Protein AF-0000000067868126 (afdb_homodimer)

Structure (mmCIF, N/CA/C/O backbone):
data_AF-0000000067868126-model_v1
#
loop_
_entity.id
_entity.type
_entity.pdbx_description
1 polymer 'Manganese transport system membrane protein MntB'
#
loop_
_atom_site.group_PDB
_atom_site.id
_atom_site.type_symbol
_atom_site.label_atom_id
_atom_site.label_alt_id
_atom_site.label_comp_id
_atom_site.label_asym_id
_atom_site.label_entity_id
_atom_site.label_seq_id
_atom_site.pdbx_PDB_ins_code
_atom_site.Cartn_x
_atom_site.Cartn_y
_atom_site.Cartn_z
_atom_site.occupancy
_atom_site.B_iso_or_equiv
_atom_site.auth_seq_id
_atom_site.auth_comp_id
_atom_site.auth_asym_id
_atom_site.auth_atom_id
_atom_site.pdbx_PDB_model_num
ATOM 1 N N . MET A 1 1 ? 39.524 -8.372 -1.867 1 51.34 1 MET A N 1
ATOM 2 C CA . MET A 1 1 ? 39.395 -7.519 -3.045 1 51.34 1 MET A CA 1
ATOM 3 C C . MET A 1 1 ? 38.932 -8.325 -4.254 1 51.34 1 MET A C 1
ATOM 5 O O . MET A 1 1 ? 38.077 -7.872 -5.017 1 51.34 1 MET A O 1
ATOM 9 N N . GLU A 1 2 ? 39.474 -9.491 -4.363 1 60.44 2 GLU A N 1
ATOM 10 C CA . GLU A 1 2 ? 39.175 -10.357 -5.499 1 60.44 2 GLU A CA 1
ATOM 11 C C . GLU A 1 2 ? 37.726 -10.836 -5.461 1 60.44 2 GLU A C 1
ATOM 13 O O . GLU A 1 2 ? 37.062 -10.903 -6.498 1 60.44 2 GLU A O 1
ATOM 18 N N . VAL A 1 3 ? 37.366 -11.117 -4.263 1 62.2 3 VAL A N 1
ATOM 19 C CA . VAL A 1 3 ? 36.01 -11.625 -4.081 1 62.2 3 VAL A CA 1
ATOM 20 C C . VAL A 1 3 ? 34.999 -10.541 -4.448 1 62.2 3 VAL A C 1
ATOM 22 O O . VAL A 1 3 ? 33.96 -10.829 -5.047 1 62.2 3 VAL A O 1
ATOM 25 N N . LEU A 1 4 ? 35.357 -9.313 -4.226 1 65.97 4 LEU A N 1
ATOM 26 C CA . LEU A 1 4 ? 34.465 -8.198 -4.524 1 65.97 4 LEU A CA 1
ATOM 27 C C . LEU A 1 4 ? 34.435 -7.911 -6.021 1 65.97 4 LEU A C 1
ATOM 29 O O . LEU A 1 4 ? 33.43 -7.425 -6.545 1 65.97 4 LEU A O 1
ATOM 33 N N . LEU A 1 5 ? 35.529 -8.223 -6.692 1 70.74 5 LEU A N 1
ATOM 34 C CA . LEU A 1 5 ? 35.609 -7.892 -8.11 1 70.74 5 LEU A CA 1
ATOM 35 C C . LEU A 1 5 ? 35.147 -9.063 -8.969 1 70.74 5 LEU A C 1
ATOM 37 O O . LEU A 1 5 ? 34.878 -8.897 -10.161 1 70.74 5 LEU A O 1
ATOM 41 N N . GLU A 1 6 ? 35.062 -10.17 -8.412 1 71.68 6 GLU A N 1
ATOM 42 C CA . GLU A 1 6 ? 34.712 -11.386 -9.139 1 71.68 6 GLU A CA 1
ATOM 43 C C . GLU A 1 6 ? 33.367 -11.239 -9.845 1 71.68 6 GLU A C 1
ATOM 45 O O . GLU A 1 6 ? 33.24 -11.571 -11.025 1 71.68 6 GLU A O 1
ATOM 50 N N . PRO A 1 7 ? 32.434 -10.741 -9.131 1 71.48 7 PRO A N 1
ATOM 51 C CA . PRO A 1 7 ? 31.146 -10.649 -9.82 1 71.48 7 PRO A CA 1
ATOM 52 C C . PRO A 1 7 ? 31.176 -9.68 -11.001 1 71.48 7 PRO A C 1
ATOM 54 O O . PRO A 1 7 ? 30.404 -9.835 -11.951 1 71.48 7 PRO A O 1
ATOM 57 N N . LEU A 1 8 ? 32.079 -8.791 -10.968 1 75.9 8 LEU A N 1
ATOM 58 C CA . LEU A 1 8 ? 32.156 -7.791 -12.027 1 75.9 8 LEU A CA 1
ATOM 59 C C . LEU A 1 8 ? 32.72 -8.397 -13.307 1 75.9 8 LEU A C 1
ATOM 61 O O . LEU A 1 8 ? 32.709 -7.756 -14.36 1 75.9 8 LEU A O 1
ATOM 65 N N . GLN A 1 9 ? 33.122 -9.574 -13.236 1 74.12 9 GLN A N 1
ATOM 66 C CA . GLN A 1 9 ? 33.662 -10.25 -14.411 1 74.12 9 GLN A CA 1
ATOM 67 C C . GLN A 1 9 ? 32.543 -10.806 -15.288 1 74.12 9 GLN A C 1
ATOM 69 O O . GLN A 1 9 ? 32.748 -11.063 -16.476 1 74.12 9 GLN A O 1
ATOM 74 N N . TYR A 1 10 ? 31.43 -10.855 -14.729 1 79.02 10 TYR A N 1
ATOM 75 C CA . TYR A 1 10 ? 30.296 -11.385 -15.478 1 79.02 10 TYR A CA 1
ATOM 76 C C . TYR A 1 10 ? 29.46 -10.257 -16.071 1 79.02 10 TYR A C 1
ATOM 78 O O . TYR A 1 10 ? 29.135 -9.287 -15.381 1 79.02 10 TYR A O 1
ATOM 86 N N . ALA A 1 11 ? 29.18 -10.374 -17.371 1 80.49 11 ALA A N 1
ATOM 87 C CA . ALA A 1 11 ? 28.42 -9.357 -18.093 1 80.49 11 ALA A CA 1
ATOM 88 C C . ALA A 1 11 ? 27.035 -9.168 -17.479 1 80.49 11 ALA A C 1
ATOM 90 O O . ALA A 1 11 ? 26.536 -8.044 -17.394 1 80.49 11 ALA A O 1
ATOM 91 N N . PHE A 1 12 ? 26.489 -10.242 -17.098 1 81.14 12 PHE A N 1
ATOM 92 C CA . PHE A 1 12 ? 25.149 -10.144 -16.533 1 81.14 12 PHE A CA 1
ATOM 93 C C . PHE A 1 12 ? 25.167 -9.355 -15.229 1 81.14 12 PHE A C 1
ATOM 95 O O . PHE A 1 12 ? 24.243 -8.589 -14.947 1 81.14 12 PHE A O 1
ATOM 102 N N . MET A 1 13 ? 26.214 -9.517 -14.451 1 84.21 13 MET A N 1
ATOM 103 C CA . MET A 1 13 ? 26.327 -8.808 -13.18 1 84.21 13 MET A CA 1
ATOM 104 C C . MET A 1 13 ? 26.54 -7.315 -13.407 1 84.21 13 MET A C 1
ATOM 106 O O . MET A 1 13 ? 26.004 -6.488 -12.667 1 84.21 13 MET A O 1
ATOM 110 N N . GLN A 1 14 ? 27.26 -6.991 -14.379 1 87.75 14 GLN A N 1
ATOM 111 C CA . GLN A 1 14 ? 27.482 -5.59 -14.719 1 87.75 14 GLN A CA 1
ATOM 112 C C . GLN A 1 14 ? 26.177 -4.908 -15.12 1 87.75 14 GLN A C 1
ATOM 114 O O . GLN A 1 14 ? 25.905 -3.781 -14.7 1 87.75 14 GLN A O 1
ATOM 119 N N . ARG A 1 15 ? 25.443 -5.568 -15.839 1 87.58 15 ARG A N 1
ATOM 120 C CA . ARG A 1 15 ? 24.165 -5.012 -16.27 1 87.58 15 ARG A CA 1
ATOM 121 C C . ARG A 1 15 ? 23.215 -4.844 -15.089 1 87.58 15 ARG A C 1
ATOM 123 O O . ARG A 1 15 ? 22.544 -3.817 -14.966 1 87.58 15 ARG A O 1
ATOM 130 N N . SER A 1 16 ? 23.217 -5.857 -14.294 1 87.11 16 SER A N 1
ATOM 131 C CA . SER A 1 16 ? 22.352 -5.815 -13.119 1 87.11 16 SER A CA 1
ATOM 132 C C . SER A 1 16 ? 22.74 -4.672 -12.187 1 87.11 16 SER A C 1
ATOM 134 O O . SER A 1 16 ? 21.872 -3.993 -11.635 1 87.11 16 SER A O 1
ATOM 136 N N . LEU A 1 17 ? 24.02 -4.486 -12.085 1 89.55 17 LEU A N 1
ATOM 137 C CA . LEU A 1 17 ? 24.511 -3.417 -11.223 1 89.55 17 LEU A CA 1
ATOM 138 C C . LEU A 1 17 ? 24.157 -2.049 -11.798 1 89.55 17 LEU A C 1
ATOM 140 O O . LEU A 1 17 ? 23.773 -1.141 -11.057 1 89.55 17 LEU A O 1
ATOM 144 N N . ALA A 1 18 ? 24.257 -1.936 -13.013 1 90.47 18 ALA A N 1
ATOM 145 C CA . ALA A 1 18 ? 23.936 -0.673 -13.673 1 90.47 18 ALA A CA 1
ATOM 146 C C . ALA A 1 18 ? 22.458 -0.33 -13.509 1 90.47 18 ALA A C 1
ATOM 148 O O . ALA A 1 18 ? 22.111 0.808 -13.182 1 90.47 18 ALA A O 1
ATOM 149 N N . VAL A 1 19 ? 21.642 -1.282 -13.669 1 89.6 19 VAL A N 1
ATOM 150 C CA . VAL A 1 19 ? 20.202 -1.074 -13.562 1 89.6 19 VAL A CA 1
ATOM 151 C C . VAL A 1 19 ? 19.833 -0.746 -12.117 1 89.6 19 VAL A C 1
ATOM 153 O O . VAL A 1 19 ? 19.051 0.173 -11.863 1 89.6 19 VAL A O 1
ATOM 156 N N . ALA A 1 20 ? 20.425 -1.483 -11.243 1 89.69 20 ALA A N 1
ATOM 157 C CA . ALA A 1 20 ? 20.145 -1.251 -9.829 1 89.69 20 ALA A CA 1
ATOM 158 C C . ALA A 1 20 ? 20.572 0.152 -9.408 1 89.69 20 ALA A C 1
ATOM 160 O O . ALA A 1 20 ? 19.866 0.822 -8.65 1 89.69 20 ALA A O 1
ATOM 161 N N . LEU A 1 21 ? 21.684 0.558 -9.894 1 91.9 21 LEU A N 1
ATOM 162 C CA . LEU A 1 21 ? 22.187 1.889 -9.568 1 91.9 21 LEU A CA 1
ATOM 163 C C . LEU A 1 21 ? 21.288 2.969 -10.159 1 91.9 21 LEU A C 1
ATOM 165 O O . LEU A 1 21 ? 20.994 3.968 -9.497 1 91.9 21 LEU A O 1
ATOM 169 N N . LEU A 1 22 ? 20.902 2.748 -11.344 1 91.58 22 LEU A N 1
ATOM 170 C CA . LEU A 1 22 ? 20.026 3.711 -12.004 1 91.58 22 LEU A CA 1
ATOM 171 C C . LEU A 1 22 ? 18.702 3.841 -11.259 1 91.58 22 LEU A C 1
ATOM 173 O O . LEU A 1 22 ? 18.215 4.953 -11.039 1 91.58 22 LEU A O 1
ATOM 177 N N . ILE A 1 23 ? 18.186 2.766 -10.864 1 88.45 23 ILE A N 1
ATOM 178 C CA . ILE A 1 23 ? 16.911 2.763 -10.156 1 88.45 23 ILE A CA 1
ATOM 179 C C . ILE A 1 23 ? 17.089 3.379 -8.77 1 88.45 23 ILE A C 1
ATOM 181 O O . ILE A 1 23 ? 16.213 4.099 -8.286 1 88.45 23 ILE A O 1
ATOM 185 N N . GLY A 1 24 ? 18.203 3.024 -8.162 1 90.67 24 GLY A N 1
ATOM 186 C CA . GLY A 1 24 ? 18.5 3.633 -6.875 1 90.67 24 GLY A CA 1
ATOM 187 C C . GLY A 1 24 ? 18.59 5.146 -6.936 1 90.67 24 GLY A C 1
ATOM 188 O O . GLY A 1 24 ? 18.064 5.84 -6.064 1 90.67 24 GLY A O 1
ATOM 189 N N . ILE A 1 25 ? 19.159 5.614 -7.956 1 92.26 25 ILE A N 1
ATOM 190 C CA . ILE A 1 25 ? 19.325 7.05 -8.15 1 92.26 25 ILE A CA 1
ATOM 191 C C . ILE A 1 25 ? 17.974 7.688 -8.466 1 92.26 25 ILE A C 1
ATOM 193 O O . ILE A 1 25 ? 17.571 8.656 -7.818 1 92.26 25 ILE A O 1
ATOM 197 N N . LEU A 1 26 ? 17.319 7.096 -9.36 1 90.43 26 LEU A N 1
ATOM 198 C CA . LEU A 1 26 ? 16.04 7.637 -9.805 1 90.43 26 LEU A CA 1
ATOM 199 C C . LEU A 1 26 ? 15.006 7.578 -8.686 1 90.43 26 LEU A C 1
ATOM 201 O O . LEU A 1 26 ? 14.246 8.529 -8.486 1 90.43 26 LEU A O 1
ATOM 205 N N . GLY A 1 27 ? 14.98 6.493 -8.04 1 91.32 27 GLY A N 1
ATOM 206 C CA . GLY A 1 27 ? 14.064 6.339 -6.922 1 91.32 27 GLY A CA 1
ATOM 207 C C . GLY A 1 27 ? 14.3 7.347 -5.813 1 91.32 27 GLY A C 1
ATOM 208 O O . GLY A 1 27 ? 13.35 7.922 -5.277 1 91.32 27 GLY A O 1
ATOM 209 N N . ALA A 1 28 ? 15.534 7.543 -5.561 1 92.99 28 ALA A N 1
ATOM 210 C CA . ALA A 1 28 ? 15.886 8.492 -4.508 1 92.99 28 ALA A CA 1
ATOM 211 C C . ALA A 1 28 ? 15.543 9.92 -4.919 1 92.99 28 ALA A C 1
ATOM 213 O O . ALA A 1 28 ? 15.08 10.716 -4.097 1 92.99 28 ALA A O 1
ATOM 214 N N . MET A 1 29 ? 15.736 10.234 -6.126 1 92.02 29 MET A N 1
ATOM 215 C CA . MET A 1 29 ? 15.445 11.576 -6.622 1 92.02 29 MET A CA 1
ATOM 216 C C . MET A 1 29 ? 13.945 11.851 -6.601 1 92.02 29 MET A C 1
ATOM 218 O O . MET A 1 29 ? 13.498 12.838 -6.015 1 92.02 29 MET A O 1
ATOM 222 N N . ALA A 1 30 ? 13.235 10.968 -7.21 1 90.64 30 ALA A N 1
ATOM 223 C CA . ALA A 1 30 ? 11.784 11.121 -7.266 1 90.64 30 ALA A CA 1
ATOM 224 C C . ALA A 1 30 ? 11.166 11.002 -5.875 1 90.64 30 ALA A C 1
ATOM 226 O O . ALA A 1 30 ? 10.219 11.721 -5.547 1 90.64 30 ALA A O 1
ATOM 227 N N . GLY A 1 31 ? 11.735 10.116 -5.105 1 92.44 31 GLY A N 1
ATOM 228 C CA . GLY A 1 31 ? 11.236 9.888 -3.758 1 92.44 31 GLY A CA 1
ATOM 229 C C . GLY A 1 31 ? 11.415 11.086 -2.845 1 92.44 31 GLY A C 1
ATOM 230 O O . GLY A 1 31 ? 10.621 11.296 -1.925 1 92.44 31 GLY A O 1
ATOM 231 N N . SER A 1 32 ? 12.401 11.884 -3.008 1 92.6 32 SER A N 1
ATOM 232 C CA . SER A 1 32 ? 12.633 13.072 -2.192 1 92.6 32 SER A CA 1
ATOM 233 C C . SER A 1 32 ? 11.5 14.08 -2.348 1 92.6 32 SER A C 1
ATOM 235 O O . SER A 1 32 ? 11.097 14.724 -1.377 1 92.6 32 SER A O 1
ATOM 237 N N . TYR A 1 33 ? 10.979 14.2 -3.518 1 90.29 33 TYR A N 1
ATOM 238 C CA . TYR A 1 33 ? 9.851 15.095 -3.748 1 90.29 33 TYR A CA 1
ATOM 239 C C . TYR A 1 33 ? 8.585 14.557 -3.092 1 90.29 33 TYR A C 1
ATOM 241 O O . TYR A 1 33 ? 7.795 15.321 -2.533 1 90.29 33 TYR A O 1
ATOM 249 N N . LEU A 1 34 ? 8.452 13.261 -3.134 1 88.7 34 LEU A N 1
ATOM 250 C CA . LEU A 1 34 ? 7.293 12.635 -2.507 1 88.7 34 LEU A CA 1
ATOM 251 C C . LEU A 1 34 ? 7.336 12.807 -0.992 1 88.7 34 LEU A C 1
ATOM 253 O O . LEU A 1 34 ? 6.3 13.02 -0.358 1 88.7 34 LEU A O 1
ATOM 257 N N . MET A 1 35 ? 8.492 12.691 -0.56 1 88.51 35 MET A N 1
ATOM 258 C CA . MET A 1 35 ? 8.679 12.804 0.884 1 88.51 35 MET A CA 1
ATOM 259 C C . MET A 1 35 ? 8.263 14.185 1.38 1 88.51 35 MET A C 1
ATOM 261 O O . MET A 1 35 ? 7.575 14.303 2.395 1 88.51 35 MET A O 1
ATOM 265 N N . VAL A 1 36 ? 8.594 15.215 0.669 1 85.17 36 VAL A N 1
ATOM 266 C CA . VAL A 1 36 ? 8.325 16.585 1.093 1 85.17 36 VAL A CA 1
ATOM 267 C C . VAL A 1 36 ? 6.839 16.895 0.926 1 85.17 36 VAL A C 1
ATOM 269 O O . VAL A 1 36 ? 6.272 17.674 1.696 1 85.17 36 VAL A O 1
ATOM 272 N N . GLN A 1 37 ? 6.225 16.206 0.031 1 86.15 37 GLN A N 1
ATOM 273 C CA . GLN A 1 37 ? 4.806 16.442 -0.213 1 86.15 37 GLN A CA 1
ATOM 274 C C . GLN A 1 37 ? 3.94 15.568 0.69 1 86.15 37 GLN A C 1
ATOM 276 O O . GLN A 1 37 ? 2.71 15.647 0.644 1 86.15 37 GLN A O 1
ATOM 281 N N . ARG A 1 38 ? 4.499 14.714 1.428 1 86.22 38 ARG A N 1
ATOM 282 C CA . ARG A 1 38 ? 3.784 13.804 2.316 1 86.22 38 ARG A CA 1
ATOM 283 C C . ARG A 1 38 ? 2.904 12.843 1.523 1 86.22 38 ARG A C 1
ATOM 285 O O . ARG A 1 38 ? 1.735 12.642 1.86 1 86.22 38 ARG A O 1
ATOM 292 N N . LEU A 1 39 ? 3.445 12.366 0.459 1 89.01 39 LEU A N 1
ATOM 293 C CA . LEU A 1 39 ? 2.797 11.402 -0.423 1 89.01 39 LEU A CA 1
ATOM 294 C C . LEU A 1 39 ? 3.677 10.172 -0.624 1 89.01 39 LEU A C 1
ATOM 296 O O . LEU A 1 39 ? 3.822 9.684 -1.747 1 89.01 39 LEU A O 1
ATOM 300 N N . ALA A 1 40 ? 4.262 9.768 0.423 1 88.96 40 ALA A N 1
ATOM 301 C CA . ALA A 1 40 ? 5.255 8.7 0.349 1 88.96 40 ALA A CA 1
ATOM 302 C C . ALA A 1 40 ? 4.64 7.416 -0.2 1 88.96 40 ALA A C 1
ATOM 304 O O . ALA A 1 40 ? 5.316 6.635 -0.874 1 88.96 40 ALA A O 1
ATOM 305 N N . LEU A 1 41 ? 3.321 7.245 0.014 1 91.21 41 LEU A N 1
ATOM 306 C CA . LEU A 1 41 ? 2.697 5.98 -0.357 1 91.21 41 LEU A CA 1
ATOM 307 C C . LEU A 1 41 ? 2.04 6.08 -1.73 1 91.21 41 LEU A C 1
ATOM 309 O O . LEU A 1 41 ? 1.415 5.124 -2.195 1 91.21 41 LEU A O 1
ATOM 313 N N . LEU A 1 42 ? 2.254 7.192 -2.359 1 89.77 42 LEU A N 1
ATOM 314 C CA . LEU A 1 42 ? 1.719 7.376 -3.703 1 89.77 42 LEU A CA 1
ATOM 315 C C . LEU A 1 42 ? 2.312 6.356 -4.669 1 89.77 42 LEU A C 1
ATOM 317 O O . LEU A 1 42 ? 1.604 5.817 -5.522 1 89.77 42 LEU A O 1
ATOM 321 N N . GLY A 1 43 ? 3.608 6.111 -4.559 1 88.39 43 GLY A N 1
ATOM 322 C CA . GLY A 1 43 ? 4.25 5.108 -5.394 1 88.39 43 GLY A CA 1
ATOM 323 C C . GLY A 1 43 ? 3.624 3.733 -5.261 1 88.39 43 GLY A C 1
ATOM 324 O O . GLY A 1 43 ? 3.483 3.011 -6.251 1 88.39 43 GLY A O 1
ATOM 325 N N . ASP A 1 44 ? 3.303 3.393 -4.087 1 89.48 44 ASP A N 1
ATOM 326 C CA . ASP A 1 44 ? 2.642 2.117 -3.831 1 89.48 44 ASP A CA 1
ATOM 327 C C . ASP A 1 44 ? 1.285 2.052 -4.528 1 89.48 44 ASP A C 1
ATOM 329 O O . ASP A 1 44 ? 0.94 1.034 -5.132 1 89.48 44 ASP A O 1
ATOM 333 N N . ALA A 1 45 ? 0.516 3.102 -4.414 1 91.02 45 ALA A N 1
ATOM 334 C CA . ALA A 1 45 ? -0.801 3.168 -5.042 1 91.02 45 ALA A CA 1
ATOM 335 C C . ALA A 1 45 ? -0.694 3.024 -6.557 1 91.02 45 ALA A C 1
ATOM 337 O O . ALA A 1 45 ? -1.449 2.265 -7.169 1 91.02 45 ALA A O 1
ATOM 338 N N . ILE A 1 46 ? 0.251 3.627 -7.094 1 88.77 46 ILE A N 1
ATOM 339 C CA . ILE A 1 46 ? 0.425 3.618 -8.543 1 88.77 46 ILE A CA 1
ATOM 340 C C . ILE A 1 46 ? 0.89 2.237 -8.998 1 88.77 46 ILE A C 1
ATOM 342 O O . ILE A 1 46 ? 0.384 1.7 -9.986 1 88.77 46 ILE A O 1
ATOM 346 N N . SER A 1 47 ? 1.819 1.639 -8.321 1 87.21 47 SER A N 1
ATOM 347 C CA . SER A 1 47 ? 2.374 0.343 -8.698 1 87.21 47 SER A CA 1
ATOM 348 C C . SER A 1 47 ? 1.289 -0.728 -8.752 1 87.21 47 SER A C 1
ATOM 350 O O . SER A 1 47 ? 1.324 -1.612 -9.611 1 87.21 47 SER A O 1
ATOM 352 N N . HIS A 1 48 ? 0.361 -0.68 -7.916 1 86.86 48 HIS A N 1
ATOM 353 C CA . HIS A 1 48 ? -0.724 -1.655 -7.909 1 86.86 48 HIS A CA 1
ATOM 354 C C . HIS A 1 48 ? -1.74 -1.357 -9.006 1 86.86 48 HIS A C 1
ATOM 356 O O . HIS A 1 48 ? -2.402 -2.268 -9.509 1 86.86 48 HIS A O 1
ATOM 362 N N . SER A 1 49 ? -1.856 -0.126 -9.305 1 89.5 49 SER A N 1
ATOM 363 C CA . SER A 1 49 ? -2.77 0.262 -10.374 1 89.5 49 SER A CA 1
ATOM 364 C C . SER A 1 49 ? -2.248 -0.183 -11.736 1 89.5 49 SER A C 1
ATOM 366 O O . SER A 1 49 ? -3.023 -0.35 -12.68 1 89.5 49 SER A O 1
ATOM 368 N N . VAL A 1 50 ? -1.005 -0.375 -11.819 1 86.64 50 VAL A N 1
ATOM 369 C CA . VAL A 1 50 ? -0.362 -0.744 -13.076 1 86.64 50 VAL A CA 1
ATOM 370 C C . VAL A 1 50 ? -0.843 -2.125 -13.517 1 86.64 50 VAL A C 1
ATOM 372 O O . VAL A 1 50 ? -0.932 -2.404 -14.715 1 86.64 50 VAL A O 1
ATOM 375 N N . LEU A 1 51 ? -1.213 -2.993 -12.6 1 84.95 51 LEU A N 1
ATOM 376 C CA . LEU A 1 51 ? -1.701 -4.328 -12.93 1 84.95 51 LEU A CA 1
ATOM 377 C C . LEU A 1 51 ? -2.934 -4.25 -13.824 1 84.95 51 LEU A C 1
ATOM 379 O O . LEU A 1 51 ? -3.075 -5.037 -14.762 1 84.95 51 LEU A O 1
ATOM 383 N N . ALA A 1 52 ? -3.794 -3.368 -13.474 1 91.45 52 ALA A N 1
ATOM 384 C CA . ALA A 1 52 ? -4.99 -3.185 -14.292 1 91.45 52 ALA A CA 1
ATOM 385 C C . ALA A 1 52 ? -4.624 -2.752 -15.709 1 91.45 52 ALA A C 1
ATOM 387 O O . ALA A 1 52 ? -5.248 -3.189 -16.679 1 91.45 52 ALA A O 1
ATOM 388 N N . GLY A 1 53 ? -3.665 -1.907 -15.807 1 91.61 53 GLY A N 1
ATOM 389 C CA . GLY A 1 53 ? -3.199 -1.459 -17.11 1 91.61 53 GLY A CA 1
ATOM 390 C C . GLY A 1 53 ? -2.546 -2.561 -17.922 1 91.61 53 GLY A C 1
ATOM 391 O O . GLY A 1 53 ? -2.764 -2.661 -19.131 1 91.61 53 GLY A O 1
ATOM 392 N N . LEU A 1 54 ? -1.771 -3.367 -17.246 1 87.61 54 LEU A N 1
ATOM 393 C CA . LEU A 1 54 ? -1.122 -4.493 -17.909 1 87.61 54 LEU A CA 1
ATOM 394 C C . LEU A 1 54 ? -2.156 -5.469 -18.461 1 87.61 54 LEU A C 1
ATOM 396 O O . LEU A 1 54 ? -2.044 -5.917 -19.605 1 87.61 54 LEU A O 1
ATOM 400 N N . ALA A 1 55 ? -3.132 -5.755 -17.65 1 89.26 55 ALA A N 1
ATOM 401 C CA . ALA A 1 55 ? -4.184 -6.679 -18.063 1 89.26 55 ALA A CA 1
ATOM 402 C C . ALA A 1 55 ? -4.98 -6.115 -19.237 1 89.26 55 ALA A C 1
ATOM 404 O O . ALA A 1 55 ? -5.279 -6.832 -20.194 1 89.26 55 ALA A O 1
ATOM 405 N N . ALA A 1 56 ? -5.289 -4.906 -19.157 1 92.55 56 ALA A N 1
ATOM 406 C CA . ALA A 1 56 ? -6.05 -4.264 -20.226 1 92.55 56 ALA A CA 1
ATOM 407 C C . ALA A 1 56 ? -5.243 -4.214 -21.52 1 92.55 56 ALA A C 1
ATOM 409 O O . ALA A 1 56 ? -5.779 -4.462 -22.603 1 92.55 56 ALA A O 1
ATOM 410 N N . ALA A 1 57 ? -4.028 -3.825 -21.445 1 91.43 57 ALA A N 1
ATOM 411 C CA . ALA A 1 57 ? -3.161 -3.77 -22.619 1 91.43 57 ALA A CA 1
ATOM 412 C C . ALA A 1 57 ? -3.019 -5.146 -23.262 1 91.43 57 ALA A C 1
ATOM 414 O O . ALA A 1 57 ? -3.049 -5.271 -24.489 1 91.43 57 ALA A O 1
ATOM 415 N N . PHE A 1 58 ? -2.876 -6.088 -22.422 1 87.29 58 PHE A N 1
ATOM 416 C CA . PHE A 1 58 ? -2.775 -7.453 -22.925 1 87.29 58 PHE A CA 1
ATOM 417 C C . PHE A 1 58 ? -4.042 -7.849 -23.674 1 87.29 58 PHE A C 1
ATOM 419 O O . PHE A 1 58 ? -3.972 -8.431 -24.759 1 87.29 58 PHE A O 1
ATOM 426 N N . ALA A 1 59 ? -5.145 -7.582 -23.148 1 87.89 59 ALA A N 1
ATOM 427 C CA . ALA A 1 59 ? -6.429 -7.932 -23.748 1 87.89 59 ALA A CA 1
ATOM 428 C C . ALA A 1 59 ? -6.627 -7.212 -25.079 1 87.89 59 ALA A C 1
ATOM 430 O O . ALA A 1 59 ? -7.26 -7.746 -25.993 1 87.89 59 ALA A O 1
ATOM 431 N N . MET A 1 60 ? -6.083 -6.06 -25.196 1 92.39 60 MET A N 1
ATOM 432 C CA . MET A 1 60 ? -6.284 -5.253 -26.396 1 92.39 60 MET A CA 1
ATOM 433 C C . MET A 1 60 ? -5.14 -5.452 -27.384 1 92.39 60 MET A C 1
ATOM 435 O O . MET A 1 60 ? -5.121 -4.837 -28.451 1 92.39 60 MET A O 1
ATOM 439 N N . GLY A 1 61 ? -4.162 -6.161 -27.025 1 88.66 61 GLY A N 1
ATOM 440 C CA . GLY A 1 61 ? -3.025 -6.407 -27.897 1 88.66 61 GLY A CA 1
ATOM 441 C C . GLY A 1 61 ? -2.061 -5.238 -27.964 1 88.66 61 GLY A C 1
ATOM 442 O O . GLY A 1 61 ? -1.393 -5.034 -28.98 1 88.66 61 GLY A O 1
ATOM 443 N N . LEU A 1 62 ? -2.012 -4.463 -26.974 1 90.82 62 LEU A N 1
ATOM 444 C CA . LEU A 1 62 ? -1.115 -3.315 -26.894 1 90.82 62 LEU A CA 1
ATOM 445 C C . LEU A 1 62 ? 0.136 -3.657 -26.092 1 90.82 62 LEU A C 1
ATOM 447 O O . LEU A 1 62 ? 0.156 -4.648 -25.358 1 90.82 62 LEU A O 1
ATOM 451 N N . PRO A 1 63 ? 1.187 -2.828 -26.381 1 87.42 63 PRO A N 1
ATOM 452 C CA . PRO A 1 63 ? 2.37 -3.05 -25.546 1 87.42 63 PRO A CA 1
ATOM 453 C C . PRO A 1 63 ? 2.078 -2.892 -24.056 1 87.42 63 PRO A C 1
ATOM 455 O O . PRO A 1 63 ? 1.383 -1.955 -23.655 1 87.42 63 PRO A O 1
ATOM 458 N N . LEU A 1 64 ? 2.583 -3.811 -23.273 1 84.65 64 LEU A N 1
ATOM 459 C CA . LEU A 1 64 ? 2.319 -3.87 -21.84 1 84.65 64 LEU A CA 1
ATOM 460 C C . LEU A 1 64 ? 2.79 -2.595 -21.148 1 84.65 64 LEU A C 1
ATOM 462 O O . LEU A 1 64 ? 2.118 -2.089 -20.247 1 84.65 64 LEU A O 1
ATOM 466 N N . ALA A 1 65 ? 3.917 -2.12 -21.585 1 84.03 65 ALA A N 1
ATOM 467 C CA . ALA A 1 65 ? 4.476 -0.914 -20.98 1 84.03 65 ALA A CA 1
ATOM 468 C C . ALA A 1 65 ? 3.532 0.273 -21.148 1 84.03 65 ALA A C 1
ATOM 470 O O . ALA A 1 65 ? 3.434 1.126 -20.263 1 84.03 65 ALA A O 1
ATOM 471 N N . PHE A 1 66 ? 2.898 0.296 -22.229 1 88.74 66 PHE A N 1
ATOM 472 C CA . PHE A 1 66 ? 1.947 1.368 -22.503 1 88.74 66 PHE A CA 1
ATOM 473 C C . PHE A 1 66 ? 0.751 1.284 -21.562 1 88.74 66 PHE A C 1
ATOM 475 O O . PHE A 1 66 ? 0.309 2.298 -21.019 1 88.74 66 PHE A O 1
ATOM 482 N N . GLY A 1 67 ? 0.239 0.163 -21.445 1 90.77 67 GLY A N 1
ATOM 483 C CA . GLY A 1 67 ? -0.873 -0.03 -20.528 1 90.77 67 GLY A CA 1
ATOM 484 C C . GLY A 1 67 ? -0.529 0.319 -19.092 1 90.77 67 GLY A C 1
ATOM 485 O O . GLY A 1 67 ? -1.322 0.956 -18.395 1 90.77 67 GLY A O 1
ATOM 486 N N . ALA A 1 68 ? 0.632 -0.087 -18.694 1 88.9 68 ALA A N 1
ATOM 487 C CA . ALA A 1 68 ? 1.106 0.21 -17.344 1 88.9 68 ALA A CA 1
ATOM 488 C C . ALA A 1 68 ? 1.224 1.716 -17.124 1 88.9 68 ALA A C 1
ATOM 490 O O . ALA A 1 68 ? 0.801 2.233 -16.087 1 88.9 68 ALA A O 1
ATOM 491 N N . PHE A 1 69 ? 1.736 2.375 -18.077 1 90.07 69 PHE A N 1
ATOM 492 C CA . PHE A 1 69 ? 1.948 3.815 -17.989 1 90.07 69 PHE A CA 1
ATOM 493 C C . PHE A 1 69 ? 0.617 4.555 -17.922 1 90.07 69 PHE A C 1
ATOM 495 O O . PHE A 1 69 ? 0.434 5.439 -17.082 1 90.07 69 PHE A O 1
ATOM 502 N N . VAL A 1 70 ? -0.281 4.197 -18.728 1 94.14 70 VAL A N 1
ATOM 503 C CA . VAL A 1 70 ? -1.588 4.844 -18.774 1 94.14 70 VAL A CA 1
ATOM 504 C C . VAL A 1 70 ? -2.332 4.601 -17.463 1 94.14 70 VAL A C 1
ATOM 506 O O . VAL A 1 70 ? -2.933 5.522 -16.904 1 94.14 70 VAL A O 1
ATOM 509 N N . ALA A 1 71 ? -2.275 3.434 -17.026 1 94.27 71 ALA A N 1
ATOM 510 C CA . ALA A 1 71 ? -2.933 3.113 -15.762 1 94.27 71 ALA A CA 1
ATOM 511 C C . ALA A 1 71 ? -2.325 3.907 -14.61 1 94.27 71 ALA A C 1
ATOM 513 O O . ALA A 1 71 ? -3.041 4.36 -13.714 1 94.27 71 ALA A O 1
ATOM 514 N N . GLY A 1 72 ? -0.988 4.016 -14.643 1 91.82 72 GLY A N 1
ATOM 515 C CA . GLY A 1 72 ? -0.326 4.828 -13.636 1 91.82 72 GLY A CA 1
ATOM 516 C C . GLY A 1 72 ? -0.78 6.276 -13.643 1 91.82 72 GLY A C 1
ATOM 517 O O . GLY A 1 72 ? -1.067 6.847 -12.59 1 91.82 72 GLY A O 1
ATOM 518 N N . LEU A 1 73 ? -0.927 6.824 -14.774 1 93.23 73 LEU A N 1
ATOM 519 C CA . LEU A 1 73 ? -1.363 8.209 -14.912 1 93.23 73 LEU A CA 1
ATOM 520 C C . LEU A 1 73 ? -2.82 8.365 -14.491 1 93.23 73 LEU A C 1
ATOM 522 O O . LEU A 1 73 ? -3.173 9.328 -13.808 1 93.23 73 LEU A O 1
ATOM 526 N N . LEU A 1 74 ? -3.615 7.445 -14.888 1 94.99 74 LEU A N 1
ATOM 527 C CA . LEU A 1 74 ? -5.031 7.5 -14.543 1 94.99 74 LEU A CA 1
ATOM 528 C C . LEU A 1 74 ? -5.229 7.364 -13.037 1 94.99 74 LEU A C 1
ATOM 530 O O . LEU A 1 74 ? -6.104 8.014 -12.46 1 94.99 74 LEU A O 1
ATOM 534 N N . SER A 1 75 ? -4.468 6.487 -12.457 1 94.62 75 SER A N 1
ATOM 535 C CA . SER A 1 75 ? -4.575 6.316 -11.012 1 94.62 75 SER A CA 1
ATOM 536 C C . SER A 1 75 ? -4.167 7.586 -10.273 1 94.62 75 SER A C 1
ATOM 538 O O . SER A 1 75 ? -4.842 8.006 -9.331 1 94.62 75 SER A O 1
ATOM 540 N N . ALA A 1 76 ? -3.105 8.181 -10.696 1 91.35 76 ALA A N 1
ATOM 541 C CA . ALA A 1 76 ? -2.661 9.434 -10.088 1 91.35 76 ALA A CA 1
ATOM 542 C C . ALA A 1 76 ? -3.707 10.53 -10.267 1 91.35 76 ALA A C 1
ATOM 544 O O . ALA A 1 76 ? -3.976 11.297 -9.339 1 91.35 76 ALA A O 1
ATOM 545 N N . ALA A 1 77 ? -4.251 10.575 -11.44 1 91.35 77 ALA A N 1
ATOM 546 C CA . ALA A 1 77 ? -5.29 11.563 -11.721 1 91.35 77 ALA A CA 1
ATOM 547 C C . ALA A 1 77 ? -6.527 11.318 -10.861 1 91.35 77 ALA A C 1
ATOM 549 O O . ALA A 1 77 ? -7.155 12.265 -10.382 1 91.35 77 ALA A O 1
ATOM 550 N N . SER A 1 78 ? -6.877 10.111 -10.719 1 94.54 78 SER A N 1
ATOM 551 C CA . SER A 1 78 ? -8.031 9.759 -9.898 1 94.54 78 SER A CA 1
ATOM 552 C C . SER A 1 78 ? -7.815 10.158 -8.442 1 94.54 78 SER A C 1
ATOM 554 O O . SER A 1 78 ? -8.729 10.665 -7.789 1 94.54 78 SER A O 1
ATOM 556 N N . ILE A 1 79 ? -6.656 9.902 -7.954 1 92.72 79 ILE A N 1
ATOM 557 C CA . ILE A 1 79 ? -6.32 10.274 -6.584 1 92.72 79 ILE A CA 1
ATOM 558 C C . ILE A 1 79 ? -6.453 11.785 -6.411 1 92.72 79 ILE A C 1
ATOM 560 O O . ILE A 1 79 ? -7.057 12.255 -5.444 1 92.72 79 ILE A O 1
ATOM 564 N N . ASP A 1 80 ? -5.922 12.453 -7.395 1 87.1 80 ASP A N 1
ATOM 565 C CA . ASP A 1 80 ? -5.989 13.91 -7.356 1 87.1 80 ASP A CA 1
ATOM 566 C C . ASP A 1 80 ? -7.435 14.396 -7.415 1 87.1 80 ASP A C 1
ATOM 568 O O . ASP A 1 80 ? -7.807 15.342 -6.718 1 87.1 80 ASP A O 1
ATOM 572 N N . LEU A 1 81 ? -8.192 13.832 -8.265 1 88.47 81 LEU A N 1
ATOM 573 C CA . LEU A 1 81 ? -9.595 14.205 -8.407 1 88.47 81 LEU A CA 1
ATOM 574 C C . LEU A 1 81 ? -10.355 13.966 -7.106 1 88.47 81 LEU A C 1
ATOM 576 O O . LEU A 1 81 ? -11.157 14.804 -6.688 1 88.47 81 LEU A O 1
ATOM 580 N N . ILE A 1 82 ? -10.118 12.908 -6.442 1 91.82 82 ILE A N 1
ATOM 581 C CA . ILE A 1 82 ? -10.791 12.571 -5.193 1 91.82 82 ILE A CA 1
ATOM 582 C C . ILE A 1 82 ? -10.388 13.565 -4.106 1 91.82 82 ILE A C 1
ATOM 584 O O . ILE A 1 82 ? -11.236 14.045 -3.349 1 91.82 82 ILE A O 1
ATOM 588 N N . ARG A 1 83 ? -9.15 13.862 -4.107 1 86.51 83 ARG A N 1
ATOM 589 C CA . ARG A 1 83 ? -8.62 14.765 -3.091 1 86.51 83 ARG A CA 1
ATOM 590 C C . ARG A 1 83 ? -9.183 16.171 -3.26 1 86.51 83 ARG A C 1
ATOM 592 O O . ARG A 1 83 ? -9.407 16.879 -2.276 1 86.51 83 ARG A O 1
ATOM 599 N N . THR A 1 84 ? -9.388 16.582 -4.533 1 83.81 84 THR A N 1
ATOM 600 C CA . THR A 1 84 ? -9.83 17.947 -4.8 1 83.81 84 THR A CA 1
ATOM 601 C C . THR A 1 84 ? -11.351 18.047 -4.728 1 83.81 84 THR A C 1
ATOM 603 O O . THR A 1 84 ? -11.893 19.1 -4.386 1 83.81 84 THR A O 1
ATOM 606 N N . ARG A 1 85 ? -12.02 17.004 -4.964 1 86.62 85 ARG A N 1
ATOM 607 C CA . ARG A 1 85 ? -13.475 17.065 -5.043 1 86.62 85 ARG A CA 1
ATOM 608 C C . ARG A 1 85 ? -14.115 16.571 -3.749 1 86.62 85 ARG A C 1
ATOM 610 O O . ARG A 1 85 ? -15.339 16.597 -3.606 1 86.62 85 ARG A O 1
ATOM 617 N N . SER A 1 86 ? -13.365 16.097 -2.885 1 87.88 86 SER A N 1
ATOM 618 C CA . SER A 1 86 ? -13.913 15.561 -1.644 1 87.88 86 SER A CA 1
ATOM 619 C C . SER A 1 86 ? -13.065 15.968 -0.443 1 87.88 86 SER A C 1
ATOM 621 O O . SER A 1 86 ? -11.935 16.434 -0.604 1 87.88 86 SER A O 1
ATOM 623 N N . PRO A 1 87 ? -13.624 15.894 0.711 1 88.89 87 P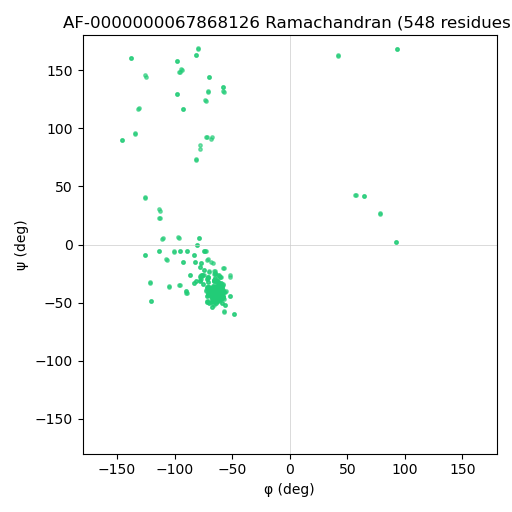RO A N 1
ATOM 624 C CA . PRO A 1 87 ? -12.876 16.25 1.919 1 88.89 87 PRO A CA 1
ATOM 625 C C . PRO A 1 87 ? -11.934 15.139 2.379 1 88.89 87 PRO A C 1
ATOM 627 O O . PRO A 1 87 ? -11.289 15.265 3.422 1 88.89 87 PRO A O 1
ATOM 630 N N . LEU A 1 88 ? -11.847 14.128 1.594 1 90.07 88 LEU A N 1
ATOM 631 C CA . LEU A 1 88 ? -10.996 13.002 1.964 1 90.07 88 LEU A CA 1
ATOM 632 C C . LEU A 1 88 ? -9.522 13.385 1.884 1 90.07 88 LEU A C 1
ATOM 634 O O . LEU A 1 88 ? -9.12 14.137 0.993 1 90.07 88 LEU A O 1
ATOM 638 N N . LYS A 1 89 ? -8.784 12.842 2.783 1 90.04 89 LYS A N 1
ATOM 639 C CA . LYS A 1 89 ? -7.345 13.089 2.798 1 90.04 89 LYS A CA 1
ATOM 640 C C . LYS A 1 89 ? -6.627 12.218 1.772 1 90.04 89 LYS A C 1
ATOM 642 O O . LYS A 1 89 ? -7.224 11.303 1.2 1 90.04 89 LYS A O 1
ATOM 647 N N . ALA A 1 90 ? -5.38 12.507 1.528 1 88.93 90 ALA A N 1
ATOM 648 C CA . ALA A 1 90 ? -4.576 11.858 0.496 1 88.93 90 ALA A CA 1
ATOM 649 C C . ALA A 1 90 ? -4.471 10.356 0.746 1 88.93 90 ALA A C 1
ATOM 651 O O . ALA A 1 90 ? -4.542 9.558 -0.192 1 88.93 90 ALA A O 1
ATOM 652 N N . ASP A 1 91 ? -4.394 9.986 1.927 1 91 91 ASP A N 1
ATOM 653 C CA . ASP A 1 91 ? -4.216 8.577 2.264 1 91 91 ASP A CA 1
ATOM 654 C C . ASP A 1 91 ? -5.458 7.766 1.905 1 91 91 ASP A C 1
ATOM 656 O O . ASP A 1 91 ? -5.352 6.681 1.328 1 91 91 ASP A O 1
ATOM 660 N N . ALA A 1 92 ? -6.618 8.305 2.235 1 93.13 92 ALA A N 1
ATOM 661 C CA . ALA A 1 92 ? -7.87 7.635 1.895 1 93.13 92 ALA A CA 1
ATOM 662 C C . ALA A 1 92 ? -8.05 7.541 0.382 1 93.13 92 ALA A C 1
ATOM 664 O O . ALA A 1 92 ? -8.437 6.494 -0.14 1 93.13 92 ALA A O 1
ATOM 665 N N . ALA A 1 93 ? -7.755 8.626 -0.261 1 94.11 93 ALA A N 1
ATOM 666 C CA . ALA A 1 93 ? -7.869 8.648 -1.717 1 94.11 93 ALA A CA 1
ATOM 667 C C . ALA A 1 93 ? -6.959 7.603 -2.355 1 94.11 93 ALA A C 1
ATOM 669 O O . ALA A 1 93 ? -7.381 6.866 -3.249 1 94.11 93 ALA A O 1
ATOM 670 N N . MET A 1 94 ? -5.764 7.537 -1.893 1 94.1 94 MET A N 1
ATOM 671 C CA . MET A 1 94 ? -4.81 6.567 -2.424 1 94.1 94 MET A CA 1
ATOM 672 C C . MET A 1 94 ? -5.284 5.141 -2.167 1 94.1 94 MET A C 1
ATOM 674 O O . MET A 1 94 ? -5.178 4.28 -3.042 1 94.1 94 MET A O 1
ATOM 678 N N . GLY A 1 95 ? -5.822 4.92 -1.014 1 93.53 95 GLY A N 1
ATOM 679 C CA . GLY A 1 95 ? -6.312 3.592 -0.679 1 93.53 95 GLY A CA 1
ATOM 680 C C . GLY A 1 95 ? -7.465 3.143 -1.556 1 93.53 95 GLY A C 1
ATOM 681 O O . GLY A 1 95 ? -7.513 1.988 -1.986 1 93.53 95 GLY A O 1
ATOM 682 N N . ILE A 1 96 ? -8.366 4.002 -1.836 1 95.39 96 ILE A N 1
ATOM 683 C CA . ILE A 1 96 ? -9.532 3.7 -2.659 1 95.39 96 ILE A CA 1
ATOM 684 C C . ILE A 1 96 ? -9.087 3.367 -4.082 1 95.39 96 ILE A C 1
ATOM 686 O O . ILE A 1 96 ? -9.515 2.361 -4.653 1 95.39 96 ILE A O 1
ATOM 690 N N . VAL A 1 97 ? -8.248 4.177 -4.6 1 94.85 97 VAL A N 1
ATOM 691 C CA . VAL A 1 97 ? -7.798 4.01 -5.977 1 94.85 97 VAL A CA 1
ATOM 692 C C . VAL A 1 97 ? -6.962 2.737 -6.097 1 94.85 97 VAL A C 1
ATOM 694 O O . VAL A 1 97 ? -7.143 1.954 -7.033 1 94.85 97 VAL A O 1
ATOM 697 N N . LEU A 1 98 ? -6.128 2.556 -5.163 1 94.21 98 LEU A N 1
ATOM 698 C CA . LEU A 1 98 ? -5.298 1.357 -5.128 1 94.21 98 LEU A CA 1
ATOM 699 C C . LEU A 1 98 ? -6.159 0.099 -5.148 1 94.21 98 LEU A C 1
ATOM 701 O O . LEU A 1 98 ? -5.937 -0.798 -5.963 1 94.21 98 LEU A O 1
ATOM 705 N N . SER A 1 99 ? -7.102 0.006 -4.293 1 93.87 99 SER A N 1
ATOM 706 C CA . SER A 1 99 ? -7.936 -1.187 -4.187 1 93.87 99 SER A CA 1
ATOM 707 C C . SER A 1 99 ? -8.808 -1.363 -5.425 1 93.87 99 SER A C 1
ATOM 709 O O . SER A 1 99 ? -8.999 -2.484 -5.902 1 93.87 99 SER A O 1
ATOM 711 N N . ALA A 1 100 ? -9.306 -0.304 -5.953 1 95.65 100 ALA A N 1
ATOM 712 C CA . ALA A 1 100 ? -10.177 -0.364 -7.123 1 95.65 100 ALA A CA 1
ATOM 713 C C . ALA A 1 100 ? -9.414 -0.853 -8.351 1 95.65 100 ALA A C 1
ATOM 715 O O . ALA A 1 100 ? -9.87 -1.759 -9.053 1 95.65 100 ALA A O 1
ATOM 716 N N . PHE A 1 101 ? -8.302 -0.306 -8.604 1 94.93 101 PHE A N 1
ATOM 717 C CA . PHE A 1 101 ? -7.514 -0.683 -9.772 1 94.93 101 PHE A CA 1
ATOM 718 C C . PHE A 1 101 ? -6.973 -2.1 -9.625 1 94.93 101 PHE A C 1
ATOM 720 O O . PHE A 1 101 ? -6.926 -2.856 -10.598 1 94.93 101 PHE A O 1
ATOM 727 N N . PHE A 1 102 ? -6.546 -2.377 -8.468 1 91.35 102 PHE A N 1
ATOM 728 C CA . PHE A 1 102 ? -6.047 -3.726 -8.229 1 91.35 102 PHE A CA 1
ATOM 729 C C . PHE A 1 102 ? -7.148 -4.757 -8.447 1 91.35 102 PHE A C 1
ATOM 731 O O . PHE A 1 102 ? -6.916 -5.802 -9.058 1 91.35 102 PHE A O 1
ATOM 738 N N . ALA A 1 103 ? -8.319 -4.47 -7.902 1 93.25 103 ALA A N 1
ATOM 739 C CA . ALA A 1 103 ? -9.459 -5.363 -8.093 1 93.25 103 ALA A CA 1
ATOM 740 C C . ALA A 1 103 ? -9.798 -5.512 -9.574 1 93.25 103 ALA A C 1
ATOM 742 O O . ALA A 1 103 ? -10.084 -6.616 -10.043 1 93.25 103 ALA A O 1
ATOM 743 N N . LEU A 1 104 ? -9.766 -4.442 -10.278 1 93.92 104 LEU A N 1
ATOM 744 C CA . LEU A 1 104 ? -10.021 -4.473 -11.714 1 93.92 104 LEU A CA 1
ATOM 745 C C . LEU A 1 104 ? -8.967 -5.307 -12.435 1 93.92 104 LEU A C 1
ATOM 747 O O . LEU A 1 104 ? -9.295 -6.103 -13.318 1 93.92 104 LEU A O 1
ATOM 751 N N . GLY A 1 105 ? -7.764 -5.107 -12.102 1 90.78 105 GLY A N 1
ATOM 752 C CA . GLY A 1 105 ? -6.683 -5.883 -12.688 1 90.78 105 GLY A CA 1
ATOM 753 C C . GLY A 1 105 ? -6.82 -7.375 -12.449 1 90.78 105 GLY A C 1
ATOM 754 O O . GLY A 1 105 ? -6.721 -8.17 -13.386 1 90.78 105 GLY A O 1
ATOM 755 N N . VAL A 1 106 ? -7.042 -7.759 -11.226 1 87.14 106 VAL A N 1
ATOM 756 C CA . VAL A 1 106 ? -7.181 -9.167 -10.869 1 87.14 106 VAL A CA 1
ATOM 757 C C . VAL A 1 106 ? -8.381 -9.769 -11.597 1 87.14 106 VAL A C 1
ATOM 759 O O . VAL A 1 106 ? -8.316 -10.899 -12.086 1 87.14 106 VAL A O 1
ATOM 762 N N . THR A 1 107 ? -9.487 -9.051 -11.639 1 89.82 107 THR A N 1
ATOM 763 C CA . THR A 1 107 ? -10.67 -9.527 -12.347 1 89.82 107 THR A CA 1
ATOM 764 C C . THR A 1 107 ? -10.362 -9.751 -13.824 1 89.82 107 THR A C 1
ATOM 766 O O . THR A 1 107 ? -10.705 -10.794 -14.384 1 89.82 107 THR A O 1
ATOM 769 N N . LEU A 1 108 ? -9.693 -8.795 -14.449 1 90 108 LEU A N 1
ATOM 770 C CA . LEU A 1 108 ? -9.361 -8.9 -15.866 1 90 108 LEU A CA 1
ATOM 771 C C . LEU A 1 108 ? -8.401 -10.058 -16.115 1 90 108 LEU A C 1
ATOM 773 O O . LEU A 1 108 ? -8.57 -10.814 -17.074 1 90 108 LEU A O 1
ATOM 777 N N . ILE A 1 109 ? -7.487 -10.202 -15.27 1 86.07 109 ILE A N 1
ATOM 778 C CA . ILE A 1 109 ? -6.501 -11.268 -15.409 1 86.07 109 ILE A CA 1
ATOM 779 C C . ILE A 1 109 ? -7.187 -12.626 -15.278 1 86.07 109 ILE A C 1
ATOM 781 O O . ILE A 1 109 ? -6.888 -13.555 -16.032 1 86.07 109 ILE A O 1
ATOM 785 N N . THR A 1 110 ? -8.04 -12.713 -14.3 1 83.83 110 THR A N 1
ATOM 786 C CA . THR A 1 110 ? -8.752 -13.97 -14.096 1 83.83 110 THR A CA 1
ATOM 787 C C . THR A 1 110 ? -9.593 -14.319 -15.32 1 83.83 110 THR A C 1
ATOM 789 O O . THR A 1 110 ? -9.664 -15.483 -15.72 1 83.83 110 THR A O 1
ATOM 792 N N . LEU A 1 111 ? -10.131 -13.343 -15.934 1 86 111 LEU A N 1
ATOM 793 C CA . LEU A 1 111 ? -10.948 -13.567 -17.122 1 86 111 LEU A CA 1
ATOM 794 C C . LEU A 1 111 ? -10.079 -13.952 -18.315 1 86 111 LEU A C 1
ATOM 796 O O . LEU A 1 111 ? -10.459 -14.812 -19.113 1 86 111 LEU A O 1
ATOM 800 N N . ILE A 1 112 ? -8.972 -13.311 -18.392 1 85.57 112 ILE A N 1
ATOM 801 C CA . ILE A 1 112 ? -8.057 -13.557 -19.502 1 85.57 112 ILE A CA 1
ATOM 802 C C . ILE A 1 112 ? -7.424 -14.938 -19.353 1 85.57 112 ILE A C 1
ATOM 804 O O . ILE A 1 112 ? -7.205 -15.638 -20.345 1 85.57 112 ILE A O 1
ATOM 808 N N . GLN A 1 113 ? -7.1 -15.291 -18.125 1 82.26 113 GLN A N 1
ATOM 809 C CA . GLN A 1 113 ? -6.433 -16.559 -17.846 1 82.26 113 GLN A CA 1
ATOM 810 C C . GLN A 1 113 ? -7.333 -17.741 -18.194 1 82.26 113 GLN A C 1
ATOM 812 O O . GLN A 1 113 ? -6.853 -18.862 -18.372 1 82.26 113 GLN A O 1
ATOM 817 N N . LYS A 1 114 ? -8.574 -17.508 -18.192 1 79.6 114 LYS A N 1
ATOM 818 C CA . LYS A 1 114 ? -9.482 -18.569 -18.62 1 79.6 114 LYS A CA 1
ATOM 819 C C . LYS A 1 114 ? -9.162 -19.027 -20.04 1 79.6 114 LYS A C 1
ATOM 821 O O . LYS A 1 114 ? -9.32 -20.204 -20.369 1 79.6 114 LYS A O 1
ATOM 826 N N . GLN A 1 115 ? -8.495 -18.207 -20.752 1 78.37 115 GLN A N 1
ATOM 827 C CA . GLN A 1 115 ? -8.204 -18.516 -22.148 1 78.37 115 GLN A CA 1
ATOM 828 C C . GLN A 1 115 ? -6.7 -18.533 -22.405 1 78.37 115 GLN A C 1
ATOM 830 O O . GLN A 1 115 ? -6.226 -19.234 -23.301 1 78.37 115 GLN A O 1
ATOM 835 N N . ASN A 1 116 ? -5.947 -17.696 -21.712 1 74.95 116 ASN A N 1
ATOM 836 C CA . ASN A 1 116 ? -4.511 -17.537 -21.918 1 74.95 116 ASN A CA 1
ATOM 837 C C . ASN A 1 116 ? -3.747 -17.576 -20.597 1 74.95 116 ASN A C 1
ATOM 839 O O . ASN A 1 116 ? -4.096 -16.866 -19.652 1 74.95 116 ASN A O 1
ATOM 843 N N . LYS A 1 117 ? -2.937 -18.529 -20.457 1 68.84 117 LYS A N 1
ATOM 844 C CA . LYS A 1 117 ? -2.131 -18.567 -19.24 1 68.84 117 LYS A CA 1
ATOM 845 C C . LYS A 1 117 ? -1.134 -17.412 -19.205 1 68.84 117 LYS A C 1
ATOM 847 O O . LYS A 1 117 ? -0.322 -17.258 -20.119 1 68.84 117 LYS A O 1
ATOM 852 N N . ILE A 1 118 ? -1.428 -16.345 -18.648 1 61.58 118 ILE A N 1
ATOM 853 C CA . ILE A 1 118 ? -0.483 -15.24 -18.529 1 61.58 118 ILE A CA 1
ATOM 854 C C . ILE A 1 118 ? 0.267 -15.345 -17.203 1 61.58 118 ILE A C 1
ATOM 856 O O . ILE A 1 118 ? -0.339 -15.584 -16.156 1 61.58 118 ILE A O 1
ATOM 860 N N . ASP A 1 119 ? 1.633 -15.54 -17.261 1 59.79 119 ASP A N 1
ATOM 861 C CA . ASP A 1 119 ? 2.44 -15.518 -16.045 1 59.79 119 ASP A CA 1
ATOM 862 C C . ASP A 1 119 ? 2.696 -14.085 -15.582 1 59.79 119 ASP A C 1
ATOM 864 O O . ASP A 1 119 ? 3.582 -13.407 -16.107 1 59.79 119 ASP A O 1
ATOM 868 N N . LEU A 1 120 ? 1.822 -13.552 -14.867 1 56.06 120 LEU A N 1
ATOM 869 C CA . LEU A 1 120 ? 1.952 -12.197 -14.341 1 56.06 120 LEU A CA 1
ATOM 870 C C . LEU A 1 120 ? 3.006 -12.141 -13.24 1 56.06 120 LEU A C 1
ATOM 872 O O . LEU A 1 120 ? 3.432 -11.055 -12.839 1 56.06 120 LEU A O 1
ATOM 876 N N . ASN A 1 121 ? 3.421 -13.27 -12.754 1 55.89 121 ASN A N 1
ATOM 877 C CA . ASN A 1 121 ? 4.397 -13.341 -11.672 1 55.89 121 ASN A CA 1
ATOM 878 C C . ASN A 1 121 ? 5.702 -12.644 -12.048 1 55.89 121 ASN A C 1
ATOM 880 O O . ASN A 1 121 ? 6.338 -12.011 -11.203 1 55.89 121 ASN A O 1
ATOM 884 N N . HIS A 1 122 ? 6.041 -12.74 -13.254 1 55.98 122 HIS A N 1
ATOM 885 C CA . HIS A 1 122 ? 7.286 -12.116 -13.689 1 55.98 122 HIS A CA 1
ATOM 886 C C . HIS A 1 122 ? 7.231 -10.602 -13.52 1 55.98 122 HIS A C 1
ATOM 888 O O . HIS A 1 122 ? 8.249 -9.968 -13.232 1 55.98 122 HIS A O 1
ATOM 894 N N . PHE A 1 123 ? 6.086 -10.082 -13.654 1 56.69 123 PHE A N 1
ATOM 895 C CA . PHE A 1 123 ? 5.962 -8.633 -13.551 1 56.69 123 PHE A CA 1
ATOM 896 C C . PHE A 1 123 ? 6.001 -8.188 -12.094 1 56.69 123 PHE A C 1
ATOM 898 O O . PHE A 1 123 ? 6.479 -7.093 -11.786 1 56.69 123 PHE A O 1
ATOM 905 N N . LEU A 1 124 ? 5.576 -9.091 -11.197 1 55.81 124 LEU A N 1
ATOM 906 C CA . LEU A 1 124 ? 5.474 -8.71 -9.792 1 55.81 124 LEU A CA 1
ATOM 907 C C . LEU A 1 124 ? 6.826 -8.827 -9.097 1 55.81 124 LEU A C 1
ATOM 909 O O . LEU A 1 124 ? 7.171 -7.993 -8.256 1 55.81 124 LEU A O 1
ATOM 913 N N . PHE A 1 125 ? 7.567 -9.728 -9.492 1 57.3 125 PHE A N 1
ATOM 914 C CA . PHE A 1 125 ? 8.765 -9.98 -8.701 1 57.3 125 PHE A CA 1
ATOM 915 C C . PHE A 1 125 ? 10.021 -9.633 -9.492 1 57.3 125 PHE A C 1
ATOM 917 O O . PHE A 1 125 ? 11.082 -9.397 -8.911 1 57.3 125 PHE A O 1
ATOM 924 N N . GLY A 1 126 ? 9.936 -9.288 -10.706 1 60.26 126 GLY A N 1
ATOM 925 C CA . GLY A 1 126 ? 11.079 -8.941 -11.534 1 60.26 126 GLY A CA 1
ATOM 926 C C . GLY A 1 126 ? 12.264 -9.867 -11.334 1 60.26 126 GLY A C 1
ATOM 927 O O . GLY A 1 126 ? 12.254 -10.712 -10.437 1 60.26 126 GLY A O 1
ATOM 928 N N . ASN A 1 127 ? 13.254 -9.929 -12.215 1 69.22 127 ASN A N 1
ATOM 929 C CA . ASN A 1 127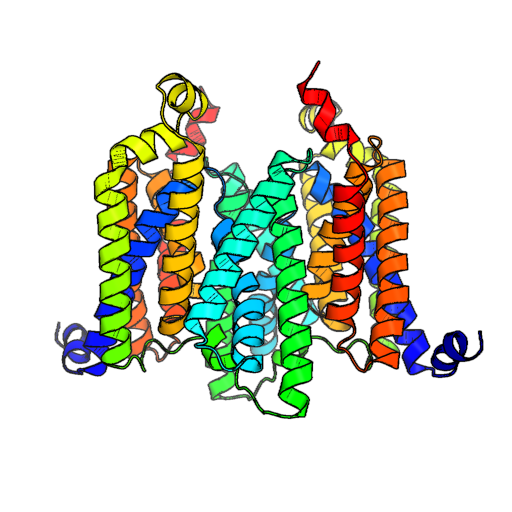 ? 14.512 -10.661 -12.105 1 69.22 127 ASN A CA 1
ATOM 930 C C . ASN A 1 127 ? 15.699 -9.801 -12.529 1 69.22 127 ASN A C 1
ATOM 932 O O . ASN A 1 127 ? 16.032 -9.735 -13.714 1 69.22 127 ASN A O 1
ATOM 936 N N . LEU A 1 128 ? 16.298 -9.199 -11.47 1 73.83 128 LEU A N 1
ATOM 937 C CA . LEU A 1 128 ? 17.396 -8.273 -11.728 1 73.83 128 LEU A CA 1
ATOM 938 C C . LEU A 1 128 ? 18.587 -9.001 -12.342 1 73.83 128 LEU A C 1
ATOM 940 O O . LEU A 1 128 ? 19.363 -8.406 -13.094 1 73.83 128 LEU A O 1
ATOM 944 N N . LEU A 1 129 ? 18.706 -10.276 -12.088 1 70.37 129 LEU A N 1
ATOM 945 C CA . LEU A 1 129 ? 19.86 -11.018 -12.586 1 70.37 129 LEU A CA 1
ATOM 946 C C . LEU A 1 129 ? 19.645 -11.451 -14.032 1 70.37 129 LEU A C 1
ATOM 948 O O . LEU A 1 129 ? 20.595 -11.84 -14.716 1 70.37 129 LEU A O 1
ATOM 952 N N . ALA A 1 130 ? 18.436 -11.253 -14.49 1 72.39 130 ALA A N 1
ATOM 953 C CA . ALA A 1 130 ? 18.134 -11.668 -15.857 1 72.39 130 ALA A CA 1
ATOM 954 C C . ALA A 1 130 ? 17.852 -10.461 -16.747 1 72.39 130 ALA A C 1
ATOM 956 O O . ALA A 1 130 ? 17.097 -10.56 -17.717 1 72.39 130 ALA A O 1
ATOM 957 N N . VAL A 1 131 ? 18.491 -9.406 -16.382 1 79.63 131 VAL A N 1
ATOM 958 C CA . VAL A 1 131 ? 18.259 -8.187 -17.15 1 79.63 131 VAL A CA 1
ATOM 959 C C . VAL A 1 131 ? 18.948 -8.294 -18.508 1 79.63 131 VAL A C 1
ATOM 961 O O . VAL A 1 131 ? 20.134 -8.623 -18.586 1 79.63 131 VAL A O 1
ATOM 964 N N . SER A 1 132 ? 18.255 -8.14 -19.612 1 82.71 132 SER A N 1
ATOM 965 C CA . SER A 1 132 ? 18.785 -8.17 -20.971 1 82.71 132 SER A CA 1
ATOM 966 C C . SER A 1 132 ? 19.406 -6.83 -21.352 1 82.71 132 SER A C 1
ATOM 968 O O . SER A 1 132 ? 19.181 -5.822 -20.68 1 82.71 132 SER A O 1
ATOM 970 N N . PRO A 1 133 ? 20.198 -6.807 -22.371 1 87.2 133 PRO A N 1
ATOM 971 C CA . PRO A 1 133 ? 20.753 -5.539 -22.851 1 87.2 133 PRO A CA 1
ATOM 972 C C . PRO A 1 133 ? 19.673 -4.545 -23.274 1 87.2 133 PRO A C 1
ATOM 974 O O . PRO A 1 133 ? 19.839 -3.335 -23.098 1 87.2 133 PRO A O 1
ATOM 977 N N . ALA A 1 134 ? 18.654 -5.059 -23.771 1 83.31 134 ALA A N 1
ATOM 978 C CA . ALA A 1 134 ? 17.546 -4.193 -24.162 1 83.31 134 ALA A CA 1
ATOM 979 C C . ALA A 1 134 ? 16.883 -3.563 -22.94 1 83.31 134 ALA A C 1
ATOM 981 O O . ALA A 1 134 ? 16.502 -2.391 -22.968 1 83.31 134 ALA A O 1
ATOM 982 N N . ASP A 1 135 ? 16.788 -4.306 -21.901 1 82.23 135 ASP A N 1
ATOM 983 C CA . ASP A 1 135 ? 16.22 -3.791 -20.66 1 82.23 135 ASP A CA 1
ATOM 984 C C . ASP A 1 135 ? 17.079 -2.665 -20.088 1 82.23 135 ASP A C 1
ATOM 986 O O . ASP A 1 135 ? 16.554 -1.656 -19.613 1 82.23 135 ASP A O 1
ATOM 990 N N . LEU A 1 136 ? 18.368 -2.889 -20.112 1 87.32 136 LEU A N 1
ATOM 991 C CA . LEU A 1 136 ? 19.294 -1.882 -19.606 1 87.32 136 LEU A CA 1
ATOM 992 C C . LEU A 1 136 ? 19.183 -0.59 -20.408 1 87.32 136 LEU A C 1
ATOM 994 O O . LEU A 1 136 ? 19.154 0.502 -19.835 1 87.32 136 LEU A O 1
ATOM 998 N N . ARG A 1 137 ? 19.12 -0.788 -21.669 1 87.56 137 ARG A N 1
ATOM 999 C CA . ARG A 1 137 ? 19.022 0.378 -22.541 1 87.56 137 ARG A CA 1
ATOM 1000 C C . ARG A 1 137 ? 17.734 1.151 -22.279 1 87.56 137 ARG A C 1
ATOM 1002 O O . ARG A 1 137 ? 17.759 2.372 -22.114 1 87.56 137 ARG A O 1
ATOM 1009 N N . ASP A 1 138 ? 16.635 0.494 -22.221 1 83.62 138 ASP A N 1
ATOM 1010 C CA . ASP A 1 138 ? 15.348 1.139 -21.985 1 83.62 138 ASP A CA 1
ATOM 1011 C C . ASP A 1 138 ? 15.324 1.841 -20.629 1 83.62 138 ASP A C 1
ATOM 1013 O O . ASP A 1 138 ? 14.845 2.971 -20.517 1 83.62 138 ASP A O 1
ATOM 1017 N N . THR A 1 139 ? 15.84 1.151 -19.641 1 86.53 139 THR A N 1
ATOM 1018 C CA . THR A 1 139 ? 15.882 1.73 -18.303 1 86.53 139 THR A CA 1
ATOM 1019 C C . THR A 1 139 ? 16.781 2.964 -18.275 1 86.53 139 THR A C 1
ATOM 1021 O O . THR A 1 139 ? 16.434 3.977 -17.664 1 86.53 139 THR A O 1
ATOM 1024 N N . ALA A 1 140 ? 17.891 2.868 -18.947 1 90.86 140 ALA A N 1
ATOM 1025 C CA . ALA A 1 140 ? 18.839 3.979 -18.98 1 90.86 140 ALA A CA 1
ATOM 1026 C C . ALA A 1 140 ? 18.23 5.199 -19.664 1 90.86 140 ALA A C 1
ATOM 1028 O O . ALA A 1 140 ? 18.435 6.333 -19.223 1 90.86 140 ALA A O 1
ATOM 1029 N N . ILE A 1 141 ? 17.514 4.963 -20.667 1 89.88 141 ILE A N 1
ATOM 1030 C CA . ILE A 1 141 ? 16.909 6.055 -21.421 1 89.88 141 ILE A CA 1
ATOM 1031 C C . ILE A 1 141 ? 15.85 6.748 -20.567 1 89.88 141 ILE A C 1
ATOM 1033 O O . ILE A 1 141 ? 15.863 7.972 -20.422 1 89.88 141 ILE A O 1
ATOM 1037 N N . VAL A 1 142 ? 15.026 5.978 -20.01 1 85.24 142 VAL A N 1
ATOM 1038 C CA . VAL A 1 142 ? 13.949 6.547 -19.206 1 85.24 142 VAL A CA 1
ATOM 1039 C C . VAL A 1 142 ? 14.531 7.216 -17.963 1 85.24 142 VAL A C 1
ATOM 1041 O O . VAL A 1 142 ? 14.119 8.319 -17.594 1 85.24 142 VAL A O 1
ATOM 1044 N N . ALA A 1 143 ? 15.432 6.531 -17.344 1 87.63 143 ALA A N 1
ATOM 1045 C CA . ALA A 1 143 ? 16.082 7.105 -16.169 1 87.63 143 ALA A CA 1
ATOM 1046 C C . ALA A 1 143 ? 16.779 8.418 -16.514 1 87.63 143 ALA A C 1
ATOM 1048 O O . ALA A 1 143 ? 16.73 9.376 -15.739 1 87.63 143 ALA A O 1
ATOM 1049 N N . GLY A 1 144 ? 17.459 8.357 -17.638 1 89.97 144 GLY A N 1
ATOM 1050 C CA . GLY A 1 144 ? 18.119 9.572 -18.088 1 89.97 144 GLY A CA 1
ATOM 1051 C C . GLY A 1 144 ? 17.156 10.717 -18.337 1 89.97 144 GLY A C 1
ATOM 1052 O O . GLY A 1 144 ? 17.406 11.849 -17.917 1 89.97 144 GLY A O 1
ATOM 1053 N N . LEU A 1 145 ? 16.089 10.443 -18.946 1 90.33 145 LEU A N 1
ATOM 1054 C CA . LEU A 1 145 ? 15.092 11.459 -19.264 1 90.33 145 LEU A CA 1
ATOM 1055 C C . LEU A 1 145 ? 14.471 12.029 -17.993 1 90.33 145 LEU A C 1
ATOM 1057 O O . LEU A 1 145 ? 14.312 13.245 -17.866 1 90.33 145 LEU A O 1
ATOM 1061 N N . VAL A 1 146 ? 14.173 11.193 -17.093 1 89.03 146 VAL A N 1
ATOM 1062 C CA . VAL A 1 146 ? 13.545 11.61 -15.844 1 89.03 146 VAL A CA 1
ATOM 1063 C C . VAL A 1 146 ? 14.537 12.422 -15.013 1 89.03 146 VAL A C 1
ATOM 1065 O O . VAL A 1 146 ? 14.18 13.458 -14.447 1 89.03 146 VAL A O 1
ATOM 1068 N N . ALA A 1 147 ? 15.751 11.946 -14.973 1 89.64 147 ALA A N 1
ATOM 1069 C CA . ALA A 1 147 ? 16.781 12.665 -14.229 1 89.64 147 ALA A CA 1
ATOM 1070 C C . ALA A 1 147 ? 16.998 14.062 -14.803 1 89.64 147 ALA A C 1
ATOM 1072 O O . ALA A 1 147 ? 17.109 15.037 -14.055 1 89.64 147 ALA A O 1
ATOM 1073 N N . ILE A 1 148 ? 17.015 14.125 -16.055 1 90.89 148 ILE A N 1
ATOM 1074 C CA . ILE A 1 148 ? 17.215 15.404 -16.727 1 90.89 148 ILE A CA 1
ATOM 1075 C C . ILE A 1 148 ? 16.035 16.329 -16.439 1 90.89 148 ILE A C 1
ATOM 1077 O O . ILE A 1 148 ? 16.221 17.517 -16.166 1 90.89 148 ILE A O 1
ATOM 1081 N N . ALA A 1 149 ? 14.881 15.797 -16.486 1 88.85 149 ALA A N 1
ATOM 1082 C CA . ALA A 1 149 ? 13.683 16.585 -16.211 1 88.85 149 ALA A CA 1
ATOM 1083 C C . ALA A 1 149 ? 13.698 17.126 -14.784 1 88.85 149 ALA A C 1
ATOM 1085 O O . ALA A 1 149 ? 13.351 18.286 -14.55 1 88.85 149 ALA A O 1
ATOM 1086 N N . ILE A 1 150 ? 14.123 16.34 -13.847 1 87.16 150 ILE A N 1
ATOM 1087 C CA . ILE A 1 150 ? 14.159 16.734 -12.442 1 87.16 150 ILE A CA 1
ATOM 1088 C C . ILE A 1 150 ? 15.206 17.826 -12.239 1 87.16 150 ILE A C 1
ATOM 1090 O O . ILE A 1 150 ? 14.956 18.813 -11.542 1 87.16 150 ILE A O 1
ATOM 1094 N N . VAL A 1 151 ? 16.317 17.64 -12.912 1 86.58 151 VAL A N 1
ATOM 1095 C CA . VAL A 1 151 ? 17.407 18.596 -12.751 1 86.58 151 VAL A CA 1
ATOM 1096 C C . VAL A 1 151 ? 17.04 19.917 -13.423 1 86.58 151 VAL A C 1
ATOM 1098 O O . VAL A 1 151 ? 17.312 20.992 -12.883 1 86.58 151 VAL A O 1
ATOM 1101 N N . LEU A 1 152 ? 16.379 19.854 -14.551 1 86.9 152 LEU A N 1
ATOM 1102 C CA . LEU A 1 152 ? 16.027 21.053 -15.304 1 86.9 152 LEU A CA 1
ATOM 1103 C C . LEU A 1 152 ? 14.945 21.849 -14.582 1 86.9 152 LEU A C 1
ATOM 1105 O O . LEU A 1 152 ? 14.953 23.082 -14.61 1 86.9 152 LEU A O 1
ATOM 1109 N N . PHE A 1 153 ? 14.114 21.181 -13.906 1 86.71 153 PHE A N 1
ATOM 1110 C CA . PHE A 1 153 ? 12.999 21.867 -13.265 1 86.71 153 PHE A CA 1
ATOM 1111 C C . PHE A 1 153 ? 13.132 21.816 -11.747 1 86.71 153 PHE A C 1
ATOM 1113 O O . PHE A 1 153 ? 12.133 21.879 -11.028 1 86.71 153 PHE A O 1
ATOM 1120 N N . HIS A 1 154 ? 14.282 21.64 -11.277 1 84.91 154 HIS A N 1
ATOM 1121 C CA . HIS A 1 154 ? 14.514 21.46 -9.849 1 84.91 154 HIS A CA 1
ATOM 1122 C C . HIS A 1 154 ? 14.066 22.685 -9.059 1 84.91 154 HIS A C 1
ATOM 1124 O O . HIS A 1 154 ? 13.436 22.554 -8.006 1 84.91 154 HIS A O 1
ATOM 1130 N N . LYS A 1 155 ? 14.264 23.921 -9.527 1 83.78 155 LYS A N 1
ATOM 1131 C CA . LYS A 1 155 ? 13.916 25.15 -8.819 1 83.78 155 LYS A CA 1
ATOM 1132 C C . LYS A 1 155 ? 12.403 25.343 -8.765 1 83.78 155 LYS A C 1
ATOM 1134 O O . LYS A 1 155 ? 11.853 25.687 -7.717 1 83.78 155 LYS A O 1
ATOM 1139 N N . GLU A 1 156 ? 11.864 25.064 -9.846 1 83.47 156 GLU A N 1
ATOM 1140 C CA . GLU A 1 156 ? 10.414 25.218 -9.927 1 83.47 156 GLU A CA 1
ATOM 1141 C C . GLU A 1 156 ? 9.698 24.149 -9.107 1 83.47 156 GLU A C 1
ATOM 1143 O O . GLU A 1 156 ? 8.711 24.437 -8.428 1 83.47 156 GLU A O 1
ATOM 1148 N N . LEU A 1 157 ? 10.319 23.002 -9.167 1 83.75 157 LEU A N 1
ATOM 1149 C CA . LEU A 1 157 ? 9.717 21.899 -8.426 1 83.75 157 LEU A CA 1
ATOM 1150 C C . LEU A 1 157 ? 9.865 22.109 -6.923 1 83.75 157 LEU A C 1
ATOM 1152 O O . LEU A 1 157 ? 8.933 21.842 -6.16 1 83.75 157 LEU A O 1
ATOM 1156 N N . GLN A 1 158 ? 10.999 22.542 -6.643 1 82 158 GLN A N 1
ATOM 1157 C CA . GLN A 1 158 ? 11.236 22.818 -5.23 1 82 158 GLN A CA 1
ATOM 1158 C C . GLN A 1 158 ? 10.291 23.901 -4.716 1 82 158 GLN A C 1
ATOM 1160 O O . GLN A 1 158 ? 9.728 23.774 -3.626 1 82 158 GLN A O 1
ATOM 1165 N N . PHE A 1 159 ? 10.155 24.916 -5.486 1 80.26 159 PHE A N 1
ATOM 1166 C CA . PHE A 1 159 ? 9.277 26.022 -5.122 1 80.26 159 PHE A CA 1
ATOM 1167 C C . PHE A 1 159 ? 7.831 25.553 -5.014 1 80.26 159 PHE A C 1
ATOM 1169 O O . PHE A 1 159 ? 7.126 25.911 -4.068 1 80.26 159 PHE A O 1
ATOM 1176 N N . TYR A 1 160 ? 7.473 24.709 -5.875 1 78.36 160 TYR A N 1
ATOM 1177 C CA . TYR A 1 160 ? 6.128 24.145 -5.913 1 78.36 160 TYR A CA 1
ATOM 1178 C C . TYR A 1 160 ? 5.878 23.249 -4.706 1 78.36 160 TYR A C 1
ATOM 1180 O O . TYR A 1 160 ? 4.826 23.333 -4.07 1 78.36 160 TYR A O 1
ATOM 1188 N N . CYS A 1 161 ? 6.802 22.477 -4.331 1 78.06 161 CYS A N 1
ATOM 1189 C CA . CYS A 1 161 ? 6.625 21.478 -3.283 1 78.06 161 CYS A CA 1
ATOM 1190 C C . CYS A 1 161 ? 6.628 22.127 -1.904 1 78.06 161 CYS A C 1
ATOM 1192 O O . CYS A 1 161 ? 5.933 21.668 -0.996 1 78.06 161 CYS A O 1
ATOM 1194 N N . PHE A 1 162 ? 7.251 23.237 -1.727 1 79.01 162 PHE A N 1
ATOM 1195 C CA . PHE A 1 162 ? 7.383 23.842 -0.406 1 79.01 162 PHE A CA 1
ATOM 1196 C C . PHE A 1 162 ? 6.297 24.887 -0.179 1 79.01 162 PHE A C 1
ATOM 1198 O O . PHE A 1 162 ? 5.858 25.098 0.954 1 79.01 162 PHE A O 1
ATOM 1205 N N . ASP A 1 163 ? 5.935 25.581 -1.272 1 79.31 163 ASP A N 1
ATOM 1206 C CA . ASP A 1 163 ? 4.914 26.613 -1.117 1 79.31 163 ASP A CA 1
ATOM 1207 C C . ASP A 1 163 ? 4.035 26.707 -2.361 1 79.31 163 ASP A C 1
ATOM 1209 O O . ASP A 1 163 ? 4.271 27.546 -3.233 1 79.31 163 ASP A O 1
ATOM 1213 N N . ARG A 1 164 ? 3.052 25.957 -2.294 1 77.34 164 ARG A N 1
ATOM 1214 C CA . ARG A 1 164 ? 2.154 25.898 -3.443 1 77.34 164 ARG A CA 1
ATOM 1215 C C . ARG A 1 164 ? 1.476 27.244 -3.678 1 77.34 164 ARG A C 1
ATOM 1217 O O . ARG A 1 164 ? 1.311 27.671 -4.823 1 77.34 164 ARG A O 1
ATOM 1224 N N . LEU A 1 165 ? 1.086 27.843 -2.596 1 79.55 165 LEU A N 1
ATOM 1225 C CA . LEU A 1 165 ? 0.397 29.125 -2.696 1 79.55 165 LEU A CA 1
ATOM 1226 C C . LEU A 1 165 ? 1.32 30.195 -3.271 1 79.55 165 LEU A C 1
ATOM 1228 O O . LEU A 1 165 ? 0.917 30.961 -4.149 1 79.55 165 LEU A O 1
ATOM 1232 N N . ALA A 1 166 ? 2.473 30.19 -2.697 1 80.94 166 ALA A N 1
ATOM 1233 C CA . ALA A 1 166 ? 3.438 31.166 -3.195 1 80.94 166 ALA A CA 1
ATOM 1234 C C . ALA A 1 166 ? 3.788 30.896 -4.655 1 80.94 166 ALA A C 1
ATOM 1236 O O . ALA A 1 166 ? 3.987 31.83 -5.436 1 80.94 166 ALA A O 1
ATOM 1237 N N . ALA A 1 167 ? 3.793 29.69 -4.999 1 81.68 167 ALA A N 1
ATOM 1238 C CA . ALA A 1 167 ? 4.093 29.321 -6.38 1 81.68 167 ALA A CA 1
ATOM 1239 C C . ALA A 1 167 ? 2.979 29.771 -7.322 1 81.68 167 ALA A C 1
ATOM 1241 O O . ALA A 1 167 ? 3.248 30.277 -8.414 1 81.68 167 ALA A O 1
ATOM 1242 N N . GLN A 1 168 ? 1.778 29.545 -6.862 1 81.14 168 GLN A N 1
ATOM 1243 C CA . GLN A 1 168 ? 0.635 29.996 -7.65 1 81.14 168 GLN A CA 1
ATOM 1244 C C . GLN A 1 168 ? 0.635 31.515 -7.8 1 81.14 168 GLN A C 1
ATOM 1246 O O . GLN A 1 168 ? 0.336 32.037 -8.875 1 81.14 168 GLN A O 1
ATOM 1251 N N . ALA A 1 169 ? 0.945 32.201 -6.736 1 84.87 169 ALA A N 1
ATOM 1252 C CA . ALA A 1 169 ? 0.983 33.661 -6.733 1 84.87 169 ALA A CA 1
ATOM 1253 C C . ALA A 1 169 ? 2.094 34.183 -7.639 1 84.87 169 ALA A C 1
ATOM 1255 O O . ALA A 1 169 ? 1.969 35.26 -8.227 1 84.87 169 ALA A O 1
ATOM 1256 N N . ALA A 1 170 ? 3.121 33.421 -7.746 1 86.95 170 ALA A N 1
ATOM 1257 C CA . ALA A 1 170 ? 4.252 33.812 -8.583 1 86.95 170 ALA A CA 1
ATOM 1258 C C . ALA A 1 170 ? 3.975 33.513 -10.054 1 86.95 170 ALA A C 1
ATOM 1260 O O . ALA A 1 170 ? 4.801 33.809 -10.92 1 86.95 170 ALA A O 1
ATOM 1261 N N . GLY A 1 171 ? 2.774 32.954 -10.339 1 80.82 171 GLY A N 1
ATOM 1262 C CA . GLY A 1 171 ? 2.358 32.733 -11.714 1 80.82 171 GLY A CA 1
ATOM 1263 C C . GLY A 1 171 ? 2.724 31.355 -12.233 1 80.82 171 GLY A C 1
ATOM 1264 O O . GLY A 1 171 ? 2.59 31.08 -13.428 1 80.82 171 GLY A O 1
ATOM 1265 N N . LEU A 1 172 ? 3.279 30.619 -11.378 1 81.8 172 LEU A N 1
ATOM 1266 C CA . LEU A 1 172 ? 3.636 29.278 -11.826 1 81.8 172 LEU A CA 1
ATOM 1267 C C . LEU A 1 172 ? 2.391 28.417 -12.011 1 81.8 172 LEU A C 1
ATOM 1269 O O . LEU A 1 172 ? 1.464 28.476 -11.2 1 81.8 172 LEU A O 1
ATOM 1273 N N . PRO A 1 173 ? 2.379 27.782 -13.174 1 84.88 173 PRO A N 1
ATOM 1274 C CA . PRO A 1 173 ? 1.241 26.879 -13.364 1 84.88 173 PRO A CA 1
ATOM 1275 C C . PRO A 1 173 ? 1.333 25.624 -12.499 1 84.88 173 PRO A C 1
ATOM 1277 O O . PRO A 1 173 ? 1.867 24.604 -12.941 1 84.88 173 PRO A O 1
ATOM 1280 N N . VAL A 1 174 ? 0.811 25.62 -11.414 1 82.74 174 VAL A N 1
ATOM 1281 C CA . VAL A 1 174 ? 0.91 24.588 -10.387 1 82.74 174 VAL A CA 1
ATOM 1282 C C . VAL A 1 174 ? 0.35 23.272 -10.921 1 82.74 174 VAL A C 1
ATOM 1284 O O . VAL A 1 174 ? 0.894 22.2 -10.644 1 82.74 174 VAL A O 1
ATOM 1287 N N . ARG A 1 175 ? -0.599 23.357 -11.731 1 81.38 175 ARG A N 1
ATOM 1288 C CA . ARG A 1 175 ? -1.225 22.156 -12.276 1 81.38 175 ARG A CA 1
ATOM 1289 C C . ARG A 1 175 ? -0.252 21.388 -13.164 1 81.38 175 ARG A C 1
ATOM 1291 O O . ARG A 1 175 ? -0.232 20.155 -13.151 1 81.38 175 ARG A O 1
ATOM 1298 N N . TRP A 1 176 ? 0.509 22.093 -13.836 1 83.63 176 TRP A N 1
ATOM 1299 C CA . TRP A 1 176 ? 1.476 21.467 -14.731 1 83.63 176 TRP A CA 1
ATOM 1300 C C . TRP A 1 176 ? 2.597 20.8 -13.941 1 83.63 176 TRP A C 1
ATOM 1302 O O . TRP A 1 176 ? 3.132 19.77 -14.358 1 83.63 176 TRP A O 1
ATOM 1312 N N . PHE A 1 177 ? 2.875 21.322 -12.824 1 83.66 177 PHE A N 1
ATOM 1313 C CA . PHE A 1 177 ? 3.913 20.722 -11.994 1 83.66 177 PHE A CA 1
ATOM 1314 C C . PHE A 1 177 ? 3.386 19.484 -11.278 1 83.66 177 PHE A C 1
ATOM 1316 O O . PHE A 1 177 ? 4.119 18.51 -11.09 1 83.66 177 PHE A O 1
ATOM 1323 N N . ASP A 1 178 ? 2.154 19.55 -11.012 1 82.2 178 ASP A N 1
ATOM 1324 C CA . ASP A 1 178 ? 1.516 18.357 -10.465 1 82.2 178 ASP A CA 1
ATOM 1325 C C . ASP A 1 178 ? 1.534 17.212 -11.475 1 82.2 178 ASP A C 1
ATOM 1327 O O . ASP A 1 178 ? 1.898 16.084 -11.137 1 82.2 178 ASP A O 1
ATOM 1331 N N . LEU A 1 179 ? 1.171 17.604 -12.597 1 81.42 179 LEU A N 1
ATOM 1332 C CA . LEU A 1 179 ? 1.143 16.614 -13.668 1 81.42 179 LEU A CA 1
ATOM 1333 C C . LEU A 1 179 ? 2.55 16.124 -13.992 1 81.42 179 LEU A C 1
ATOM 1335 O O . LEU A 1 179 ? 2.757 14.932 -14.233 1 81.42 179 LEU A O 1
ATOM 1339 N N . GLY A 1 180 ? 3.431 17.097 -14.041 1 84.47 180 GLY A N 1
ATOM 1340 C CA . GLY A 1 180 ? 4.813 16.731 -14.309 1 84.47 180 GLY A CA 1
ATOM 1341 C C . GLY A 1 180 ? 5.377 15.749 -13.299 1 84.47 180 GLY A C 1
ATOM 1342 O O . GLY A 1 180 ? 6.01 14.76 -13.674 1 84.47 180 GLY A O 1
ATOM 1343 N N . LEU A 1 181 ? 5.112 16.019 -12.082 1 84.08 181 LEU A N 1
ATOM 1344 C CA . LEU A 1 181 ? 5.595 15.135 -11.027 1 84.08 181 LEU A CA 1
ATOM 1345 C C . LEU A 1 181 ? 4.953 13.756 -11.136 1 84.08 181 LEU A C 1
ATOM 1347 O O . LEU A 1 181 ? 5.629 12.738 -10.978 1 84.08 181 LEU A O 1
ATOM 1351 N N . THR A 1 182 ? 3.717 13.787 -11.451 1 84.39 182 THR A N 1
ATOM 1352 C CA . THR A 1 182 ? 2.989 12.532 -11.603 1 84.39 182 THR A CA 1
ATOM 1353 C C . THR A 1 182 ? 3.552 11.717 -12.764 1 84.39 182 THR A C 1
ATOM 1355 O O . THR A 1 182 ? 3.714 10.5 -12.654 1 84.39 182 THR A O 1
ATOM 1358 N N . VAL A 1 183 ? 3.837 12.332 -13.792 1 87.76 183 VAL A N 1
ATOM 1359 C CA . VAL A 1 183 ? 4.39 11.676 -14.972 1 87.76 183 VAL A CA 1
ATOM 1360 C C . VAL A 1 183 ? 5.768 11.103 -14.646 1 87.76 183 VAL A C 1
ATOM 1362 O O . VAL A 1 183 ? 6.078 9.968 -15.017 1 87.76 183 VAL A O 1
ATOM 1365 N N . ILE A 1 184 ? 6.546 11.868 -14.002 1 88.16 184 ILE A N 1
ATOM 1366 C CA . ILE A 1 184 ? 7.878 11.439 -13.59 1 88.16 184 ILE A CA 1
ATOM 1367 C C . ILE A 1 184 ? 7.772 10.195 -12.712 1 88.16 184 ILE A C 1
ATOM 1369 O O . ILE A 1 184 ? 8.488 9.214 -12.925 1 88.16 184 ILE A O 1
ATOM 1373 N N . LEU A 1 185 ? 6.878 10.184 -1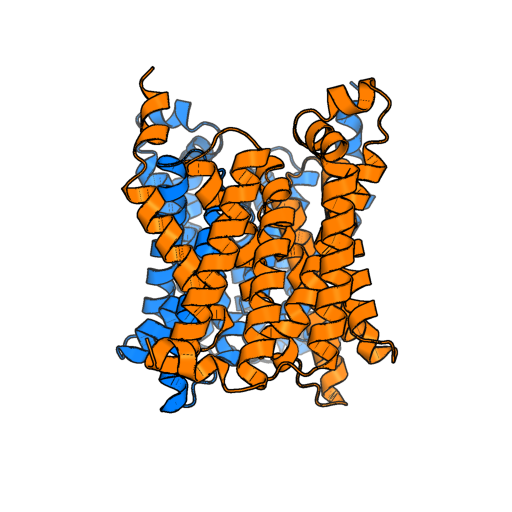1.817 1 87.98 185 LEU A N 1
ATOM 1374 C CA . LEU A 1 185 ? 6.695 9.062 -10.902 1 87.98 185 LEU A CA 1
ATOM 1375 C C . LEU A 1 185 ? 6.202 7.827 -11.648 1 87.98 185 LEU A C 1
ATOM 1377 O O . LEU A 1 185 ? 6.712 6.724 -11.436 1 87.98 185 LEU A O 1
ATOM 1381 N N . ALA A 1 186 ? 5.227 8.073 -12.453 1 87.75 186 ALA A N 1
ATOM 1382 C CA . ALA A 1 186 ? 4.668 6.968 -13.227 1 87.75 186 ALA A CA 1
ATOM 1383 C C . ALA A 1 186 ? 5.733 6.319 -14.105 1 87.75 186 ALA A C 1
ATOM 1385 O O . ALA A 1 186 ? 5.839 5.091 -14.16 1 87.75 186 ALA A O 1
ATOM 1386 N N . MET A 1 187 ? 6.533 7.131 -14.753 1 88.05 187 MET A N 1
ATOM 1387 C CA . MET A 1 187 ? 7.601 6.635 -15.617 1 88.05 187 MET A CA 1
ATOM 1388 C C . MET A 1 187 ? 8.642 5.867 -14.809 1 88.05 187 MET A C 1
ATOM 1390 O O . MET A 1 187 ? 9.107 4.808 -15.235 1 88.05 187 MET A O 1
ATOM 1394 N N . THR A 1 188 ? 8.978 6.433 -13.728 1 87.24 188 THR A N 1
ATOM 1395 C CA . THR A 1 188 ? 9.955 5.796 -12.852 1 87.24 188 THR A CA 1
ATOM 1396 C C . THR A 1 188 ? 9.456 4.431 -12.388 1 87.24 188 THR A C 1
ATOM 1398 O O . THR A 1 188 ? 10.192 3.443 -12.442 1 87.24 188 THR A O 1
ATOM 1401 N N . ILE A 1 189 ? 8.239 4.318 -11.993 1 87.36 189 ILE A N 1
ATOM 1402 C CA . ILE A 1 189 ? 7.66 3.093 -11.453 1 87.36 189 ILE A CA 1
ATOM 1403 C C . ILE A 1 189 ? 7.559 2.041 -12.555 1 87.36 189 ILE A C 1
ATOM 1405 O O . ILE A 1 189 ? 7.945 0.887 -12.358 1 87.36 189 ILE A O 1
ATOM 1409 N N . VAL A 1 190 ? 7.093 2.419 -13.699 1 84.38 190 VAL A N 1
ATOM 1410 C CA . VAL A 1 190 ? 6.869 1.489 -14.8 1 84.38 190 VAL A CA 1
ATOM 1411 C C . VAL A 1 190 ? 8.199 0.888 -15.249 1 84.38 190 VAL A C 1
ATOM 1413 O O . VAL A 1 190 ? 8.31 -0.328 -15.424 1 84.38 190 VAL A O 1
ATOM 1416 N N . VAL A 1 191 ? 9.189 1.704 -15.431 1 81.16 191 VAL A N 1
ATOM 1417 C CA . VAL A 1 191 ? 10.478 1.226 -15.92 1 81.16 191 VAL A CA 1
ATOM 1418 C C . VAL A 1 191 ? 11.154 0.373 -14.849 1 81.16 191 VAL A C 1
ATOM 1420 O O . VAL A 1 191 ? 11.775 -0.646 -15.159 1 81.16 191 VAL A O 1
ATOM 1423 N N . ALA A 1 192 ? 11.04 0.8 -13.666 1 82.17 192 ALA A N 1
ATOM 1424 C CA . ALA A 1 192 ? 11.673 0.086 -12.561 1 82.17 192 ALA A CA 1
ATOM 1425 C C . ALA A 1 192 ? 10.988 -1.255 -12.311 1 82.17 192 ALA A C 1
ATOM 1427 O O . ALA A 1 192 ? 11.653 -2.26 -12.049 1 82.17 192 ALA A O 1
ATOM 1428 N N . MET A 1 193 ? 9.74 -1.274 -12.395 1 80.48 193 MET A N 1
ATOM 1429 C CA . MET A 1 193 ? 8.984 -2.486 -12.092 1 80.48 193 MET A CA 1
ATOM 1430 C C . MET A 1 193 ? 9.338 -3.605 -13.066 1 80.48 193 MET A C 1
ATOM 1432 O O . MET A 1 193 ? 9.392 -4.774 -12.682 1 80.48 193 MET A O 1
ATOM 1436 N N . LYS A 1 194 ? 9.518 -3.253 -14.299 1 73.66 194 LYS A N 1
ATOM 1437 C CA . LYS A 1 194 ? 9.878 -4.249 -15.303 1 73.66 194 LYS A CA 1
ATOM 1438 C C . LYS A 1 194 ? 11.225 -4.89 -14.984 1 73.66 194 LYS A C 1
ATOM 1440 O O . LYS A 1 194 ? 11.402 -6.098 -15.16 1 73.66 194 LYS A O 1
ATOM 1445 N N . ALA A 1 195 ? 12.089 -4.055 -14.465 1 71.4 195 ALA A N 1
ATOM 1446 C CA . ALA A 1 195 ? 13.463 -4.517 -14.281 1 71.4 195 ALA A CA 1
ATOM 1447 C C . ALA A 1 195 ? 13.644 -5.164 -12.911 1 71.4 195 ALA A C 1
ATOM 1449 O O . ALA A 1 195 ? 14.304 -6.199 -12.789 1 71.4 195 ALA A O 1
ATOM 1450 N N . VAL A 1 196 ? 13.05 -4.534 -11.915 1 74.98 196 VAL A N 1
ATOM 1451 C CA . VAL A 1 196 ? 13.48 -4.918 -10.575 1 74.98 196 VAL A CA 1
ATOM 1452 C C . VAL A 1 196 ? 12.269 -5.332 -9.742 1 74.98 196 VAL A C 1
ATOM 1454 O O . VAL A 1 196 ? 12.418 -5.905 -8.66 1 74.98 196 VAL A O 1
ATOM 1457 N N . GLY A 1 197 ? 11.111 -5.112 -10.243 1 76.6 197 GLY A N 1
ATOM 1458 C CA . GLY A 1 197 ? 9.909 -5.492 -9.519 1 76.6 197 GLY A CA 1
ATOM 1459 C C . GLY A 1 197 ? 9.341 -4.367 -8.674 1 76.6 197 GLY A C 1
ATOM 1460 O O . GLY A 1 197 ? 10.035 -3.39 -8.385 1 76.6 197 GLY A O 1
ATOM 1461 N N . VAL A 1 198 ? 8.178 -4.5 -8.173 1 77.95 198 VAL A N 1
ATOM 1462 C CA . VAL A 1 198 ? 7.385 -3.477 -7.5 1 77.95 198 VAL A CA 1
ATOM 1463 C C . VAL A 1 198 ? 7.989 -3.17 -6.132 1 77.95 198 VAL A C 1
ATOM 1465 O O . VAL A 1 198 ? 8.038 -2.011 -5.713 1 77.95 198 VAL A O 1
ATOM 1468 N N . LEU A 1 199 ? 8.489 -4.115 -5.483 1 80.47 199 LEU A N 1
ATOM 1469 C CA . LEU A 1 199 ? 8.99 -3.979 -4.119 1 80.47 199 LEU A CA 1
ATOM 1470 C C . LEU A 1 199 ? 10.178 -3.023 -4.07 1 80.47 199 LEU A C 1
ATOM 1472 O O . LEU A 1 199 ? 10.232 -2.137 -3.213 1 80.47 199 LEU A O 1
ATOM 1476 N N . LEU A 1 200 ? 11.093 -3.272 -4.922 1 82.04 200 LEU A N 1
ATOM 1477 C CA . LEU A 1 200 ? 12.302 -2.456 -4.924 1 82.04 200 LEU A CA 1
ATOM 1478 C C . LEU A 1 200 ? 11.976 -1.001 -5.244 1 82.04 200 LEU A C 1
ATOM 1480 O O . LEU A 1 200 ? 12.54 -0.087 -4.64 1 82.04 200 LEU A O 1
ATOM 1484 N N . VAL A 1 201 ? 11.105 -0.825 -6.102 1 86.09 201 VAL A N 1
ATOM 1485 C CA . VAL A 1 201 ? 10.757 0.529 -6.521 1 86.09 201 VAL A CA 1
ATOM 1486 C C . VAL A 1 201 ? 10.184 1.305 -5.338 1 86.09 201 VAL A C 1
ATOM 1488 O O . VAL A 1 201 ? 10.618 2.424 -5.052 1 86.09 201 VAL A O 1
ATOM 1491 N N . ILE A 1 202 ? 9.289 0.739 -4.62 1 87.96 202 ILE A N 1
ATOM 1492 C CA . ILE A 1 202 ? 8.641 1.399 -3.492 1 87.96 202 ILE A CA 1
ATOM 1493 C C . ILE A 1 202 ? 9.675 1.705 -2.41 1 87.96 202 ILE A C 1
ATOM 1495 O O . ILE A 1 202 ? 9.692 2.805 -1.853 1 87.96 202 ILE A O 1
ATOM 1499 N N . ALA A 1 203 ? 10.528 0.783 -2.187 1 93.56 203 ALA A N 1
ATOM 1500 C CA . ALA A 1 203 ? 11.533 0.939 -1.138 1 93.56 203 ALA A CA 1
ATOM 1501 C C . ALA A 1 203 ? 12.495 2.077 -1.466 1 93.56 203 ALA A C 1
ATOM 1503 O O . ALA A 1 203 ? 12.851 2.869 -0.59 1 93.56 203 ALA A O 1
ATOM 1504 N N . MET A 1 204 ? 12.869 2.138 -2.73 1 93.47 204 MET A N 1
ATOM 1505 C CA . MET A 1 204 ? 13.853 3.143 -3.121 1 93.47 204 MET A CA 1
ATOM 1506 C C . MET A 1 204 ? 13.224 4.532 -3.164 1 93.47 204 MET A C 1
ATOM 1508 O O . MET A 1 204 ? 13.923 5.538 -3.035 1 93.47 204 MET A O 1
ATOM 1512 N N . LEU A 1 205 ? 11.937 4.577 -3.307 1 93.84 205 LEU A N 1
ATOM 1513 C CA . LEU A 1 205 ? 11.216 5.845 -3.335 1 93.84 205 LEU A CA 1
ATOM 1514 C C . LEU A 1 205 ? 11.049 6.406 -1.926 1 93.84 205 LEU A C 1
ATOM 1516 O O . LEU A 1 205 ? 10.865 7.613 -1.752 1 93.84 205 LEU A O 1
ATOM 1520 N N . ILE A 1 206 ? 11.185 5.545 -0.933 1 95.62 206 ILE A N 1
ATOM 1521 C CA . ILE A 1 206 ? 10.77 5.996 0.391 1 95.62 206 ILE A CA 1
ATOM 1522 C C . ILE A 1 206 ? 11.953 5.925 1.355 1 95.62 206 ILE A C 1
ATOM 1524 O O . ILE A 1 206 ? 12.318 6.927 1.974 1 95.62 206 ILE A O 1
ATOM 1528 N N . THR A 1 207 ? 12.648 4.859 1.411 1 96.49 207 THR A N 1
ATOM 1529 C CA . THR A 1 207 ? 13.577 4.566 2.497 1 96.49 207 THR A CA 1
ATOM 1530 C C . THR A 1 207 ? 14.817 5.45 2.401 1 96.49 207 THR A C 1
ATOM 1532 O O . THR A 1 207 ? 15.215 6.079 3.384 1 96.49 207 THR A O 1
ATOM 1535 N N . PRO A 1 208 ? 15.431 5.53 1.24 1 96.82 208 PRO A N 1
ATOM 1536 C CA . PRO A 1 208 ? 16.624 6.378 1.185 1 96.82 208 PRO A CA 1
ATOM 1537 C C . PRO A 1 208 ? 16.318 7.847 1.469 1 96.82 208 PRO A C 1
ATOM 1539 O O . PRO A 1 208 ? 16.997 8.477 2.284 1 96.82 208 PRO A O 1
ATOM 1542 N N . PRO A 1 209 ? 15.298 8.408 0.825 1 96.06 209 PRO A N 1
ATOM 1543 C CA . PRO A 1 209 ? 14.975 9.797 1.161 1 96.06 209 PRO A CA 1
ATOM 1544 C C . PRO A 1 209 ? 14.61 9.978 2.632 1 96.06 209 PRO A C 1
ATOM 1546 O O . PRO A 1 209 ? 14.987 10.98 3.246 1 96.06 209 PRO A O 1
ATOM 1549 N N . ALA A 1 210 ? 13.891 9.097 3.208 1 94.86 210 ALA A N 1
ATOM 1550 C CA . ALA A 1 210 ? 13.522 9.177 4.619 1 94.86 210 ALA A CA 1
ATOM 1551 C C . ALA A 1 210 ? 14.758 9.143 5.513 1 94.86 210 ALA A C 1
ATOM 1553 O O . ALA A 1 210 ? 14.819 9.844 6.526 1 94.86 210 ALA A O 1
ATOM 1554 N N . THR A 1 211 ? 15.652 8.304 5.156 1 95.92 211 THR A N 1
ATOM 1555 C CA . THR A 1 211 ? 16.895 8.206 5.914 1 95.92 211 THR A CA 1
ATOM 1556 C C . THR A 1 211 ? 17.69 9.505 5.819 1 95.92 211 THR A C 1
ATOM 1558 O O . THR A 1 211 ? 18.21 9.996 6.823 1 95.92 211 THR A O 1
ATOM 1561 N N . ALA A 1 212 ? 17.79 9.994 4.618 1 95.49 212 ALA A N 1
ATOM 1562 C CA . ALA A 1 212 ? 18.518 11.242 4.402 1 95.49 212 ALA A CA 1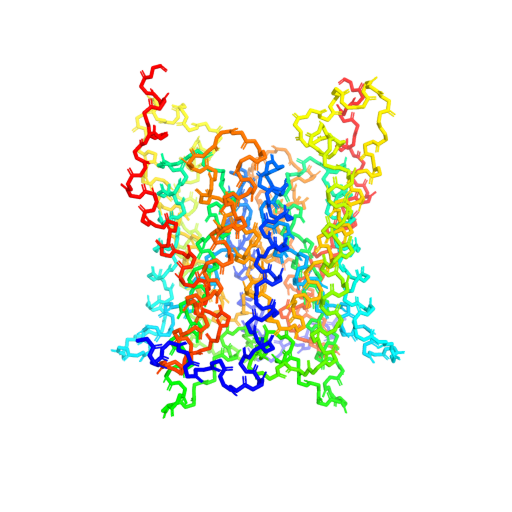
ATOM 1563 C C . ALA A 1 212 ? 17.867 12.395 5.161 1 95.49 212 ALA A C 1
ATOM 1565 O O . ALA A 1 212 ? 18.559 13.272 5.684 1 95.49 212 ALA A O 1
ATOM 1566 N N . TYR A 1 213 ? 16.557 12.352 5.213 1 92.72 213 TYR A N 1
ATOM 1567 C CA . TYR A 1 213 ? 15.782 13.398 5.872 1 92.72 213 TYR A CA 1
ATOM 1568 C C . TYR A 1 213 ? 16.132 13.485 7.353 1 92.72 213 TYR A C 1
ATOM 1570 O O . TYR A 1 213 ? 16.031 14.555 7.959 1 92.72 213 TYR A O 1
ATOM 1578 N N . LEU A 1 214 ? 16.568 12.429 7.937 1 92.44 214 LEU A N 1
ATOM 1579 C CA . LEU A 1 214 ? 16.913 12.407 9.354 1 92.44 214 LEU A CA 1
ATOM 1580 C C . LEU A 1 214 ? 18.261 13.077 9.596 1 92.44 214 LEU A C 1
ATOM 1582 O O . LEU A 1 214 ? 18.58 13.447 10.728 1 92.44 214 LEU A O 1
ATOM 1586 N N . TRP A 1 215 ? 19.003 13.246 8.516 1 91.85 215 TRP A N 1
ATOM 1587 C CA . TRP A 1 215 ? 20.353 13.782 8.652 1 91.85 215 TRP A CA 1
ATOM 1588 C C . TRP A 1 215 ? 20.409 15.237 8.198 1 91.85 215 TRP A C 1
ATOM 1590 O O . TRP A 1 215 ? 21.189 16.031 8.73 1 91.85 215 TRP A O 1
ATOM 1600 N N . VAL A 1 216 ? 19.64 15.536 7.178 1 89.69 216 VAL A N 1
ATOM 1601 C CA . VAL A 1 216 ? 19.787 16.83 6.519 1 89.69 216 VAL A CA 1
ATOM 1602 C C . VAL A 1 216 ? 18.442 17.551 6.49 1 89.69 216 VAL A C 1
ATOM 1604 O O . VAL A 1 216 ? 17.397 16.922 6.303 1 89.69 216 VAL A O 1
ATOM 1607 N N . ARG A 1 217 ? 18.503 18.854 6.635 1 83.93 217 ARG A N 1
ATOM 1608 C CA . ARG A 1 217 ? 17.28 19.647 6.69 1 83.93 217 ARG A CA 1
ATOM 1609 C C . ARG A 1 217 ? 17.075 20.428 5.396 1 83.93 217 ARG A C 1
ATOM 1611 O O . ARG A 1 217 ? 15.99 20.959 5.151 1 83.93 217 ARG A O 1
ATOM 1618 N N . ARG A 1 218 ? 18.143 20.458 4.613 1 89.87 218 ARG A N 1
ATOM 1619 C CA . ARG A 1 218 ? 18.026 21.143 3.33 1 89.87 218 ARG A CA 1
ATOM 1620 C C . ARG A 1 218 ? 17.696 20.159 2.212 1 89.87 218 ARG A C 1
ATOM 1622 O O . ARG A 1 218 ? 18.188 19.028 2.208 1 89.87 218 ARG A O 1
ATOM 1629 N N . PHE A 1 219 ? 16.998 20.601 1.263 1 91.4 219 PHE A N 1
ATOM 1630 C CA . PHE A 1 219 ? 16.426 19.709 0.263 1 91.4 219 PHE A CA 1
ATOM 1631 C C . PHE A 1 219 ? 17.513 19.137 -0.639 1 91.4 219 PHE A C 1
ATOM 1633 O O . PHE A 1 219 ? 17.574 17.925 -0.855 1 91.4 219 PHE A O 1
ATOM 1640 N N . VAL A 1 220 ? 18.419 19.992 -1.227 1 90.6 220 VAL A N 1
ATOM 1641 C CA . VAL A 1 220 ? 19.403 19.541 -2.206 1 90.6 220 VAL A CA 1
ATOM 1642 C C . VAL A 1 220 ? 20.377 18.566 -1.548 1 90.6 220 VAL A C 1
ATOM 1644 O O . VAL A 1 220 ? 20.603 17.466 -2.058 1 90.6 220 VAL A O 1
ATOM 1647 N N . PRO A 1 221 ? 20.905 18.899 -0.411 1 93.44 221 PRO A N 1
ATOM 1648 C CA . PRO A 1 221 ? 21.766 17.932 0.273 1 93.44 221 PRO A CA 1
ATOM 1649 C C . PRO A 1 221 ? 21.027 16.653 0.661 1 93.44 221 PRO A C 1
ATOM 1651 O O . PRO A 1 221 ? 21.617 15.57 0.662 1 93.44 221 PRO A O 1
ATOM 1654 N N . MET A 1 222 ? 19.806 16.825 1.017 1 92.4 222 MET A N 1
ATOM 1655 C CA . MET A 1 222 ? 19.008 15.647 1.345 1 92.4 222 MET A CA 1
ATOM 1656 C C . MET A 1 222 ? 18.883 14.722 0.139 1 92.4 222 MET A C 1
ATOM 1658 O O . MET A 1 222 ? 19.045 13.507 0.264 1 92.4 222 MET A O 1
ATOM 1662 N N . MET A 1 223 ? 18.625 15.321 -0.96 1 94.06 223 MET A N 1
ATOM 1663 C CA . MET A 1 223 ? 18.482 14.548 -2.191 1 94.06 223 MET A CA 1
ATOM 1664 C C . MET A 1 223 ? 19.789 13.85 -2.55 1 94.06 223 MET A C 1
ATOM 1666 O O . MET A 1 223 ? 19.787 12.682 -2.942 1 94.06 223 MET A O 1
ATOM 1670 N N . LEU A 1 224 ? 20.885 14.524 -2.434 1 95.11 224 LEU A N 1
ATOM 1671 C CA . LEU A 1 224 ? 22.191 13.953 -2.746 1 95.11 224 LEU A CA 1
ATOM 1672 C C . LEU A 1 224 ? 22.521 12.802 -1.802 1 95.11 224 LEU A C 1
ATOM 1674 O O . LEU A 1 224 ? 23.052 11.775 -2.23 1 95.11 224 LEU A O 1
ATOM 1678 N N . LEU A 1 225 ? 22.229 13.01 -0.617 1 96.37 225 LEU A N 1
ATOM 1679 C CA . LEU A 1 225 ? 22.455 11.947 0.357 1 96.37 225 LEU A CA 1
ATOM 1680 C C . LEU A 1 225 ? 21.553 10.75 0.075 1 96.37 225 LEU A C 1
ATOM 1682 O O . LEU A 1 225 ? 21.967 9.602 0.249 1 96.37 225 LEU A O 1
ATOM 1686 N N . ALA A 1 226 ? 20.341 11.021 -0.265 1 96.94 226 ALA A N 1
ATOM 1687 C CA . ALA A 1 226 ? 19.417 9.947 -0.622 1 96.94 226 ALA A CA 1
ATOM 1688 C C . ALA A 1 226 ? 19.951 9.132 -1.797 1 96.94 226 ALA A C 1
ATOM 1690 O O . ALA A 1 226 ? 19.848 7.903 -1.805 1 96.94 226 ALA A O 1
ATOM 1691 N N . ILE A 1 227 ? 20.495 9.821 -2.741 1 96.44 227 ILE A N 1
ATOM 1692 C CA . ILE A 1 227 ? 21.074 9.162 -3.907 1 96.44 227 ILE A CA 1
ATOM 1693 C C . ILE A 1 227 ? 22.24 8.277 -3.473 1 96.44 227 ILE A C 1
ATOM 1695 O O . ILE A 1 227 ? 22.368 7.139 -3.932 1 96.44 227 ILE A O 1
ATOM 1699 N N . ALA A 1 228 ? 22.994 8.741 -2.633 1 97.37 228 ALA A N 1
ATOM 1700 C CA . ALA A 1 228 ? 24.139 7.984 -2.135 1 97.37 228 ALA A CA 1
ATOM 1701 C C . ALA A 1 228 ? 23.685 6.738 -1.379 1 97.37 228 ALA A C 1
ATOM 1703 O O . ALA A 1 228 ? 24.251 5.656 -1.557 1 97.37 228 ALA A O 1
ATOM 1704 N N . ILE A 1 229 ? 22.733 6.894 -0.55 1 97.06 229 ILE A N 1
ATOM 1705 C CA . ILE A 1 229 ? 22.214 5.781 0.238 1 97.06 229 ILE A CA 1
ATOM 1706 C C . ILE A 1 229 ? 21.556 4.758 -0.686 1 97.06 229 ILE A C 1
ATOM 1708 O O . ILE A 1 229 ? 21.754 3.551 -0.528 1 97.06 229 ILE A O 1
ATOM 1712 N N . GLY A 1 230 ? 20.717 5.265 -1.615 1 95.91 230 GLY A N 1
ATOM 1713 C CA . GLY A 1 230 ? 20.079 4.375 -2.572 1 95.91 230 GLY A CA 1
ATOM 1714 C C . GLY A 1 230 ? 21.07 3.605 -3.424 1 95.91 230 GLY A C 1
ATOM 1715 O O . GLY A 1 230 ? 20.952 2.388 -3.575 1 95.91 230 GLY A O 1
ATOM 1716 N N . SER A 1 231 ? 22.057 4.313 -3.953 1 95.54 231 SER A N 1
ATOM 1717 C CA . SER A 1 231 ? 23.087 3.682 -4.772 1 95.54 231 SER A CA 1
ATOM 1718 C C . SER A 1 231 ? 23.94 2.724 -3.946 1 95.54 231 SER A C 1
ATOM 1720 O O . SER A 1 231 ? 24.281 1.633 -4.407 1 95.54 231 SER A O 1
ATOM 1722 N N . GLY A 1 232 ? 24.285 3.134 -2.788 1 96.22 232 GLY A N 1
ATOM 1723 C CA . GLY A 1 232 ? 25.055 2.274 -1.903 1 96.22 232 GLY A CA 1
ATOM 1724 C C . GLY A 1 232 ? 24.318 1.007 -1.514 1 96.22 232 GLY A C 1
ATOM 1725 O O . GLY A 1 232 ? 24.907 -0.076 -1.484 1 96.22 232 GLY A O 1
ATOM 1726 N N . SER A 1 233 ? 23.075 1.17 -1.202 1 96.07 233 SER A N 1
ATOM 1727 C CA . SER A 1 233 ? 22.266 0.01 -0.843 1 96.07 233 SER A CA 1
ATOM 1728 C C . SER A 1 233 ? 22.117 -0.946 -2.023 1 96.07 233 SER A C 1
ATOM 1730 O O . SER A 1 233 ? 22.07 -2.164 -1.839 1 96.07 233 SER A O 1
ATOM 1732 N N . SER A 1 234 ? 21.978 -0.356 -3.199 1 93.76 234 SER A N 1
ATOM 1733 C CA . SER A 1 234 ? 21.881 -1.182 -4.399 1 93.76 234 SER A CA 1
ATOM 1734 C C . SER A 1 234 ? 23.16 -1.981 -4.624 1 93.76 234 SER A C 1
ATOM 1736 O O . SER A 1 234 ? 23.106 -3.16 -4.982 1 93.76 234 SER A O 1
ATOM 1738 N N . LEU A 1 235 ? 24.297 -1.362 -4.411 1 93.19 235 LEU A N 1
ATOM 1739 C CA . LEU A 1 235 ? 25.586 -2.023 -4.584 1 93.19 235 LEU A CA 1
ATOM 1740 C C . LEU A 1 235 ? 25.768 -3.137 -3.559 1 93.19 235 LEU A C 1
ATOM 1742 O O . LEU A 1 235 ? 26.07 -4.277 -3.921 1 93.19 235 LEU A O 1
ATOM 1746 N N . VAL A 1 236 ? 25.574 -2.814 -2.35 1 94.75 236 VAL A N 1
ATOM 1747 C CA . VAL A 1 236 ? 25.777 -3.774 -1.27 1 94.75 236 VAL A CA 1
ATOM 1748 C C . VAL A 1 236 ? 24.75 -4.898 -1.378 1 94.75 236 VAL A C 1
ATOM 1750 O O . VAL A 1 236 ? 25.084 -6.072 -1.196 1 94.75 236 VAL A O 1
ATOM 1753 N N . GLY A 1 237 ? 23.504 -4.492 -1.647 1 92.82 237 GLY A N 1
ATOM 1754 C CA . GLY A 1 237 ? 22.448 -5.485 -1.769 1 92.82 237 GLY A CA 1
ATOM 1755 C C . GLY A 1 237 ? 22.691 -6.479 -2.889 1 92.82 237 GLY A C 1
ATOM 1756 O O . GLY A 1 237 ? 22.447 -7.677 -2.726 1 92.82 237 GLY A O 1
ATOM 1757 N N . LEU A 1 238 ? 23.171 -6.019 -3.955 1 90.26 238 LEU A N 1
ATOM 1758 C CA . LEU A 1 238 ? 23.433 -6.9 -5.088 1 90.26 238 LEU A CA 1
ATOM 1759 C C . LEU A 1 238 ? 24.586 -7.851 -4.782 1 90.26 238 LEU A C 1
ATOM 1761 O O . LEU A 1 238 ? 24.561 -9.015 -5.188 1 90.26 238 LEU A O 1
ATOM 1765 N N . TYR A 1 239 ? 25.587 -7.345 -4.144 1 90.71 239 TYR A N 1
ATOM 1766 C CA . TYR A 1 239 ? 26.706 -8.2 -3.766 1 90.71 239 TYR A CA 1
ATOM 1767 C C . TYR A 1 239 ? 26.259 -9.287 -2.796 1 90.71 239 TYR A C 1
ATOM 1769 O O . TYR A 1 239 ? 26.674 -10.442 -2.913 1 90.71 239 TYR A O 1
ATOM 1777 N N . LEU A 1 240 ? 25.437 -8.938 -1.918 1 90.61 240 LEU A N 1
ATOM 1778 C CA . LEU A 1 240 ? 24.911 -9.93 -0.987 1 90.61 240 LEU A CA 1
ATOM 1779 C C . LEU A 1 240 ? 24.053 -10.959 -1.715 1 90.61 240 LEU A C 1
ATOM 1781 O O . LEU A 1 240 ? 24.085 -12.146 -1.384 1 90.61 240 LEU A O 1
ATOM 1785 N N . SER A 1 241 ? 23.212 -10.41 -2.594 1 88.32 241 SER A N 1
ATOM 1786 C CA . SER A 1 241 ? 22.378 -11.3 -3.395 1 88.32 241 SER A CA 1
ATOM 1787 C C . SER A 1 241 ? 23.223 -12.321 -4.148 1 88.32 241 SER A C 1
ATOM 1789 O O . SER A 1 241 ? 22.858 -13.496 -4.232 1 88.32 241 SER A O 1
ATOM 1791 N N . PHE A 1 242 ? 24.365 -11.963 -4.699 1 85.34 242 PHE A N 1
ATOM 1792 C CA . PHE A 1 242 ? 25.247 -12.823 -5.479 1 85.34 242 PHE A CA 1
ATOM 1793 C C . PHE A 1 242 ? 25.929 -13.852 -4.586 1 85.34 242 PHE A C 1
ATOM 1795 O O . PHE A 1 242 ? 25.995 -15.034 -4.929 1 85.34 242 PHE A O 1
ATOM 1802 N N . PHE A 1 243 ? 26.393 -13.479 -3.469 1 87.22 243 PHE A N 1
ATOM 1803 C CA . PHE A 1 243 ? 27.185 -14.365 -2.624 1 87.22 243 PHE A CA 1
ATOM 1804 C C . PHE A 1 243 ? 26.284 -15.291 -1.817 1 87.22 243 PHE A C 1
ATOM 1806 O O . PHE A 1 243 ? 26.641 -16.443 -1.558 1 87.22 243 PHE A O 1
ATOM 1813 N N . TRP A 1 244 ? 25.117 -14.847 -1.455 1 88.03 244 TRP A N 1
ATOM 1814 C CA . TRP A 1 244 ? 24.258 -15.64 -0.582 1 88.03 244 TRP A CA 1
ATOM 1815 C C . TRP A 1 244 ? 23.039 -16.157 -1.34 1 88.03 244 TRP A C 1
ATOM 1817 O O . TRP A 1 244 ? 22.092 -16.663 -0.733 1 88.03 244 TRP A O 1
ATOM 1827 N N . ASP A 1 245 ? 22.998 -15.917 -2.633 1 85.84 245 ASP A N 1
ATOM 1828 C CA . ASP A 1 245 ? 21.928 -16.407 -3.496 1 85.84 245 ASP A CA 1
ATOM 1829 C C . ASP A 1 245 ? 20.563 -15.931 -3.003 1 85.84 245 ASP A C 1
ATOM 1831 O O . ASP A 1 245 ? 19.645 -16.735 -2.83 1 85.84 245 ASP A O 1
ATOM 1835 N N . LEU A 1 246 ? 20.539 -14.712 -2.64 1 86.96 246 LEU A N 1
ATOM 1836 C CA . LEU A 1 246 ? 19.289 -14.069 -2.246 1 86.96 246 LEU A CA 1
ATOM 1837 C C . LEU A 1 246 ? 18.655 -13.344 -3.429 1 86.96 246 LEU A C 1
ATOM 1839 O O . LEU A 1 246 ? 19.346 -12.981 -4.383 1 86.96 246 LEU A O 1
ATOM 1843 N N . PRO A 1 247 ? 17.331 -13.259 -3.39 1 85.95 247 PRO A N 1
ATOM 1844 C CA . PRO A 1 247 ? 16.746 -12.398 -4.42 1 85.95 247 PRO A CA 1
ATOM 1845 C C . PRO A 1 247 ? 17.277 -10.967 -4.365 1 85.95 247 PRO A C 1
ATOM 1847 O O . PRO A 1 247 ? 17.345 -10.371 -3.287 1 85.95 247 PRO A O 1
ATOM 1850 N N . SER A 1 248 ? 17.657 -10.446 -5.447 1 87.07 248 SER A N 1
ATOM 1851 C CA . SER A 1 248 ? 18.382 -9.182 -5.521 1 87.07 248 SER A CA 1
ATOM 1852 C C . SER A 1 248 ? 17.53 -8.026 -5.008 1 87.07 248 SER A C 1
ATOM 1854 O O . SER A 1 248 ? 18.007 -7.192 -4.235 1 87.07 248 SER A O 1
ATOM 1856 N N . GLY A 1 249 ? 16.23 -7.932 -5.433 1 88.1 249 GLY A N 1
ATOM 1857 C CA . GLY A 1 249 ? 15.354 -6.852 -5.006 1 88.1 249 GLY A CA 1
ATOM 1858 C C . GLY A 1 249 ? 15.214 -6.757 -3.499 1 88.1 249 GLY A C 1
ATOM 1859 O O . GLY A 1 249 ? 15.578 -5.743 -2.9 1 88.1 249 GLY A O 1
ATOM 1860 N N . PRO A 1 250 ? 14.776 -7.835 -2.938 1 91.38 250 PRO A N 1
ATOM 1861 C CA . PRO A 1 250 ? 14.611 -7.853 -1.483 1 91.38 250 PRO A CA 1
ATOM 1862 C C . PRO A 1 250 ? 15.916 -7.584 -0.738 1 91.38 250 PRO A C 1
ATOM 1864 O O . PRO A 1 250 ? 15.912 -6.927 0.306 1 91.38 250 PRO A O 1
ATOM 1867 N N . ALA A 1 251 ? 16.993 -8.075 -1.231 1 93.22 251 ALA A N 1
ATOM 1868 C CA . ALA A 1 251 ? 18.281 -7.85 -0.579 1 93.22 251 ALA A CA 1
ATOM 1869 C C . ALA A 1 251 ? 18.615 -6.362 -0.525 1 93.22 251 ALA A C 1
ATOM 1871 O O . ALA A 1 251 ? 19.086 -5.862 0.5 1 93.22 251 ALA A O 1
ATOM 1872 N N . ILE A 1 252 ? 18.398 -5.688 -1.56 1 94.03 252 ILE A N 1
ATOM 1873 C CA . ILE A 1 252 ? 18.671 -4.257 -1.628 1 94.03 252 ILE A CA 1
ATOM 1874 C C . ILE A 1 252 ? 17.789 -3.515 -0.626 1 94.03 252 ILE A C 1
ATOM 1876 O O . ILE A 1 252 ? 18.266 -2.642 0.102 1 94.03 252 ILE A O 1
ATOM 1880 N N . VAL A 1 253 ? 16.583 -3.884 -0.572 1 94.98 253 VAL A N 1
ATOM 1881 C CA . VAL A 1 253 ? 15.619 -3.242 0.315 1 94.98 253 VAL A CA 1
ATOM 1882 C C . VAL A 1 253 ? 16.018 -3.479 1.77 1 94.98 253 VAL A C 1
ATOM 1884 O O . VAL A 1 253 ? 15.926 -2.573 2.601 1 94.98 253 VAL A O 1
ATOM 1887 N N . LEU A 1 254 ? 16.462 -4.665 2.03 1 96.58 254 LEU A N 1
ATOM 1888 C CA . LEU A 1 254 ? 16.86 -4.99 3.396 1 96.58 254 LEU A CA 1
ATOM 1889 C C . LEU A 1 254 ? 18.078 -4.174 3.815 1 96.58 254 LEU A C 1
ATOM 1891 O O . LEU A 1 254 ? 18.158 -3.712 4.956 1 96.58 254 LEU A O 1
ATOM 1895 N N . VAL A 1 255 ? 18.977 -4.034 2.939 1 96.94 255 VAL A N 1
ATOM 1896 C CA . VAL A 1 255 ? 20.15 -3.218 3.234 1 96.94 255 VAL A CA 1
ATOM 1897 C C . VAL A 1 255 ? 19.721 -1.778 3.509 1 96.94 255 VAL A C 1
ATOM 1899 O O . VAL A 1 255 ? 20.165 -1.168 4.485 1 96.94 255 VAL A O 1
ATOM 1902 N N . ALA A 1 256 ? 18.886 -1.244 2.635 1 97.03 256 ALA A N 1
ATOM 1903 C CA . ALA A 1 256 ? 18.39 0.116 2.83 1 97.03 256 ALA A CA 1
ATOM 1904 C C . ALA A 1 256 ? 17.663 0.248 4.166 1 97.03 256 ALA A C 1
ATOM 1906 O O . ALA A 1 256 ? 17.783 1.269 4.847 1 97.03 256 ALA A O 1
ATOM 1907 N N . SER A 1 257 ? 16.922 -0.739 4.53 1 96.82 257 SER A N 1
ATOM 1908 C CA . SER A 1 257 ? 16.181 -0.735 5.787 1 96.82 257 SER A CA 1
ATOM 1909 C C . SER A 1 257 ? 17.124 -0.762 6.985 1 96.82 257 SER A C 1
ATOM 1911 O O . SER A 1 257 ? 16.869 -0.106 7.997 1 96.82 257 SER A O 1
ATOM 1913 N N . VAL A 1 258 ? 18.122 -1.541 6.889 1 97.43 258 VAL A N 1
ATOM 1914 C CA . VAL A 1 258 ? 19.108 -1.601 7.964 1 97.43 258 VAL A CA 1
ATOM 1915 C C . VAL A 1 258 ? 19.763 -0.233 8.141 1 97.43 258 VAL A C 1
ATOM 1917 O O . VAL A 1 258 ? 19.965 0.224 9.269 1 97.43 258 VAL A O 1
ATOM 1920 N N . VAL A 1 259 ? 20.1 0.388 7.056 1 97.06 259 VAL A N 1
ATOM 1921 C CA . VAL A 1 259 ? 20.684 1.724 7.122 1 97.06 259 VAL A CA 1
ATOM 1922 C C . VAL A 1 259 ? 19.718 2.677 7.822 1 97.06 259 VAL A C 1
ATOM 1924 O O . VAL A 1 259 ? 20.131 3.495 8.647 1 97.06 259 VAL A O 1
ATOM 1927 N N . PHE A 1 260 ? 18.47 2.563 7.55 1 97.02 260 PHE A N 1
ATOM 1928 C CA . PHE A 1 260 ? 17.464 3.409 8.182 1 97.02 260 PHE A CA 1
ATOM 1929 C C . PHE A 1 260 ? 17.399 3.145 9.681 1 97.02 260 PHE A C 1
ATOM 1931 O O . PHE A 1 260 ? 17.375 4.082 10.482 1 97.02 260 PHE A O 1
ATOM 1938 N N . VAL A 1 261 ? 17.332 1.882 10.02 1 95.66 261 VAL A N 1
ATOM 1939 C CA . VAL A 1 261 ? 17.212 1.51 11.426 1 95.66 261 VAL A CA 1
ATOM 1940 C C . VAL A 1 261 ? 18.434 2.002 12.197 1 95.66 261 VAL A C 1
ATOM 1942 O O . VAL A 1 261 ? 18.307 2.531 13.304 1 95.66 261 VAL A O 1
ATOM 1945 N N . VAL A 1 262 ? 19.585 1.818 11.649 1 95.51 262 VAL A N 1
ATOM 1946 C CA . VAL A 1 262 ? 20.813 2.285 12.284 1 95.51 262 VAL A CA 1
ATOM 1947 C C . VAL A 1 262 ? 20.768 3.804 12.44 1 95.51 262 VAL A C 1
ATOM 1949 O O . VAL A 1 262 ? 21.136 4.338 13.489 1 95.51 262 VAL A O 1
ATOM 1952 N N . THR A 1 263 ? 20.323 4.479 11.404 1 94.67 263 THR A N 1
ATOM 1953 C CA . THR A 1 263 ? 20.211 5.933 11.445 1 94.67 263 THR A CA 1
ATOM 1954 C C . THR A 1 263 ? 19.23 6.37 12.529 1 94.67 263 THR A C 1
ATOM 1956 O O . THR A 1 263 ? 19.487 7.331 13.256 1 94.67 263 THR A O 1
ATOM 1959 N N . LEU A 1 264 ? 18.144 5.701 12.608 1 91.75 264 LEU A N 1
ATOM 1960 C CA . LEU A 1 264 ? 17.13 6.02 13.607 1 91.75 264 LEU A CA 1
ATOM 1961 C C . LEU A 1 264 ? 17.687 5.859 15.018 1 91.75 264 LEU A C 1
ATOM 1963 O O . LEU A 1 264 ? 17.345 6.631 15.916 1 91.75 264 LEU A O 1
ATOM 1967 N N . LEU A 1 265 ? 18.504 4.853 15.191 1 90.17 265 LEU A N 1
ATOM 1968 C CA . LEU A 1 265 ? 19.047 4.549 16.51 1 90.17 265 LEU A CA 1
ATOM 1969 C C . LEU A 1 265 ? 20.143 5.54 16.887 1 90.17 265 LEU A C 1
ATOM 1971 O O . LEU A 1 265 ? 20.324 5.853 18.066 1 90.17 265 LEU A O 1
ATOM 1975 N N . ILE A 1 266 ? 20.892 5.999 15.965 1 88.12 266 ILE A N 1
ATOM 1976 C CA . ILE A 1 266 ? 22.04 6.852 16.256 1 88.12 266 ILE A CA 1
ATOM 1977 C C . ILE A 1 266 ? 21.61 8.317 16.246 1 88.12 266 ILE A C 1
ATOM 1979 O O . ILE A 1 266 ? 22.225 9.155 16.909 1 88.12 266 ILE A O 1
ATOM 1983 N N . ASN A 1 267 ? 20.776 8.671 15.323 1 71.56 267 ASN A N 1
ATOM 1984 C CA . ASN A 1 267 ? 20.463 10.086 15.151 1 71.56 267 ASN A CA 1
ATOM 1985 C C . ASN A 1 267 ? 19.42 10.556 16.16 1 71.56 267 ASN A C 1
ATOM 1987 O O . ASN A 1 267 ? 18.217 10.461 15.906 1 71.56 267 ASN A O 1
ATOM 1991 N N . PRO A 1 268 ? 19.874 10.683 17.389 1 54.57 268 PRO A N 1
ATOM 1992 C CA . PRO A 1 268 ? 19.068 11.228 18.484 1 54.57 268 PRO A CA 1
ATOM 1993 C C . PRO A 1 268 ? 18.435 12.573 18.138 1 54.57 268 PRO A C 1
ATOM 1995 O O . PRO A 1 268 ? 17.562 13.054 18.865 1 54.57 268 PRO A O 1
ATOM 1998 N N . ARG A 1 269 ? 19.021 13.237 17.311 1 51.55 269 ARG A N 1
ATOM 1999 C CA . ARG A 1 269 ? 18.706 14.662 17.313 1 51.55 269 ARG A CA 1
ATOM 2000 C C . ARG A 1 269 ? 17.198 14.89 17.325 1 51.55 269 ARG A C 1
ATOM 2002 O O . ARG A 1 269 ? 16.714 15.839 17.946 1 51.55 269 ARG A O 1
ATOM 2009 N N . ARG A 1 270 ? 16.468 14.377 16.264 1 48.14 270 ARG A N 1
ATOM 2010 C CA . ARG A 1 270 ? 15.154 15.005 16.174 1 48.14 270 ARG A CA 1
ATOM 2011 C C . ARG A 1 270 ? 14.238 14.524 17.294 1 48.14 270 ARG A C 1
ATOM 2013 O O . ARG A 1 270 ? 13.056 14.871 17.328 1 48.14 270 ARG A O 1
ATOM 2020 N N . ASN A 1 271 ? 14.638 13.61 18.068 1 43.82 271 ASN A N 1
ATOM 2021 C CA . ASN A 1 271 ? 14.011 13.477 19.379 1 43.82 271 ASN A CA 1
ATOM 2022 C C . ASN A 1 271 ? 14.01 14.802 20.136 1 43.82 271 ASN A C 1
ATOM 2024 O O . ASN A 1 271 ? 13.2 15.003 21.044 1 43.82 271 ASN A O 1
ATOM 2028 N N . SER A 1 272 ? 15.098 15.549 20.145 1 39.98 272 SER A N 1
ATOM 2029 C CA . SER A 1 272 ? 15.326 16.682 21.037 1 39.98 272 SER A CA 1
ATOM 2030 C C . SER A 1 272 ? 14.446 17.869 20.659 1 39.98 272 SER A C 1
ATOM 2032 O O . SER A 1 272 ? 14.462 18.9 21.333 1 39.98 272 SER A O 1
ATOM 2034 N N . ARG A 1 273 ? 14.011 18.083 19.37 1 40.22 273 ARG A N 1
ATOM 2035 C CA . ARG A 1 273 ? 13.353 19.385 19.326 1 40.22 273 ARG A CA 1
ATOM 2036 C C . ARG A 1 273 ? 12.07 19.378 20.151 1 40.22 273 ARG A C 1
ATOM 2038 O O . ARG A 1 273 ? 11.328 20.363 20.163 1 40.22 273 ARG A O 1
ATOM 2045 N N . LYS A 1 274 ? 11.437 18.242 20.577 1 40.67 274 LYS A N 1
ATOM 2046 C CA . LYS A 1 274 ? 10.37 18.537 21.529 1 40.67 274 LYS A CA 1
ATOM 2047 C C . LYS A 1 274 ? 10.92 19.223 22.776 1 40.67 274 LYS A C 1
ATOM 2049 O O . LYS A 1 274 ? 10.165 19.554 23.693 1 40.67 274 LYS A O 1
ATOM 2054 N N . GLN A 1 275 ? 12.191 19.091 23.296 1 33.24 275 GLN A N 1
ATOM 2055 C CA . GLN A 1 275 ? 12.338 19.713 24.608 1 33.24 275 GLN A CA 1
ATOM 2056 C C . GLN A 1 275 ? 12.304 21.235 24.502 1 33.24 275 GLN A C 1
ATOM 2058 O O . GLN A 1 275 ? 12.17 21.93 25.512 1 33.24 275 GLN A O 1
ATOM 2063 N N . ARG A 1 276 ? 12.754 21.893 23.327 1 31.12 276 ARG A N 1
ATOM 2064 C CA . ARG A 1 276 ? 12.669 23.326 23.594 1 31.12 276 ARG A CA 1
ATOM 2065 C C . ARG A 1 276 ? 11.325 23.888 23.144 1 31.12 276 ARG A C 1
ATOM 2067 O O . ARG A 1 276 ? 10.798 23.492 22.102 1 31.12 276 ARG A O 1
ATOM 2074 N N . MET B 1 1 ? -36.628 -13.507 -8.824 1 51.17 1 MET B N 1
ATOM 2075 C CA . MET B 1 1 ? -36.541 -13.86 -7.41 1 51.17 1 MET B CA 1
ATOM 2076 C C . MET B 1 1 ? -35.837 -15.201 -7.227 1 51.17 1 MET B C 1
ATOM 2078 O O . MET B 1 1 ? -35.012 -15.356 -6.325 1 51.17 1 MET B O 1
ATOM 2082 N N . GLU B 1 2 ? -36.163 -16.104 -8.113 1 60.29 2 GLU B N 1
ATOM 2083 C CA . GLU B 1 2 ? -35.615 -17.455 -8.039 1 60.29 2 GLU B CA 1
ATOM 2084 C C . GLU B 1 2 ? -34.113 -17.457 -8.312 1 60.29 2 GLU B C 1
ATOM 2086 O O . GLU B 1 2 ? -33.359 -18.179 -7.657 1 60.29 2 GLU B O 1
ATOM 2091 N N . VAL B 1 3 ? -33.804 -16.642 -9.24 1 62.65 3 VAL B N 1
ATOM 2092 C CA . VAL B 1 3 ? -32.401 -16.572 -9.634 1 62.65 3 VAL B CA 1
ATOM 2093 C C . VAL B 1 3 ? -31.568 -16.019 -8.48 1 62.65 3 VAL B C 1
ATOM 2095 O O . VAL B 1 3 ? -30.446 -16.473 -8.243 1 62.65 3 VAL B O 1
ATOM 2098 N N . LEU B 1 4 ? -32.163 -15.167 -7.693 1 65.98 4 LEU B N 1
ATOM 2099 C CA . LEU B 1 4 ? -31.458 -14.56 -6.569 1 65.98 4 LEU B CA 1
ATOM 2100 C C . LEU B 1 4 ? -31.354 -15.536 -5.402 1 65.98 4 LEU B C 1
ATOM 2102 O O . LEU B 1 4 ? -30.411 -15.465 -4.611 1 65.98 4 LEU B O 1
ATOM 2106 N N . LEU B 1 5 ? -32.32 -16.433 -5.318 1 70.59 5 LEU B N 1
ATOM 2107 C CA . LEU B 1 5 ? -32.334 -17.342 -4.177 1 70.59 5 LEU B CA 1
ATOM 2108 C C . LEU B 1 5 ? -31.599 -18.637 -4.505 1 70.59 5 LEU B C 1
ATOM 2110 O O . LEU B 1 5 ? -31.258 -19.407 -3.604 1 70.59 5 LEU B O 1
ATOM 2114 N N . GLU B 1 6 ? -31.364 -18.859 -5.699 1 71.33 6 GLU B N 1
ATOM 2115 C CA . GLU B 1 6 ? -30.741 -20.098 -6.154 1 71.33 6 GLU B CA 1
ATOM 2116 C C . GLU B 1 6 ? -29.385 -20.312 -5.487 1 71.33 6 GLU B C 1
ATOM 2118 O O . GLU B 1 6 ? -29.096 -21.404 -4.994 1 71.33 6 GLU B O 1
ATOM 2123 N N . PRO B 1 7 ? -28.631 -19.299 -5.467 1 71.37 7 PRO B N 1
ATOM 2124 C CA . PRO B 1 7 ? -27.323 -19.544 -4.855 1 71.37 7 PRO B CA 1
ATOM 2125 C C . PRO B 1 7 ? -27.421 -19.871 -3.366 1 71.37 7 PRO B C 1
ATOM 2127 O O . PRO B 1 7 ? -26.552 -20.559 -2.824 1 71.37 7 PRO B O 1
ATOM 2130 N N . LEU B 1 8 ? -28.467 -19.458 -2.784 1 75.79 8 LEU B N 1
ATOM 2131 C CA . LEU B 1 8 ? -28.627 -19.683 -1.352 1 75.79 8 LEU B CA 1
ATOM 2132 C C . LEU B 1 8 ? -28.962 -21.143 -1.064 1 75.79 8 LEU B C 1
ATOM 2134 O O . LEU B 1 8 ? -28.971 -21.566 0.094 1 75.79 8 LEU B O 1
ATOM 2138 N N . GLN B 1 9 ? -29.149 -21.866 -2.047 1 73.96 9 GLN B N 1
ATOM 2139 C CA . GLN B 1 9 ? -29.455 -23.282 -1.877 1 73.96 9 GLN B CA 1
ATOM 2140 C C . GLN B 1 9 ? -28.183 -24.097 -1.66 1 73.96 9 GLN B C 1
ATOM 2142 O O . GLN B 1 9 ? -28.235 -25.209 -1.13 1 73.96 9 GLN B O 1
ATOM 2147 N N . TYR B 1 10 ? -27.145 -23.511 -1.951 1 78.78 10 TYR B N 1
ATOM 2148 C CA . TYR B 1 10 ? -25.873 -24.208 -1.789 1 78.78 10 TYR B CA 1
ATOM 2149 C C . TYR B 1 10 ? -25.209 -23.83 -0.471 1 78.78 10 TYR B C 1
ATOM 2151 O O . TYR B 1 10 ? -25.126 -22.649 -0.126 1 78.78 10 TYR B O 1
ATOM 2159 N N . ALA B 1 11 ? -24.8 -24.851 0.294 1 80.73 11 ALA B N 1
ATOM 2160 C CA . ALA B 1 11 ? -24.175 -24.653 1.599 1 80.73 11 ALA B CA 1
ATOM 2161 C C . ALA B 1 11 ? -22.904 -23.817 1.477 1 80.73 11 ALA B C 1
ATOM 2163 O O . ALA B 1 11 ? -22.624 -22.974 2.333 1 80.73 11 ALA B O 1
ATOM 2164 N N . PHE B 1 12 ? -22.213 -24.078 0.442 1 81.16 12 PHE B N 1
ATOM 2165 C CA . PHE B 1 12 ? -20.965 -23.343 0.275 1 81.16 12 PHE B CA 1
ATOM 2166 C C . PHE B 1 12 ? -21.236 -21.858 0.063 1 81.16 12 PHE B C 1
ATOM 2168 O O . PHE B 1 12 ? -20.489 -21.009 0.553 1 81.16 12 PHE B O 1
ATOM 2175 N N . MET B 1 13 ? -22.313 -21.546 -0.628 1 84.19 13 MET B N 1
ATOM 2176 C CA . MET B 1 13 ? -22.658 -20.151 -0.889 1 84.19 13 MET B CA 1
ATOM 2177 C C . MET B 1 13 ? -23.112 -19.455 0.389 1 84.19 13 MET B C 1
ATOM 2179 O O . MET B 1 13 ? -22.795 -18.284 0.609 1 84.19 13 MET B O 1
ATOM 2183 N N . GLN B 1 14 ? -23.784 -20.137 1.186 1 87.81 14 GLN B N 1
ATOM 2184 C CA . GLN B 1 14 ? -24.22 -19.585 2.464 1 87.81 14 GLN B CA 1
ATOM 2185 C C . GLN B 1 14 ? -23.027 -19.249 3.354 1 87.81 14 GLN B C 1
ATOM 2187 O O . GLN B 1 14 ? -22.992 -18.188 3.981 1 87.81 14 GLN B O 1
ATOM 2192 N N . ARG B 1 15 ? -22.141 -20.085 3.367 1 87.5 15 ARG B N 1
ATOM 2193 C CA . ARG B 1 15 ? -20.949 -19.853 4.177 1 87.5 15 ARG B CA 1
ATOM 2194 C C . ARG B 1 15 ? -20.147 -18.67 3.644 1 87.5 15 ARG B C 1
ATOM 2196 O O . ARG B 1 15 ? -19.683 -17.83 4.418 1 87.5 15 ARG B O 1
ATOM 2203 N N . SER B 1 16 ? -20.035 -18.669 2.355 1 86.96 16 SER B N 1
ATOM 2204 C CA . SER B 1 16 ? -19.295 -17.582 1.722 1 86.96 16 SER B CA 1
ATOM 2205 C C . SER B 1 16 ? -19.958 -16.234 1.988 1 86.96 16 SER B C 1
ATOM 2207 O O . SER B 1 16 ? -19.275 -15.239 2.24 1 86.96 16 SER B O 1
ATOM 2209 N N . LEU B 1 17 ? -21.252 -16.269 1.961 1 89.39 17 LEU B N 1
ATOM 2210 C CA . LEU B 1 17 ? -21.998 -15.039 2.205 1 89.39 17 LEU B CA 1
ATOM 2211 C C . LEU B 1 17 ? -21.842 -14.586 3.653 1 89.39 17 LEU B C 1
ATOM 2213 O O . LEU B 1 17 ? -21.69 -13.393 3.921 1 89.39 17 LEU B O 1
ATOM 2217 N N . ALA B 1 18 ? -21.854 -15.477 4.494 1 90.41 18 ALA B N 1
ATOM 2218 C CA . ALA B 1 18 ? -21.708 -15.16 5.912 1 90.41 18 ALA B CA 1
ATOM 2219 C C . ALA B 1 18 ? -20.334 -14.563 6.202 1 90.41 18 ALA B C 1
ATOM 2221 O O . ALA B 1 18 ? -20.223 -13.556 6.905 1 90.41 18 ALA B O 1
ATOM 2222 N N . VAL B 1 19 ? -19.352 -15.122 5.642 1 89.47 19 VAL B N 1
ATOM 2223 C CA . VAL B 1 19 ? -17.985 -14.657 5.858 1 89.47 19 VAL B CA 1
ATOM 2224 C C . VAL B 1 19 ? -17.805 -13.274 5.235 1 89.47 19 VAL B C 1
ATOM 2226 O O . VAL B 1 19 ? -17.224 -12.379 5.853 1 89.47 19 VAL B O 1
ATOM 2229 N N . ALA B 1 20 ? -18.328 -13.153 4.063 1 89.52 20 ALA B N 1
ATOM 2230 C CA . ALA B 1 20 ? -18.217 -11.869 3.377 1 89.52 20 ALA B CA 1
ATOM 2231 C C . ALA B 1 20 ? -18.922 -10.765 4.16 1 89.52 20 ALA B C 1
ATOM 2233 O O . ALA B 1 20 ? -18.415 -9.645 4.26 1 89.52 20 ALA B O 1
ATOM 2234 N N . LEU B 1 21 ? -20.045 -11.092 4.684 1 91.87 21 LEU B N 1
ATOM 2235 C CA . LEU B 1 21 ? -20.803 -10.12 5.464 1 91.87 21 LEU B CA 1
ATOM 2236 C C . LEU B 1 21 ? -20.063 -9.757 6.747 1 91.87 21 LEU B C 1
ATOM 2238 O O . LEU B 1 21 ? -20.01 -8.585 7.127 1 91.87 21 LEU B O 1
ATOM 2242 N N . LEU B 1 22 ? -19.544 -10.736 7.353 1 91.55 22 LEU B N 1
ATOM 2243 C CA . LEU B 1 22 ? -18.8 -10.503 8.586 1 91.55 22 LEU B CA 1
ATOM 2244 C C . LEU B 1 22 ? -17.589 -9.611 8.33 1 91.55 22 LEU B C 1
ATOM 2246 O O . LEU B 1 22 ? -17.33 -8.676 9.091 1 91.55 22 LEU B O 1
ATOM 2250 N N . ILE B 1 23 ? -16.923 -9.87 7.296 1 88.37 23 ILE B N 1
ATOM 2251 C CA . ILE B 1 23 ? -15.733 -9.097 6.954 1 88.37 23 ILE B CA 1
ATOM 2252 C C . ILE B 1 23 ? -16.138 -7.683 6.543 1 88.37 23 ILE B C 1
ATOM 2254 O O . ILE B 1 23 ? -15.449 -6.714 6.87 1 88.37 23 ILE B O 1
ATOM 2258 N N . GLY B 1 24 ? -17.219 -7.628 5.797 1 90.63 24 GLY B N 1
ATOM 2259 C CA . GLY B 1 24 ? -17.73 -6.316 5.43 1 90.63 24 GLY B CA 1
ATOM 2260 C C . GLY B 1 24 ? -18.084 -5.457 6.629 1 90.63 24 GLY B C 1
ATOM 2261 O O . GLY B 1 24 ? -17.771 -4.265 6.659 1 90.63 24 GLY B O 1
ATOM 2262 N N . ILE B 1 25 ? -18.639 -6.065 7.582 1 92.22 25 ILE B N 1
ATOM 2263 C CA . ILE B 1 25 ? -19.043 -5.37 8.799 1 92.22 25 ILE B CA 1
ATOM 2264 C C . ILE B 1 25 ? -17.806 -4.983 9.608 1 92.22 25 ILE B C 1
ATOM 2266 O O . ILE B 1 25 ? -17.64 -3.82 9.982 1 92.22 25 ILE B O 1
ATOM 2270 N N . LEU B 1 26 ? -16.975 -5.911 9.77 1 90.43 26 LEU B N 1
ATOM 2271 C CA . LEU B 1 26 ? -15.78 -5.695 10.579 1 90.43 26 LEU B CA 1
ATOM 2272 C C . LEU B 1 26 ? -14.853 -4.681 9.919 1 90.43 26 LEU B C 1
ATOM 2274 O O . LEU B 1 26 ? -14.297 -3.811 10.593 1 90.43 26 LEU B O 1
ATOM 2278 N N . GLY B 1 27 ? -14.688 -4.843 8.679 1 91.29 27 GLY B N 1
ATOM 2279 C CA . GLY B 1 27 ? -13.859 -3.908 7.935 1 91.29 27 GLY B CA 1
ATOM 2280 C C . GLY B 1 27 ? -14.366 -2.48 7.998 1 91.29 27 GLY B C 1
ATOM 2281 O O . GLY B 1 27 ? -13.584 -1.545 8.183 1 91.29 27 GLY B O 1
ATOM 2282 N N . ALA B 1 28 ? -15.635 -2.389 7.886 1 92.97 28 ALA B N 1
ATOM 2283 C CA . ALA B 1 28 ? -16.24 -1.06 7.928 1 92.97 28 ALA B CA 1
ATOM 2284 C C . ALA B 1 28 ? -16.124 -0.447 9.32 1 92.97 28 ALA B C 1
ATOM 2286 O O . ALA B 1 28 ? -15.882 0.755 9.458 1 92.97 28 ALA B O 1
ATOM 2287 N N . MET B 1 29 ? -16.263 -1.214 10.303 1 92 29 MET B N 1
ATOM 2288 C CA . MET B 1 29 ? -16.173 -0.727 11.677 1 92 29 MET B CA 1
ATOM 2289 C C . MET B 1 29 ? -14.753 -0.278 12.003 1 92 29 MET B C 1
ATOM 2291 O O . MET B 1 29 ? -14.54 0.856 12.436 1 92 29 MET B O 1
ATOM 2295 N N . ALA B 1 30 ? -13.852 -1.17 11.766 1 90.63 30 ALA B N 1
ATOM 2296 C CA . ALA B 1 30 ? -12.452 -0.86 12.043 1 90.63 30 ALA B CA 1
ATOM 2297 C C . ALA B 1 30 ? -11.945 0.253 11.131 1 90.63 30 ALA B C 1
ATOM 2299 O O . ALA B 1 30 ? -11.173 1.113 11.561 1 90.63 30 ALA B O 1
ATOM 2300 N N . GLY B 1 31 ? -12.41 0.21 9.913 1 92.49 31 GLY B N 1
ATOM 2301 C CA . GLY B 1 31 ? -11.998 1.203 8.933 1 92.49 31 GLY B CA 1
ATOM 2302 C C . GLY B 1 31 ? -12.466 2.605 9.272 1 92.49 31 GLY B C 1
ATOM 2303 O O . GLY B 1 31 ? -11.803 3.586 8.928 1 92.49 31 GLY B O 1
ATOM 2304 N N . SER B 1 32 ? -13.561 2.791 9.907 1 92.68 32 SER B N 1
ATOM 2305 C CA . SER B 1 32 ? -14.072 4.103 10.294 1 92.68 32 SER B CA 1
ATOM 2306 C C . SER B 1 32 ? -13.129 4.798 11.27 1 92.68 32 SER B C 1
ATOM 2308 O O . SER B 1 32 ? -12.931 6.012 11.193 1 92.68 32 SER B O 1
ATOM 2310 N N . TYR B 1 33 ? -12.543 4.056 12.136 1 90.39 33 TYR B N 1
ATOM 2311 C CA . TYR B 1 33 ? -11.579 4.623 13.072 1 90.39 33 TYR B CA 1
ATOM 2312 C C . TYR B 1 33 ? -10.298 5.031 12.355 1 90.39 33 TYR B C 1
ATOM 2314 O O . TYR B 1 33 ? -9.711 6.071 12.662 1 90.39 33 TYR B O 1
ATOM 2322 N N . LEU B 1 34 ? -9.934 4.23 11.394 1 88.77 34 LEU B N 1
ATOM 2323 C CA . LEU B 1 34 ? -8.738 4.542 10.618 1 88.77 34 LEU B CA 1
ATOM 2324 C C . LEU B 1 34 ? -8.94 5.81 9.795 1 88.77 34 LEU B C 1
ATOM 2326 O O . LEU B 1 34 ? -8.017 6.615 9.651 1 88.77 34 LEU B O 1
ATOM 2330 N N . MET B 1 35 ? -10.087 5.869 9.337 1 88.54 35 MET B N 1
ATOM 2331 C CA . MET B 1 35 ? -10.414 7.021 8.501 1 88.54 35 MET B CA 1
ATOM 2332 C C . MET B 1 35 ? -10.298 8.319 9.293 1 88.54 35 MET B C 1
ATOM 2334 O O . MET B 1 35 ? -9.729 9.298 8.807 1 88.54 35 MET B O 1
ATOM 2338 N N . VAL B 1 36 ? -10.737 8.343 10.504 1 85.39 36 VAL B N 1
ATOM 2339 C CA . VAL B 1 36 ? -10.755 9.552 11.32 1 85.39 36 VAL B CA 1
ATOM 2340 C C . VAL B 1 36 ? -9.34 9.877 11.795 1 85.39 36 VAL B C 1
ATOM 2342 O O . VAL B 1 36 ? -8.987 11.047 11.959 1 85.39 36 VAL B O 1
ATOM 2345 N N . GLN B 1 37 ? -8.546 8.871 11.879 1 86.22 37 GLN B N 1
ATOM 2346 C CA . GLN B 1 37 ? -7.177 9.078 12.339 1 86.22 37 GLN B CA 1
ATOM 2347 C C . GLN B 1 37 ? -6.248 9.402 11.173 1 86.22 37 GLN B C 1
ATOM 2349 O O . GLN B 1 37 ? -5.054 9.64 11.37 1 86.22 37 GLN B O 1
ATOM 2354 N N . ARG B 1 38 ? -6.706 9.346 9.992 1 86.2 38 ARG B N 1
ATOM 2355 C CA . ARG B 1 38 ? -5.916 9.605 8.793 1 86.2 38 ARG B CA 1
ATOM 2356 C C . ARG B 1 38 ? -4.811 8.566 8.63 1 86.2 38 ARG B C 1
ATOM 2358 O O . ARG B 1 38 ? -3.659 8.914 8.367 1 86.2 38 ARG B O 1
ATOM 2365 N N . LEU B 1 39 ? -5.162 7.356 8.883 1 89.05 39 LEU B N 1
ATOM 2366 C CA . LEU B 1 39 ? -4.277 6.204 8.752 1 89.05 39 LEU B CA 1
ATOM 2367 C C . LEU B 1 39 ? -4.896 5.143 7.848 1 89.05 39 LEU B C 1
ATOM 2369 O O . LEU B 1 39 ? -4.845 3.951 8.158 1 89.05 39 LEU B O 1
ATOM 2373 N N . ALA B 1 40 ? -5.494 5.603 6.826 1 88.96 40 ALA B N 1
ATOM 2374 C CA . ALA B 1 40 ? -6.264 4.719 5.955 1 88.96 40 ALA B CA 1
ATOM 2375 C C . ALA B 1 40 ? -5.379 3.626 5.363 1 88.96 40 ALA B C 1
ATOM 2377 O O . ALA B 1 40 ? -5.84 2.507 5.124 1 88.96 40 ALA B O 1
ATOM 2378 N N . LEU B 1 41 ? -4.08 3.927 5.211 1 91.21 41 LEU B N 1
ATOM 2379 C CA . LEU B 1 41 ? -3.203 2.986 4.521 1 91.21 41 LEU B CA 1
ATOM 2380 C C . LEU B 1 41 ? -2.462 2.103 5.519 1 91.21 41 LEU B C 1
ATOM 2382 O O . LEU B 1 41 ? -1.636 1.275 5.128 1 91.21 41 LEU B O 1
ATOM 2386 N N . LEU B 1 42 ? -2.808 2.259 6.755 1 89.82 42 LEU B N 1
ATOM 2387 C CA . LEU B 1 42 ? -2.204 1.426 7.789 1 89.82 42 LEU B CA 1
ATOM 2388 C C . LEU B 1 42 ? -2.526 -0.047 7.558 1 89.82 42 LEU B C 1
ATOM 2390 O O . LEU B 1 42 ? -1.664 -0.91 7.736 1 89.82 42 LEU B O 1
ATOM 2394 N N . GLY B 1 43 ? -3.763 -0.34 7.193 1 88.39 43 GLY B N 1
ATOM 2395 C CA . GLY B 1 43 ? -4.144 -1.71 6.888 1 88.39 43 GLY B CA 1
ATOM 2396 C C . GLY B 1 43 ? -3.299 -2.334 5.793 1 88.39 43 GLY B C 1
ATOM 2397 O O . GLY B 1 43 ? -2.948 -3.513 5.869 1 88.39 43 GLY B O 1
ATOM 2398 N N . ASP B 1 44 ? -3.024 -1.568 4.81 1 89.43 44 ASP B N 1
ATOM 2399 C CA . ASP B 1 44 ? -2.173 -2.03 3.718 1 89.43 44 ASP B CA 1
ATOM 2400 C C . ASP B 1 44 ? -0.771 -2.367 4.22 1 89.43 44 ASP B C 1
ATOM 2402 O O . ASP B 1 44 ? -0.199 -3.391 3.839 1 89.43 44 ASP B O 1
ATOM 2406 N N . ALA B 1 45 ? -0.204 -1.512 5.027 1 91.02 45 ALA B N 1
ATOM 2407 C CA . ALA B 1 45 ? 1.129 -1.724 5.585 1 91.02 45 ALA B CA 1
ATOM 2408 C C . ALA B 1 45 ? 1.178 -3.003 6.417 1 91.02 45 ALA B C 1
ATOM 2410 O O . ALA B 1 45 ? 2.105 -3.805 6.279 1 91.02 45 ALA B O 1
ATOM 2411 N N . ILE B 1 46 ? 0.189 -3.215 7.139 1 88.85 46 ILE B N 1
ATOM 2412 C CA . ILE B 1 46 ? 0.14 -4.372 8.026 1 88.85 46 ILE B CA 1
ATOM 2413 C C . ILE B 1 46 ? -0.034 -5.646 7.203 1 88.85 46 ILE B C 1
ATOM 2415 O O . ILE B 1 46 ? 0.64 -6.649 7.451 1 88.85 46 ILE B O 1
ATOM 2419 N N . SER B 1 47 ? -0.891 -5.644 6.242 1 87.29 47 SER B N 1
ATOM 2420 C CA . SER B 1 47 ? -1.175 -6.821 5.427 1 87.29 47 SER B CA 1
ATOM 2421 C C . SER B 1 47 ? 0.082 -7.324 4.726 1 87.29 47 SER B C 1
ATOM 2423 O O . SER B 1 47 ? 0.275 -8.533 4.579 1 87.29 47 SER B O 1
ATOM 2425 N N . HIS B 1 48 ? 0.921 -6.49 4.311 1 86.78 48 HIS B N 1
ATOM 2426 C CA . HIS B 1 48 ? 2.156 -6.888 3.645 1 86.78 48 HIS B CA 1
ATOM 2427 C C . HIS B 1 48 ? 3.192 -7.376 4.652 1 86.78 48 HIS B C 1
ATOM 2429 O O . HIS B 1 48 ? 4.047 -8.2 4.32 1 86.78 48 HIS B O 1
ATOM 2435 N N . SER B 1 49 ? 3.101 -6.84 5.8 1 89.63 49 SER B N 1
ATOM 2436 C CA . SER B 1 49 ? 4.016 -7.275 6.849 1 89.63 49 SER B CA 1
ATOM 2437 C C . SER B 1 49 ? 3.694 -8.693 7.31 1 89.63 49 SER B C 1
ATOM 2439 O O . SER B 1 49 ? 4.56 -9.39 7.843 1 89.63 49 SER B O 1
ATOM 2441 N N . VAL B 1 50 ? 2.518 -9.083 7.112 1 86.69 50 VAL B N 1
ATOM 2442 C CA . VAL B 1 50 ? 2.056 -10.395 7.554 1 86.69 50 VAL B CA 1
ATOM 2443 C C . VAL B 1 50 ? 2.809 -11.489 6.801 1 86.69 50 VAL B C 1
ATOM 2445 O O . VAL B 1 50 ? 3.045 -12.572 7.341 1 86.69 50 VAL B O 1
ATOM 2448 N N . LEU B 1 51 ? 3.246 -11.241 5.583 1 84.99 51 LEU B N 1
ATOM 2449 C CA . LEU B 1 51 ? 3.99 -12.22 4.798 1 84.99 51 LEU B CA 1
ATOM 2450 C C . LEU B 1 51 ? 5.259 -12.65 5.526 1 84.99 51 LEU B C 1
ATOM 2452 O O . LEU B 1 51 ? 5.615 -13.83 5.518 1 84.99 51 LEU B O 1
ATOM 2456 N N . ALA B 1 52 ? 5.919 -11.69 6.062 1 91.51 52 ALA B N 1
ATOM 2457 C CA . ALA B 1 52 ? 7.126 -12.003 6.823 1 91.51 52 ALA B CA 1
ATOM 2458 C C . ALA B 1 52 ? 6.806 -12.9 8.015 1 91.51 52 ALA B C 1
ATOM 2460 O O . ALA B 1 52 ? 7.576 -13.806 8.342 1 91.51 52 ALA B O 1
ATOM 2461 N N . GLY B 1 53 ? 5.724 -12.63 8.642 1 91.68 53 GLY B N 1
ATOM 2462 C CA . GLY B 1 53 ? 5.295 -13.445 9.767 1 91.68 53 GLY B CA 1
ATOM 2463 C C . GLY B 1 53 ? 4.919 -14.86 9.369 1 91.68 53 GLY B C 1
ATOM 2464 O O . GLY B 1 53 ? 5.253 -15.817 10.07 1 91.68 53 GLY B O 1
ATOM 2465 N N . LEU B 1 54 ? 4.251 -14.97 8.263 1 87.65 54 LEU B N 1
ATOM 2466 C CA . LEU B 1 54 ? 3.871 -16.284 7.753 1 87.65 54 LEU B CA 1
ATOM 2467 C C . LEU B 1 54 ? 5.106 -17.12 7.435 1 87.65 54 LEU B C 1
ATOM 2469 O O . LEU B 1 54 ? 5.174 -18.297 7.798 1 87.65 54 LEU B O 1
ATOM 2473 N N . ALA B 1 55 ? 6.047 -16.49 6.777 1 89.4 55 ALA B N 1
ATOM 2474 C CA . ALA B 1 55 ? 7.278 -17.186 6.412 1 89.4 55 ALA B CA 1
ATOM 2475 C C . ALA B 1 55 ? 8.058 -17.609 7.654 1 89.4 55 ALA B C 1
ATOM 2477 O O . ALA B 1 55 ? 8.56 -18.733 7.726 1 89.4 55 ALA B O 1
ATOM 2478 N N . ALA B 1 56 ? 8.136 -16.759 8.572 1 92.67 56 ALA B N 1
ATOM 2479 C CA . ALA B 1 56 ? 8.858 -17.061 9.805 1 92.67 56 ALA B CA 1
ATOM 2480 C C . ALA B 1 56 ? 8.168 -18.176 10.586 1 92.67 56 ALA B C 1
ATOM 2482 O O . ALA B 1 56 ? 8.829 -19.068 11.121 1 92.67 56 ALA B O 1
ATOM 2483 N N . ALA B 1 57 ? 6.903 -18.092 10.733 1 91.42 57 ALA B N 1
ATOM 2484 C CA . ALA B 1 57 ? 6.142 -19.119 11.44 1 91.42 57 ALA B CA 1
ATOM 2485 C C . ALA B 1 57 ? 6.302 -20.48 10.767 1 91.42 57 ALA B C 1
ATOM 2487 O O . ALA B 1 57 ? 6.457 -21.499 11.444 1 91.42 57 ALA B O 1
ATOM 2488 N N . PHE B 1 58 ? 6.253 -20.433 9.494 1 87.38 58 PHE B N 1
ATOM 2489 C CA . PHE B 1 58 ? 6.439 -21.671 8.747 1 87.38 58 PHE B CA 1
ATOM 2490 C C . PHE B 1 58 ? 7.813 -22.268 9.023 1 87.38 58 PHE B C 1
ATOM 2492 O O . PHE B 1 58 ? 7.938 -23.474 9.249 1 87.38 58 PHE B O 1
ATOM 2499 N N . ALA B 1 59 ? 8.81 -21.508 8.984 1 88.02 59 ALA B N 1
ATOM 2500 C CA . ALA B 1 59 ? 10.182 -21.96 9.201 1 88.02 59 ALA B CA 1
ATOM 2501 C C . ALA B 1 59 ? 10.36 -22.517 10.61 1 88.02 59 ALA B C 1
ATOM 2503 O O . ALA B 1 59 ? 11.151 -23.439 10.825 1 88.02 59 ALA B O 1
ATOM 2504 N N . MET B 1 60 ? 9.631 -22.002 11.537 1 92.52 60 MET B N 1
ATOM 2505 C CA . MET B 1 60 ? 9.787 -22.403 12.932 1 92.52 60 MET B CA 1
ATOM 2506 C C . MET B 1 60 ? 8.782 -23.488 13.302 1 92.52 60 MET B C 1
ATOM 2508 O O . MET B 1 60 ? 8.745 -23.942 14.447 1 92.52 60 MET B O 1
ATOM 2512 N N . GLY B 1 61 ? 7.919 -23.806 12.448 1 88.69 61 GLY B N 1
ATOM 2513 C CA . GLY B 1 61 ? 6.919 -24.83 12.709 1 88.69 61 GLY B CA 1
ATOM 2514 C C . GLY B 1 61 ? 5.773 -24.338 13.573 1 88.69 61 GLY B C 1
ATOM 2515 O O . GLY B 1 61 ? 5.165 -25.117 14.309 1 88.69 61 GLY B O 1
ATOM 2516 N N . LEU B 1 62 ? 5.504 -23.118 13.542 1 90.79 62 LEU B N 1
ATOM 2517 C CA . LEU B 1 62 ? 4.415 -22.515 14.303 1 90.79 62 LEU B CA 1
ATOM 2518 C C . LEU B 1 62 ? 3.18 -22.326 13.428 1 90.79 62 LEU B C 1
ATOM 2520 O O . LEU B 1 62 ? 3.273 -22.365 12.199 1 90.79 62 LEU B O 1
ATOM 2524 N N . PRO B 1 63 ? 2.031 -22.23 14.159 1 87.42 63 PRO B N 1
ATOM 2525 C CA . PRO B 1 63 ? 0.84 -21.929 13.362 1 87.42 63 PRO B CA 1
ATOM 2526 C C . PRO B 1 63 ? 0.971 -20.627 12.574 1 87.42 63 PRO B C 1
ATOM 2528 O O . PRO B 1 63 ? 1.449 -19.623 13.109 1 87.42 63 PRO B O 1
ATOM 2531 N N . LEU B 1 64 ? 0.574 -20.665 11.331 1 84.64 64 LEU B N 1
ATOM 2532 C CA . LEU B 1 64 ? 0.723 -19.545 10.408 1 84.64 64 LEU B CA 1
ATOM 2533 C C . LEU B 1 64 ? -0.026 -18.318 10.917 1 84.64 64 LEU B C 1
ATOM 2535 O O . LEU B 1 64 ? 0.466 -17.193 10.801 1 84.64 64 LEU B O 1
ATOM 2539 N N . ALA B 1 65 ? -1.183 -18.568 11.461 1 84.06 65 ALA B N 1
ATOM 2540 C CA . ALA B 1 65 ? -1.996 -17.465 11.966 1 84.06 65 ALA B CA 1
ATOM 2541 C C . ALA B 1 65 ? -1.268 -16.707 13.072 1 84.06 65 ALA B C 1
ATOM 2543 O O . ALA B 1 65 ? -1.396 -15.486 13.185 1 84.06 65 ALA B O 1
ATOM 2544 N N . PHE B 1 66 ? -0.563 -17.416 13.828 1 88.77 66 PHE B N 1
ATOM 2545 C CA . PHE B 1 66 ? 0.202 -16.809 14.91 1 88.77 66 PHE B CA 1
ATOM 2546 C C . PHE B 1 66 ? 1.31 -15.921 14.357 1 88.77 66 PHE B C 1
ATOM 2548 O O . PHE B 1 66 ? 1.517 -14.805 14.838 1 88.77 66 PHE B O 1
ATOM 2555 N N . GLY B 1 67 ? 2.008 -16.423 13.457 1 90.81 67 GLY B N 1
ATOM 2556 C CA . GLY B 1 67 ? 3.055 -15.634 12.828 1 90.81 67 GLY B CA 1
ATOM 2557 C C . GLY B 1 67 ? 2.535 -14.372 12.166 1 90.81 67 GLY B C 1
ATOM 2558 O O . GLY B 1 67 ? 3.139 -13.305 12.29 1 90.81 67 GLY B O 1
ATOM 2559 N N . ALA B 1 68 ? 1.431 -14.512 11.503 1 88.92 68 ALA B N 1
ATOM 2560 C CA . ALA B 1 68 ? 0.8 -13.37 10.846 1 88.92 68 ALA B CA 1
ATOM 2561 C C . ALA B 1 68 ? 0.399 -12.305 11.862 1 88.92 68 ALA B C 1
ATOM 2563 O O . ALA B 1 68 ? 0.637 -11.113 11.648 1 88.92 68 ALA B O 1
ATOM 2564 N N . PHE B 1 69 ? -0.143 -12.734 12.921 1 90.15 69 PHE B N 1
ATOM 2565 C CA . PHE B 1 69 ? -0.613 -11.829 13.962 1 90.15 69 PHE B CA 1
ATOM 2566 C C . PHE B 1 69 ? 0.554 -11.091 14.607 1 90.15 69 PHE B C 1
ATOM 2568 O O . PHE B 1 69 ? 0.505 -9.872 14.781 1 90.15 69 PHE B O 1
ATOM 2575 N N . VAL B 1 70 ? 1.57 -11.771 14.915 1 94.2 70 VAL B N 1
ATOM 2576 C CA . VAL B 1 70 ? 2.741 -11.183 15.558 1 94.2 70 VAL B CA 1
ATOM 2577 C C . VAL B 1 70 ? 3.403 -10.185 14.612 1 94.2 70 VAL B C 1
ATOM 2579 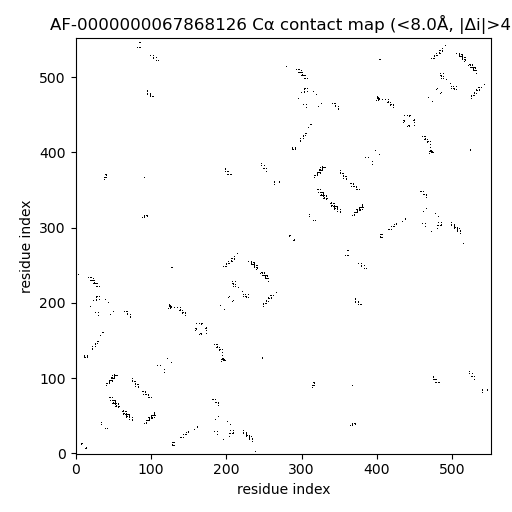O O . VAL B 1 70 ? 3.784 -9.087 15.025 1 94.2 70 VAL B O 1
ATOM 2582 N N . ALA B 1 71 ? 3.519 -10.569 13.43 1 94.3 71 ALA B N 1
ATOM 2583 C CA . ALA B 1 71 ? 4.115 -9.67 12.445 1 94.3 71 ALA B CA 1
ATOM 2584 C C . ALA B 1 71 ? 3.281 -8.402 12.285 1 94.3 71 ALA B C 1
ATOM 2586 O O . ALA B 1 71 ? 3.829 -7.307 12.135 1 94.3 71 ALA B O 1
ATOM 2587 N N . GLY B 1 72 ? 1.955 -8.598 12.274 1 91.87 72 GLY B N 1
ATOM 2588 C CA . GLY B 1 72 ? 1.077 -7.441 12.215 1 91.87 72 GLY B CA 1
ATOM 2589 C C . GLY B 1 72 ? 1.267 -6.488 13.38 1 91.87 72 GLY B C 1
ATOM 2590 O O . GLY B 1 72 ? 1.358 -5.273 13.186 1 91.87 72 GLY B O 1
ATOM 2591 N N . LEU B 1 73 ? 1.413 -7 14.517 1 93.25 73 LEU B N 1
ATOM 2592 C CA . LEU B 1 73 ? 1.609 -6.188 15.714 1 93.25 73 LEU B CA 1
ATOM 2593 C C . LEU B 1 73 ? 2.975 -5.511 15.694 1 93.25 73 LEU B C 1
ATOM 2595 O O . LEU B 1 73 ? 3.094 -4.334 16.043 1 93.25 73 LEU B O 1
ATOM 2599 N N . LEU B 1 74 ? 3.948 -6.239 15.297 1 95.07 74 LEU B N 1
ATOM 2600 C CA . LEU B 1 74 ? 5.298 -5.69 15.244 1 95.07 74 LEU B CA 1
ATOM 2601 C C . LEU B 1 74 ? 5.391 -4.572 14.211 1 95.07 74 LEU B C 1
ATOM 2603 O O . LEU B 1 74 ? 6.086 -3.577 14.428 1 95.07 74 LEU B O 1
ATOM 2607 N N . SER B 1 75 ? 4.754 -4.791 13.113 1 94.68 75 SER B N 1
ATOM 2608 C CA . SER B 1 75 ? 4.768 -3.757 12.084 1 94.68 75 SER B CA 1
ATOM 2609 C C . SER B 1 75 ? 4.081 -2.484 12.569 1 94.68 75 SER B C 1
ATOM 2611 O O . SER B 1 75 ? 4.589 -1.381 12.362 1 94.68 75 SER B O 1
ATOM 2613 N N . ALA B 1 76 ? 2.966 -2.64 13.206 1 91.39 76 ALA B N 1
ATOM 2614 C CA . ALA B 1 76 ? 2.257 -1.488 13.755 1 91.39 76 ALA B CA 1
ATOM 2615 C C . ALA B 1 76 ? 3.102 -0.772 14.805 1 91.39 76 ALA B C 1
ATOM 2617 O O . ALA B 1 76 ? 3.149 0.459 14.84 1 91.39 76 ALA B O 1
ATOM 2618 N N . ALA B 1 77 ? 3.725 -1.556 15.617 1 91.45 77 ALA B N 1
ATOM 2619 C CA . ALA B 1 77 ? 4.592 -0.988 16.646 1 91.45 77 ALA B CA 1
ATOM 2620 C C . ALA B 1 77 ? 5.774 -0.251 16.023 1 91.45 77 ALA B C 1
ATOM 2622 O O . ALA B 1 77 ? 6.18 0.807 16.509 1 91.45 77 ALA B O 1
ATOM 2623 N N . SER B 1 78 ? 6.326 -0.808 15.037 1 94.58 78 SER B N 1
ATOM 2624 C CA . SER B 1 78 ? 7.448 -0.181 14.347 1 94.58 78 SER B CA 1
ATOM 2625 C C . SER B 1 78 ? 7.039 1.149 13.723 1 94.58 78 SER B C 1
ATOM 2627 O O . SER B 1 78 ? 7.79 2.126 13.784 1 94.58 78 SER B O 1
ATOM 2629 N N . ILE B 1 79 ? 5.907 1.158 13.122 1 92.78 79 ILE B N 1
ATOM 2630 C CA . ILE B 1 79 ? 5.393 2.383 12.52 1 92.78 79 ILE B CA 1
ATOM 2631 C C . ILE B 1 79 ? 5.238 3.459 13.592 1 92.78 79 ILE B C 1
ATOM 2633 O O . ILE B 1 79 ? 5.661 4.601 13.4 1 92.78 79 ILE B O 1
ATOM 2637 N N . ASP B 1 80 ? 4.68 3.013 14.681 1 87.13 80 ASP B N 1
ATOM 2638 C CA . ASP B 1 80 ? 4.48 3.942 15.789 1 87.13 80 ASP B CA 1
ATOM 2639 C C . ASP B 1 80 ? 5.816 4.451 16.326 1 87.13 80 ASP B C 1
ATOM 2641 O O . ASP B 1 80 ? 5.951 5.632 16.651 1 87.13 80 ASP B O 1
ATOM 2645 N N . LEU B 1 81 ? 6.73 3.587 16.484 1 88.59 81 LEU B N 1
ATOM 2646 C CA . LEU B 1 81 ? 8.051 3.954 16.982 1 88.59 81 LEU B CA 1
ATOM 2647 C C . LEU B 1 81 ? 8.727 4.951 16.046 1 88.59 81 LEU B C 1
ATOM 2649 O O . LEU B 1 81 ? 9.33 5.925 16.5 1 88.59 81 LEU B O 1
ATOM 2653 N N . ILE B 1 82 ? 8.624 4.778 14.786 1 91.92 82 ILE B N 1
ATOM 2654 C CA . ILE B 1 82 ? 9.235 5.661 13.799 1 91.92 82 ILE B CA 1
ATOM 2655 C C . ILE B 1 82 ? 8.568 7.033 13.851 1 91.92 82 ILE B C 1
ATOM 2657 O O . ILE B 1 82 ? 9.248 8.062 13.821 1 91.92 82 ILE B O 1
ATOM 2661 N N . ARG B 1 83 ? 7.308 6.988 13.972 1 86.62 83 ARG B N 1
ATOM 2662 C CA . ARG B 1 83 ? 6.538 8.228 13.986 1 86.62 83 ARG B CA 1
ATOM 2663 C C . ARG B 1 83 ? 6.852 9.054 15.229 1 86.62 83 ARG B C 1
ATOM 2665 O O . ARG B 1 83 ? 6.86 10.285 15.177 1 86.62 83 ARG B O 1
ATOM 2672 N N . THR B 1 84 ? 7.09 8.357 16.365 1 83.96 84 THR B N 1
ATOM 2673 C CA . THR B 1 84 ? 7.301 9.06 17.626 1 83.96 84 THR B CA 1
ATOM 2674 C C . THR B 1 84 ? 8.768 9.448 17.79 1 83.96 84 THR B C 1
ATOM 2676 O O . THR B 1 84 ? 9.081 10.449 18.437 1 83.96 84 THR B O 1
ATOM 2679 N N . ARG B 1 85 ? 9.631 8.753 17.193 1 86.67 85 ARG B N 1
ATOM 2680 C CA . ARG B 1 85 ? 11.054 8.991 17.413 1 86.67 85 ARG B CA 1
ATOM 2681 C C . ARG B 1 85 ? 11.655 9.809 16.275 1 86.67 85 ARG B C 1
ATOM 2683 O O . ARG B 1 85 ? 12.836 10.16 16.312 1 86.67 85 ARG B O 1
ATOM 2690 N N . SER B 1 86 ? 10.924 10.05 15.303 1 87.99 86 SER B N 1
ATOM 2691 C CA . SER B 1 86 ? 11.449 10.783 14.155 1 87.99 86 SER B CA 1
ATOM 2692 C C . SER B 1 86 ? 10.441 11.806 13.643 1 87.99 86 SER B C 1
ATOM 2694 O O . SER B 1 86 ? 9.264 11.762 14.008 1 87.99 86 SER B O 1
ATOM 2696 N N . PRO B 1 87 ? 10.906 12.76 12.911 1 89.01 87 PRO B N 1
ATOM 2697 C CA . PRO B 1 87 ? 10.004 13.775 12.364 1 89.01 87 PRO B CA 1
ATOM 2698 C C . PRO B 1 87 ? 9.24 13.285 11.135 1 89.01 87 PRO B C 1
ATOM 2700 O O . PRO B 1 87 ? 8.494 14.052 10.521 1 89.01 87 PRO B O 1
ATOM 2703 N N . LEU B 1 88 ? 9.41 12.044 10.837 1 90.08 88 LEU B N 1
ATOM 2704 C CA . LEU B 1 88 ? 8.743 11.492 9.664 1 90.08 88 LEU B CA 1
ATOM 2705 C C . LEU B 1 88 ? 7.237 11.394 9.889 1 90.08 88 LEU B C 1
ATOM 2707 O O . LEU B 1 88 ? 6.79 11.086 10.996 1 90.08 88 LEU B O 1
ATOM 2711 N N . LYS B 1 89 ? 6.525 11.635 8.84 1 90.06 89 LYS B N 1
ATOM 2712 C CA . LYS B 1 89 ? 5.07 11.535 8.905 1 90.06 89 LYS B CA 1
ATOM 2713 C C . LYS B 1 89 ? 4.615 10.082 8.812 1 90.06 89 LYS B C 1
ATOM 2715 O O . LYS B 1 89 ? 5.415 9.192 8.515 1 90.06 89 LYS B O 1
ATOM 2720 N N . ALA B 1 90 ? 3.356 9.842 9.075 1 89.01 90 ALA B N 1
ATOM 2721 C CA . ALA B 1 90 ? 2.777 8.503 9.15 1 89.01 90 ALA B CA 1
ATOM 2722 C C . ALA B 1 90 ? 2.924 7.767 7.821 1 89.01 90 ALA B C 1
ATOM 2724 O O . ALA B 1 90 ? 3.223 6.571 7.797 1 89.01 90 ALA B O 1
ATOM 2725 N N . ASP B 1 91 ? 2.806 8.438 6.788 1 91.04 91 ASP B N 1
ATOM 2726 C CA . ASP B 1 91 ? 2.858 7.814 5.47 1 91.04 91 ASP B CA 1
ATOM 2727 C C . ASP B 1 91 ? 4.252 7.265 5.176 1 91.04 91 ASP B C 1
ATOM 2729 O O . ASP B 1 91 ? 4.393 6.141 4.689 1 91.04 91 ASP B O 1
ATOM 2733 N N . ALA B 1 92 ? 5.27 8.058 5.478 1 93.14 92 ALA B N 1
ATOM 2734 C CA . ALA B 1 92 ? 6.648 7.615 5.28 1 93.14 92 ALA B CA 1
ATOM 2735 C C . ALA B 1 92 ? 6.974 6.421 6.173 1 93.14 92 ALA B C 1
ATOM 2737 O O . ALA B 1 92 ? 7.587 5.451 5.723 1 93.14 92 ALA B O 1
ATOM 2738 N N . ALA B 1 93 ? 6.543 6.533 7.401 1 94.19 93 ALA B N 1
ATOM 2739 C CA . ALA B 1 93 ? 6.779 5.441 8.342 1 94.19 93 ALA B CA 1
ATOM 2740 C C . ALA B 1 93 ? 6.128 4.149 7.857 1 94.19 93 ALA B C 1
ATOM 2742 O O . ALA B 1 93 ? 6.751 3.084 7.885 1 94.19 93 ALA B O 1
ATOM 2743 N N . MET B 1 94 ? 4.93 4.251 7.413 1 94.12 94 MET B N 1
ATOM 2744 C CA . MET B 1 94 ? 4.213 3.08 6.916 1 94.12 94 MET B CA 1
ATOM 2745 C C . MET B 1 94 ? 4.908 2.498 5.689 1 94.12 94 MET B C 1
ATOM 2747 O O . MET B 1 94 ? 5.031 1.279 5.56 1 94.12 94 MET B O 1
ATOM 2751 N N . GLY B 1 95 ? 5.376 3.348 4.839 1 93.55 95 GLY B N 1
ATOM 2752 C CA . GLY B 1 95 ? 6.063 2.889 3.643 1 93.55 95 GLY B CA 1
ATOM 2753 C C . GLY B 1 95 ? 7.35 2.143 3.943 1 93.55 95 GLY B C 1
ATOM 2754 O O . GLY B 1 95 ? 7.639 1.118 3.323 1 93.55 95 GLY B O 1
ATOM 2755 N N . ILE B 1 96 ? 8.107 2.614 4.858 1 95.47 96 ILE B N 1
ATOM 2756 C CA . ILE B 1 96 ? 9.374 2.001 5.24 1 95.47 96 ILE B CA 1
ATOM 2757 C C . ILE B 1 96 ? 9.12 0.619 5.836 1 95.47 96 ILE B C 1
ATOM 2759 O O . ILE B 1 96 ? 9.768 -0.358 5.453 1 95.47 96 ILE B O 1
ATOM 2763 N N . VAL B 1 97 ? 8.193 0.563 6.714 1 94.94 97 VAL B N 1
ATOM 2764 C CA . VAL B 1 97 ? 7.9 -0.685 7.411 1 94.94 97 VAL B CA 1
ATOM 2765 C C . VAL B 1 97 ? 7.318 -1.7 6.43 1 94.94 97 VAL B C 1
ATOM 2767 O O . VAL B 1 97 ? 7.713 -2.868 6.428 1 94.94 97 VAL B O 1
ATOM 2770 N N . LEU B 1 98 ? 6.449 -1.238 5.637 1 94.28 98 LEU B N 1
ATOM 2771 C CA . LEU B 1 98 ? 5.847 -2.088 4.615 1 94.28 98 LEU B CA 1
ATOM 2772 C C . LEU B 1 98 ? 6.918 -2.715 3.729 1 94.28 98 LEU B C 1
ATOM 2774 O O . LEU B 1 98 ? 6.932 -3.932 3.531 1 94.28 98 LEU B O 1
ATOM 2778 N N . SER B 1 99 ? 7.791 -1.942 3.192 1 93.94 99 SER B N 1
ATOM 2779 C CA . SER B 1 99 ? 8.814 -2.437 2.276 1 93.94 99 SER B CA 1
ATOM 2780 C C . SER B 1 99 ? 9.804 -3.349 2.993 1 93.94 99 SER B C 1
ATOM 2782 O O . SER B 1 99 ? 10.231 -4.365 2.441 1 93.94 99 SER B O 1
ATOM 2784 N N . ALA B 1 100 ? 10.144 -3.025 4.189 1 95.71 100 ALA B N 1
ATOM 2785 C CA . ALA B 1 100 ? 11.107 -3.813 4.954 1 95.71 100 ALA B CA 1
ATOM 2786 C C . ALA B 1 100 ? 10.549 -5.196 5.278 1 95.71 100 ALA B C 1
ATOM 2788 O O . ALA B 1 100 ? 11.217 -6.209 5.055 1 95.71 100 ALA B O 1
ATOM 2789 N N . PHE B 1 101 ? 9.383 -5.256 5.761 1 95.02 101 PHE B N 1
ATOM 2790 C CA . PHE B 1 101 ? 8.776 -6.529 6.133 1 95.02 101 PHE B CA 1
ATOM 2791 C C . PHE B 1 101 ? 8.485 -7.372 4.897 1 95.02 101 PHE B C 1
ATOM 2793 O O . PHE B 1 101 ? 8.655 -8.593 4.919 1 95.02 101 PHE B O 1
ATOM 2800 N N . PHE B 1 102 ? 8.025 -6.722 3.929 1 91.42 102 PHE B N 1
ATOM 2801 C CA . PHE B 1 102 ? 7.757 -7.446 2.692 1 91.42 102 PHE B CA 1
ATOM 2802 C C . PHE B 1 102 ? 9.039 -8.048 2.128 1 91.42 102 PHE B C 1
ATOM 2804 O O . PHE B 1 102 ? 9.048 -9.197 1.681 1 91.42 102 PHE B O 1
ATOM 2811 N N . ALA B 1 103 ? 10.081 -7.242 2.106 1 93.29 103 ALA B N 1
ATOM 2812 C CA . ALA B 1 103 ? 11.375 -7.732 1.636 1 93.29 103 ALA B CA 1
ATOM 2813 C C . ALA B 1 103 ? 11.856 -8.908 2.48 1 93.29 103 ALA B C 1
ATOM 2815 O O . ALA B 1 103 ? 12.375 -9.892 1.948 1 93.29 103 ALA B O 1
ATOM 2816 N N . LEU B 1 104 ? 11.697 -8.808 3.746 1 93.97 104 LEU B N 1
ATOM 2817 C CA . LEU B 1 104 ? 12.071 -9.894 4.646 1 93.97 104 LEU B CA 1
ATOM 2818 C C . LEU B 1 104 ? 11.244 -11.144 4.362 1 93.97 104 LEU B C 1
ATOM 2820 O O . LEU B 1 104 ? 11.781 -12.254 4.329 1 93.97 104 LEU B O 1
ATOM 2824 N N . GLY B 1 105 ? 10.003 -10.973 4.204 1 90.88 105 GLY B N 1
ATOM 2825 C CA . GLY B 1 105 ? 9.129 -12.089 3.879 1 90.88 105 GLY B CA 1
ATOM 2826 C C . GLY B 1 105 ? 9.509 -12.787 2.587 1 90.88 105 GLY B C 1
ATOM 2827 O O . GLY B 1 105 ? 9.632 -14.013 2.55 1 90.88 105 GLY B O 1
ATOM 2828 N N . VAL B 1 106 ? 9.689 -12.042 1.534 1 87.34 106 VAL B N 1
ATOM 2829 C CA . VAL B 1 106 ? 10.048 -12.597 0.233 1 87.34 106 VAL B CA 1
ATOM 2830 C C . VAL B 1 106 ? 11.392 -13.315 0.33 1 87.34 106 VAL B C 1
ATOM 2832 O O . VAL B 1 106 ? 11.57 -14.392 -0.245 1 87.34 106 VAL B O 1
ATOM 2835 N N . THR B 1 107 ? 12.358 -12.711 1.002 1 89.86 107 THR B N 1
ATOM 2836 C CA . THR B 1 107 ? 13.661 -13.341 1.181 1 89.86 107 THR B CA 1
ATOM 2837 C C . THR B 1 107 ? 13.521 -14.676 1.907 1 89.86 107 THR B C 1
ATOM 2839 O O . THR B 1 107 ? 14.091 -15.683 1.481 1 89.86 107 THR B O 1
ATOM 2842 N N . LEU B 1 108 ? 12.742 -14.706 2.987 1 90.06 108 LEU B N 1
ATOM 2843 C CA . LEU B 1 108 ? 12.552 -15.925 3.766 1 90.06 108 LEU B CA 1
ATOM 2844 C C . LEU B 1 108 ? 11.839 -16.991 2.941 1 90.06 108 LEU B C 1
ATOM 2846 O O . LEU B 1 108 ? 12.219 -18.163 2.973 1 90.06 108 LEU B O 1
ATOM 2850 N N . ILE B 1 109 ? 10.907 -16.588 2.216 1 86.13 109 ILE B N 1
ATOM 2851 C CA . ILE B 1 109 ? 10.143 -17.517 1.391 1 86.13 109 ILE B CA 1
ATOM 2852 C C . ILE B 1 109 ? 11.048 -18.119 0.319 1 86.13 109 ILE B C 1
ATOM 2854 O O . ILE B 1 109 ? 10.984 -19.32 0.046 1 86.13 109 ILE B O 1
ATOM 2858 N N . THR B 1 110 ? 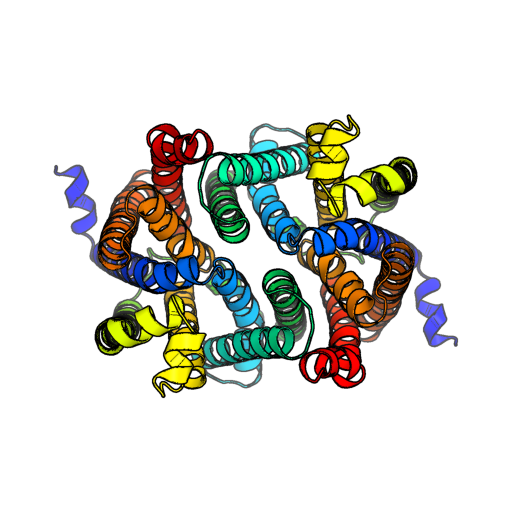11.812 -17.254 -0.287 1 83.84 110 THR B N 1
ATOM 2859 C CA . THR B 1 110 ? 12.719 -17.733 -1.324 1 83.84 110 THR B CA 1
ATOM 2860 C C . THR B 1 110 ? 13.707 -18.746 -0.753 1 83.84 110 THR B C 1
ATOM 2862 O O . THR B 1 110 ? 14.015 -19.752 -1.397 1 83.84 110 THR B O 1
ATOM 2865 N N . LEU B 1 111 ? 14.118 -18.541 0.427 1 85.95 111 LEU B N 1
ATOM 2866 C CA . LEU B 1 111 ? 15.057 -19.454 1.071 1 85.95 111 LEU B CA 1
ATOM 2867 C C . LEU B 1 111 ? 14.372 -20.765 1.443 1 85.95 111 LEU B C 1
ATOM 2869 O O . LEU B 1 111 ? 14.964 -21.838 1.311 1 85.95 111 LEU B O 1
ATOM 2873 N N . ILE B 1 112 ? 13.177 -20.63 1.896 1 85.56 112 ILE B N 1
ATOM 2874 C CA . ILE B 1 112 ? 12.416 -21.801 2.318 1 85.56 112 ILE B CA 1
ATOM 2875 C C . ILE B 1 112 ? 12.035 -22.635 1.097 1 85.56 112 ILE B C 1
ATOM 2877 O O . ILE B 1 112 ? 12.032 -23.867 1.155 1 85.56 112 ILE B O 1
ATOM 2881 N N . GLN B 1 113 ? 11.68 -21.954 0.034 1 82.31 113 GLN B N 1
ATOM 2882 C CA . GLN B 1 113 ? 11.232 -22.624 -1.182 1 82.31 113 GLN B CA 1
ATOM 2883 C C . GLN B 1 113 ? 12.358 -23.446 -1.803 1 82.31 113 GLN B C 1
ATOM 2885 O O . GLN B 1 113 ? 12.106 -24.347 -2.606 1 82.31 113 GLN B O 1
ATOM 2890 N N . LYS B 1 114 ? 13.536 -23.07 -1.525 1 79.35 114 LYS B N 1
ATOM 2891 C CA . LYS B 1 114 ? 14.653 -23.879 -2.003 1 79.35 114 LYS B CA 1
ATOM 2892 C C . LYS B 1 114 ? 14.543 -25.317 -1.506 1 79.35 114 LYS B C 1
ATOM 2894 O O . LYS B 1 114 ? 14.944 -26.253 -2.202 1 79.35 114 LYS B O 1
ATOM 2899 N N . GLN B 1 115 ? 13.802 -25.508 -0.479 1 78.36 115 GLN B N 1
ATOM 2900 C CA . GLN B 1 115 ? 13.695 -26.833 0.123 1 78.36 115 GLN B CA 1
ATOM 2901 C C . GLN B 1 115 ? 12.248 -27.315 0.14 1 78.36 115 GLN B C 1
ATOM 2903 O O . GLN B 1 115 ? 11.989 -28.52 0.126 1 78.36 115 GLN B O 1
ATOM 2908 N N . ASN B 1 116 ? 11.299 -26.403 0.278 1 74.64 116 ASN B N 1
ATOM 2909 C CA . ASN B 1 116 ? 9.882 -26.725 0.407 1 74.64 116 ASN B CA 1
ATOM 2910 C C . ASN B 1 116 ? 9.028 -25.889 -0.542 1 74.64 116 ASN B C 1
ATOM 2912 O O . ASN B 1 116 ? 9.172 -24.666 -0.599 1 74.64 116 ASN B O 1
ATOM 2916 N N . LYS B 1 117 ? 8.378 -26.532 -1.425 1 68.57 117 LYS B N 1
ATOM 2917 C CA . LYS B 1 117 ? 7.481 -25.778 -2.296 1 68.57 117 LYS B CA 1
ATOM 2918 C C . LYS B 1 117 ? 6.291 -25.228 -1.515 1 68.57 117 LYS B C 1
ATOM 2920 O O . LYS B 1 117 ? 5.538 -25.988 -0.903 1 68.57 117 LYS B O 1
ATOM 2925 N N . ILE B 1 118 ? 6.352 -24.112 -0.998 1 61.21 118 ILE B N 1
ATOM 2926 C CA . ILE B 1 118 ? 5.218 -23.527 -0.291 1 61.21 118 ILE B CA 1
ATOM 2927 C C . ILE B 1 118 ? 4.392 -22.678 -1.255 1 61.21 118 ILE B C 1
ATOM 2929 O O . ILE B 1 118 ? 4.944 -21.892 -2.029 1 61.21 118 ILE B O 1
ATOM 2933 N N . ASP B 1 119 ? 3.092 -23.073 -1.5 1 59.53 119 ASP B N 1
ATOM 2934 C CA . ASP B 1 119 ? 2.192 -22.245 -2.298 1 59.53 119 ASP B CA 1
ATOM 2935 C C . ASP B 1 119 ? 1.65 -21.077 -1.478 1 59.53 119 ASP B C 1
ATOM 2937 O O . ASP B 1 119 ? 0.676 -21.231 -0.737 1 59.53 119 ASP B O 1
ATOM 2941 N N . LEU B 1 120 ? 2.377 -20.068 -1.378 1 56.13 120 LEU B N 1
ATOM 2942 C CA . LEU B 1 120 ? 1.957 -18.881 -0.642 1 56.13 120 LEU B CA 1
ATOM 2943 C C . LEU B 1 120 ? 0.848 -18.144 -1.385 1 56.13 120 LEU B C 1
ATOM 2945 O O . LEU B 1 120 ? 0.207 -17.251 -0.826 1 56.13 120 LEU B O 1
ATOM 2949 N N . ASN B 1 121 ? 0.621 -18.499 -2.619 1 55.6 121 ASN B N 1
ATOM 2950 C CA . ASN B 1 121 ? -0.394 -17.849 -3.442 1 55.6 121 ASN B CA 1
ATOM 2951 C C . ASN B 1 121 ? -1.778 -17.948 -2.808 1 55.6 121 ASN B C 1
ATOM 2953 O O . ASN B 1 121 ? -2.58 -17.018 -2.91 1 55.6 121 ASN B O 1
ATOM 2957 N N . HIS B 1 122 ? -2.016 -18.999 -2.156 1 55.8 122 HIS B N 1
ATOM 2958 C CA . HIS B 1 122 ? -3.322 -19.173 -1.531 1 55.8 122 HIS B CA 1
ATOM 2959 C C . HIS B 1 122 ? -3.568 -18.112 -0.464 1 55.8 122 HIS B C 1
ATOM 2961 O O . HIS B 1 122 ? -4.707 -17.687 -0.257 1 55.8 122 HIS B O 1
ATOM 2967 N N . PHE B 1 123 ? -2.535 -17.693 0.139 1 56.29 123 PHE B N 1
ATOM 2968 C CA . PHE B 1 123 ? -2.701 -16.71 1.203 1 56.29 123 PHE B CA 1
ATOM 2969 C C . PHE B 1 123 ? -2.943 -15.321 0.625 1 56.29 123 PHE B C 1
ATOM 2971 O O . PHE B 1 123 ? -3.632 -14.501 1.235 1 56.29 123 PHE B O 1
ATOM 2978 N N . LEU B 1 124 ? -2.439 -15.099 -0.607 1 55.58 124 LEU B N 1
ATOM 2979 C CA . LEU B 1 124 ? -2.529 -13.765 -1.191 1 55.58 124 LEU B CA 1
ATOM 2980 C C . LEU B 1 124 ? -3.894 -13.546 -1.836 1 55.58 124 LEU B C 1
ATOM 2982 O O . LEU B 1 124 ? -4.456 -12.452 -1.753 1 55.58 124 LEU B O 1
ATOM 2986 N N . PHE B 1 125 ? -4.429 -14.544 -2.35 1 56.75 125 PHE B N 1
ATOM 2987 C CA . PHE B 1 125 ? -5.628 -14.307 -3.146 1 56.75 125 PHE B CA 1
ATOM 2988 C C . PHE B 1 125 ? -6.85 -14.929 -2.482 1 56.75 125 PHE B C 1
ATOM 2990 O O . PHE B 1 125 ? -7.983 -14.526 -2.753 1 56.75 125 PHE B O 1
ATOM 2997 N N . GLY B 1 126 ? -6.732 -15.631 -1.443 1 60.06 126 GLY B N 1
ATOM 2998 C CA . GLY B 1 126 ? -7.844 -16.258 -0.746 1 60.06 126 GLY B CA 1
ATOM 2999 C C . GLY B 1 126 ? -8.862 -16.878 -1.684 1 60.06 126 GLY B C 1
ATOM 3000 O O . GLY B 1 126 ? -8.784 -16.698 -2.901 1 60.06 126 GLY B O 1
ATOM 3001 N N . ASN B 1 127 ? -9.732 -17.772 -1.263 1 68.92 127 ASN B N 1
ATOM 3002 C CA . ASN B 1 127 ? -10.844 -18.358 -2.002 1 68.92 127 ASN B CA 1
ATOM 3003 C C . ASN B 1 127 ? -12.122 -18.379 -1.169 1 68.92 127 ASN B C 1
ATOM 3005 O O . ASN B 1 127 ? -12.353 -19.316 -0.402 1 68.92 127 ASN B O 1
ATOM 3009 N N . LEU B 1 128 ? -12.918 -17.313 -1.423 1 73.58 128 LEU B N 1
ATOM 3010 C CA . LEU B 1 128 ? -14.136 -17.15 -0.636 1 73.58 128 LEU B CA 1
ATOM 3011 C C . LEU B 1 128 ? -15.119 -18.282 -0.914 1 73.58 128 LEU B C 1
ATOM 3013 O O . LEU B 1 128 ? -15.918 -18.643 -0.047 1 73.58 128 LEU B O 1
ATOM 3017 N N . LEU B 1 129 ? -15.037 -18.886 -2.063 1 69.95 129 LEU B N 1
ATOM 3018 C CA . LEU B 1 129 ? -15.992 -19.928 -2.422 1 69.95 129 LEU B CA 1
ATOM 3019 C C . LEU B 1 129 ? -15.577 -21.272 -1.834 1 69.95 129 LEU B C 1
ATOM 3021 O O . LEU B 1 129 ? -16.378 -22.208 -1.786 1 69.95 129 LEU B O 1
ATOM 3025 N N . ALA B 1 130 ? -14.382 -21.288 -1.284 1 71.96 130 ALA B N 1
ATOM 3026 C CA . ALA B 1 130 ? -13.89 -22.543 -0.721 1 71.96 130 ALA B CA 1
ATOM 3027 C C . ALA B 1 130 ? -13.759 -22.45 0.796 1 71.96 130 ALA B C 1
ATOM 3029 O O . ALA B 1 130 ? -12.927 -23.134 1.396 1 71.96 130 ALA B O 1
ATOM 3030 N N . VAL B 1 131 ? -14.6 -21.629 1.318 1 79.1 131 VAL B N 1
ATOM 3031 C CA . VAL B 1 131 ? -14.527 -21.441 2.763 1 79.1 131 VAL B CA 1
ATOM 3032 C C . VAL B 1 131 ? -15.075 -22.677 3.473 1 79.1 131 VAL B C 1
ATOM 3034 O O . VAL B 1 131 ? -16.175 -23.142 3.164 1 79.1 131 VAL B O 1
ATOM 3037 N N . SER B 1 132 ? -14.339 -23.325 4.344 1 82.49 132 SER B N 1
ATOM 3038 C CA . SER B 1 132 ? -14.742 -24.489 5.127 1 82.49 132 SER B CA 1
ATOM 3039 C C . SER B 1 132 ? -15.554 -24.077 6.351 1 82.49 132 SER B C 1
ATOM 3041 O O . SER B 1 132 ? -15.563 -22.904 6.73 1 82.49 132 SER B O 1
ATOM 3043 N N . PRO B 1 133 ? -16.255 -24.998 6.937 1 87.03 133 PRO B N 1
ATOM 3044 C CA . PRO B 1 133 ? -16.981 -24.695 8.172 1 87.03 133 PRO B CA 1
ATOM 3045 C C . PRO B 1 133 ? -16.061 -24.231 9.299 1 87.03 133 PRO B C 1
ATOM 3047 O O . PRO B 1 133 ? -16.45 -23.389 10.112 1 87.03 133 PRO B O 1
ATOM 3050 N N . ALA B 1 134 ? -14.92 -24.742 9.302 1 83.2 134 ALA B N 1
ATOM 3051 C CA . ALA B 1 134 ? -13.951 -24.326 10.313 1 83.2 134 ALA B CA 1
ATOM 3052 C C . ALA B 1 134 ? -13.511 -22.882 10.089 1 83.2 134 ALA B C 1
ATOM 3054 O O . ALA B 1 134 ? -13.343 -22.122 11.046 1 83.2 134 ALA B O 1
ATOM 3055 N N . ASP B 1 135 ? -13.374 -22.52 8.866 1 81.8 135 ASP B N 1
ATOM 3056 C CA . ASP B 1 135 ? -13.007 -21.147 8.534 1 81.8 135 ASP B CA 1
ATOM 3057 C C . ASP B 1 135 ? -14.093 -20.167 8.971 1 81.8 135 ASP B C 1
ATOM 3059 O O . ASP B 1 135 ? -13.793 -19.094 9.499 1 81.8 135 ASP B O 1
ATOM 3063 N N . LEU B 1 136 ? -15.319 -20.536 8.716 1 86.95 136 LEU B N 1
ATOM 3064 C CA . LEU B 1 136 ? -16.444 -19.689 9.097 1 86.95 136 LEU B CA 1
ATOM 3065 C C . LEU B 1 136 ? -16.496 -19.503 10.61 1 86.95 136 LEU B C 1
ATOM 3067 O O . LEU B 1 136 ? -16.705 -18.389 11.096 1 86.95 136 LEU B O 1
ATOM 3071 N N . ARG B 1 137 ? -16.294 -20.586 11.241 1 87.38 137 ARG B N 1
ATOM 3072 C CA . ARG B 1 137 ? -16.331 -20.533 12.699 1 87.38 137 ARG B CA 1
ATOM 3073 C C . ARG B 1 137 ? -15.225 -19.635 13.243 1 87.38 137 ARG B C 1
ATOM 3075 O O . ARG B 1 137 ? -15.479 -18.764 14.078 1 87.38 137 ARG B O 1
ATOM 3082 N N . ASP B 1 138 ? -14.044 -19.802 12.796 1 83.23 138 ASP B N 1
ATOM 3083 C CA . ASP B 1 138 ? -12.913 -19.003 13.258 1 83.23 138 ASP B CA 1
ATOM 3084 C C . ASP B 1 138 ? -13.124 -17.523 12.949 1 83.23 138 ASP B C 1
ATOM 3086 O O . ASP B 1 138 ? -12.862 -16.664 13.794 1 83.23 138 ASP B O 1
ATOM 3090 N N . THR B 1 139 ? -13.591 -17.27 11.759 1 86.26 139 THR B N 1
ATOM 3091 C CA . THR B 1 139 ? -13.843 -15.889 11.362 1 86.26 139 THR B CA 1
ATOM 3092 C C . THR B 1 139 ? -14.943 -15.272 12.22 1 86.26 139 THR B C 1
ATOM 3094 O O . THR B 1 139 ? -14.831 -14.121 12.649 1 86.26 139 THR B O 1
ATOM 3097 N N . ALA B 1 140 ? -15.958 -16.048 12.474 1 90.68 140 ALA B N 1
ATOM 3098 C CA . ALA B 1 140 ? -17.082 -15.562 13.27 1 90.68 140 ALA B CA 1
ATOM 3099 C C . ALA B 1 140 ? -16.646 -15.242 14.697 1 90.68 140 ALA B C 1
ATOM 3101 O O . ALA B 1 140 ? -17.083 -14.245 15.278 1 90.68 140 ALA B O 1
ATOM 3102 N N . ILE B 1 141 ? -15.813 -16.029 15.2 1 89.73 141 ILE B N 1
ATOM 3103 C CA . ILE B 1 141 ? -15.353 -15.841 16.571 1 89.73 141 ILE B CA 1
ATOM 3104 C C . ILE B 1 141 ? -14.506 -14.574 16.662 1 89.73 141 ILE B C 1
ATOM 3106 O O . ILE B 1 141 ? -14.748 -13.718 17.516 1 89.73 141 ILE B O 1
ATOM 3110 N N . VAL B 1 142 ? -13.611 -14.479 15.795 1 85.1 142 VAL B N 1
ATOM 3111 C CA . VAL B 1 142 ? -12.72 -13.324 15.825 1 85.1 142 VAL B CA 1
ATOM 3112 C C . VAL B 1 142 ? -13.509 -12.055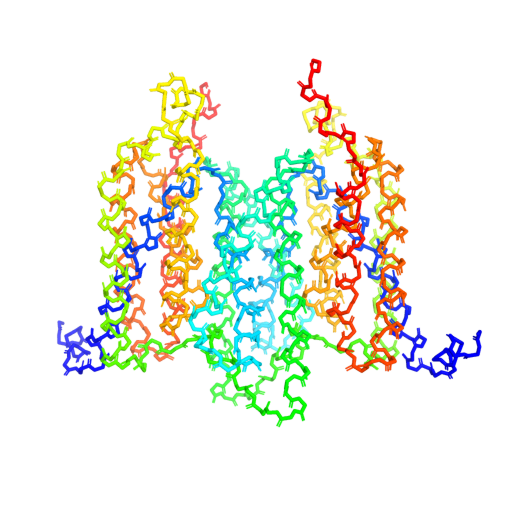 15.51 1 85.1 142 VAL B C 1
ATOM 3114 O O . VAL B 1 142 ? -13.332 -11.027 16.168 1 85.1 142 VAL B O 1
ATOM 3117 N N . ALA B 1 143 ? -14.325 -12.145 14.517 1 87.49 143 ALA B N 1
ATOM 3118 C CA . ALA B 1 143 ? -15.159 -10.999 14.165 1 87.49 143 ALA B CA 1
ATOM 3119 C C . ALA B 1 143 ? -16.05 -10.589 15.334 1 87.49 143 ALA B C 1
ATOM 3121 O O . ALA B 1 143 ? -16.236 -9.398 15.593 1 87.49 143 ALA B O 1
ATOM 3122 N N . GLY B 1 144 ? -16.604 -11.618 15.932 1 89.91 144 GLY B N 1
ATOM 3123 C CA . GLY B 1 144 ? -17.432 -11.341 17.096 1 89.91 144 GLY B CA 1
ATOM 3124 C C . GLY B 1 144 ? -16.671 -10.665 18.221 1 89.91 144 GLY B C 1
ATOM 3125 O O . GLY B 1 144 ? -17.155 -9.695 18.809 1 89.91 144 GLY B O 1
ATOM 3126 N N . LEU B 1 145 ? -15.521 -11.118 18.481 1 90.32 145 LEU B N 1
ATOM 3127 C CA . LEU B 1 145 ? -14.698 -10.566 19.551 1 90.32 145 LEU B CA 1
ATOM 3128 C C . LEU B 1 145 ? -14.301 -9.126 19.245 1 90.32 145 LEU B C 1
ATOM 3130 O O . LEU B 1 145 ? -14.374 -8.258 20.118 1 90.32 145 LEU B O 1
ATOM 3134 N N . VAL B 1 146 ? -13.948 -8.885 18.061 1 88.98 146 VAL B N 1
ATOM 3135 C CA . VAL B 1 146 ? -13.516 -7.553 17.652 1 88.98 146 VAL B CA 1
ATOM 3136 C C . VAL B 1 146 ? -14.704 -6.595 17.672 1 88.98 146 VAL B C 1
ATOM 3138 O O . VAL B 1 146 ? -14.589 -5.463 18.148 1 88.98 146 VAL B O 1
ATOM 3141 N N . ALA B 1 147 ? -15.81 -7.071 17.182 1 89.56 147 ALA B N 1
ATOM 3142 C CA . ALA B 1 147 ? -17.013 -6.242 17.18 1 89.56 147 ALA B CA 1
ATOM 3143 C C . ALA B 1 147 ? -17.427 -5.874 18.602 1 89.56 147 ALA B C 1
ATOM 3145 O O . ALA B 1 147 ? -17.775 -4.723 18.876 1 89.56 147 ALA B O 1
ATOM 3146 N N . ILE B 1 148 ? -17.343 -6.812 19.435 1 90.85 148 ILE B N 1
ATOM 3147 C CA . ILE B 1 148 ? -17.71 -6.588 20.829 1 90.85 148 ILE B CA 1
ATOM 3148 C C . ILE B 1 148 ? -16.745 -5.589 21.463 1 90.85 148 ILE B C 1
ATOM 3150 O O . ILE B 1 148 ? -17.165 -4.687 22.192 1 90.85 148 ILE B O 1
ATOM 3154 N N . ALA B 1 149 ? -15.52 -5.737 21.183 1 88.82 149 ALA B N 1
ATOM 3155 C CA . ALA B 1 149 ? -14.512 -4.827 21.721 1 88.82 149 ALA B CA 1
ATOM 3156 C C . ALA B 1 149 ? -14.751 -3.398 21.24 1 88.82 149 ALA B C 1
ATOM 3158 O O . ALA B 1 149 ? -14.641 -2.448 22.019 1 88.82 149 ALA B O 1
ATOM 3159 N N . ILE B 1 150 ? -15.107 -3.233 20.011 1 87.19 150 ILE B N 1
ATOM 3160 C CA . ILE B 1 150 ? -15.337 -1.915 19.428 1 87.19 150 ILE B CA 1
ATOM 3161 C C . ILE B 1 150 ? -16.577 -1.283 20.056 1 87.19 150 ILE B C 1
ATOM 3163 O O . ILE B 1 150 ? -16.569 -0.099 20.403 1 87.19 150 ILE B O 1
ATOM 3167 N N . VAL B 1 151 ? -17.577 -2.118 20.246 1 86.46 151 VAL B N 1
ATOM 3168 C CA . VAL B 1 151 ? -18.831 -1.61 20.792 1 86.46 151 VAL B CA 1
ATOM 3169 C C . VAL B 1 151 ? -18.649 -1.26 22.267 1 86.46 151 VAL B C 1
ATOM 3171 O O . VAL B 1 151 ? -19.156 -0.238 22.737 1 86.46 151 VAL B O 1
ATOM 3174 N N . LEU B 1 152 ? -17.886 -2.045 22.981 1 86.92 152 LEU B N 1
ATOM 3175 C CA . LEU B 1 152 ? -17.689 -1.835 24.411 1 86.92 152 LEU B CA 1
ATOM 3176 C C . LEU B 1 152 ? -16.838 -0.595 24.666 1 86.92 152 LEU B C 1
ATOM 3178 O O . LEU B 1 152 ? -17.066 0.131 25.637 1 86.92 152 LEU B O 1
ATOM 3182 N N . PHE B 1 153 ? -15.963 -0.326 23.792 1 86.78 153 PHE B N 1
ATOM 3183 C CA . PHE B 1 153 ? -15.051 0.789 24.016 1 86.78 153 PHE B CA 1
ATOM 3184 C C . PHE B 1 153 ? -15.305 1.906 23.011 1 86.78 153 PHE B C 1
ATOM 3186 O O . PHE B 1 153 ? -14.4 2.68 22.693 1 86.78 153 PHE B O 1
ATOM 3193 N N . HIS B 1 154 ? -16.449 1.942 22.484 1 84.85 154 HIS B N 1
ATOM 3194 C CA . HIS B 1 154 ? -16.767 2.893 21.426 1 84.85 154 HIS B CA 1
ATOM 3195 C C . HIS B 1 154 ? -16.62 4.33 21.915 1 84.85 154 HIS B C 1
ATOM 3197 O O . HIS B 1 154 ? -16.069 5.177 21.208 1 84.85 154 HIS B O 1
ATOM 3203 N N . LYS B 1 155 ? -16.995 4.692 23.146 1 83.87 155 LYS B N 1
ATOM 3204 C CA . LYS B 1 155 ? -16.94 6.051 23.679 1 83.87 155 LYS B CA 1
ATOM 3205 C C . LYS B 1 155 ? -15.498 6.485 23.928 1 83.87 155 LYS B C 1
ATOM 3207 O O . LYS B 1 155 ? -15.114 7.604 23.582 1 83.87 155 LYS B O 1
ATOM 3212 N N . GLU B 1 156 ? -14.824 5.575 24.441 1 83.69 156 GLU B N 1
ATOM 3213 C CA . GLU B 1 156 ? -13.426 5.87 24.739 1 83.69 156 GLU B CA 1
ATOM 3214 C C . GLU B 1 156 ? -12.601 5.983 23.46 1 83.69 156 GLU B C 1
ATOM 3216 O O . GLU B 1 156 ? -11.748 6.865 23.341 1 83.69 156 GLU B O 1
ATOM 3221 N N . LEU B 1 157 ? -12.996 5.132 22.559 1 83.8 157 LEU B N 1
ATOM 3222 C CA . LEU B 1 157 ? -12.271 5.141 21.294 1 83.8 157 LEU B CA 1
ATOM 3223 C C . LEU B 1 157 ? -12.583 6.404 20.497 1 83.8 157 LEU B C 1
ATOM 3225 O O . LEU B 1 157 ? -11.688 7 19.894 1 83.8 157 LEU B O 1
ATOM 3229 N N . GLN B 1 158 ? -13.794 6.67 20.554 1 82.18 158 GLN B N 1
ATOM 3230 C CA . GLN B 1 158 ? -14.2 7.885 19.856 1 82.18 158 GLN B CA 1
ATOM 3231 C C . GLN B 1 158 ? -13.515 9.114 20.448 1 82.18 158 GLN B C 1
ATOM 3233 O O . GLN B 1 158 ? -13.036 9.979 19.711 1 82.18 158 GLN B O 1
ATOM 3238 N N . PHE B 1 159 ? -13.493 9.174 21.73 1 80.33 159 PHE B N 1
ATOM 3239 C CA . PHE B 1 159 ? -12.865 10.29 22.429 1 80.33 159 PHE B CA 1
ATOM 3240 C C . PHE B 1 159 ? -11.373 10.349 22.123 1 80.33 159 PHE B C 1
ATOM 3242 O O . PHE B 1 159 ? -10.831 11.425 21.86 1 80.33 159 PHE B O 1
ATOM 3249 N N . TYR B 1 160 ? -10.794 9.233 22.048 1 78.56 160 TYR B N 1
ATOM 3250 C CA . TYR B 1 160 ? -9.372 9.105 21.75 1 78.56 160 TYR B CA 1
ATOM 3251 C C . TYR B 1 160 ? -9.073 9.536 20.319 1 78.56 160 TYR B C 1
ATOM 3253 O O . TYR B 1 160 ? -8.115 10.273 20.074 1 78.56 160 TYR B O 1
ATOM 3261 N N . CYS B 1 161 ? -9.871 9.182 19.401 1 78.35 161 CYS B N 1
ATOM 3262 C CA . CYS B 1 161 ? -9.612 9.416 17.984 1 78.35 161 CYS B CA 1
ATOM 3263 C C . CYS B 1 161 ? -9.852 10.876 17.619 1 78.35 161 CYS B C 1
ATOM 3265 O O . CYS B 1 161 ? -9.169 11.424 16.752 1 78.35 161 CYS B O 1
ATOM 3267 N N . PHE B 1 162 ? -10.678 11.585 18.321 1 79.21 162 PHE B N 1
ATOM 3268 C CA . PHE B 1 162 ? -11.031 12.95 17.95 1 79.21 162 PHE B CA 1
ATOM 3269 C C . PHE B 1 162 ? -10.168 13.956 18.702 1 79.21 162 PHE B C 1
ATOM 3271 O O . PHE B 1 162 ? -9.872 15.036 18.185 1 79.21 162 PHE B O 1
ATOM 3278 N N . ASP B 1 163 ? -9.845 13.593 19.959 1 79.38 163 ASP B N 1
ATOM 3279 C CA . ASP B 1 163 ? -9.036 14.523 20.742 1 79.38 163 ASP B CA 1
ATOM 3280 C C . ASP B 1 163 ? -8.085 13.774 21.673 1 79.38 163 ASP B C 1
ATOM 3282 O O . ASP B 1 163 ? -8.391 13.573 22.85 1 79.38 163 ASP B O 1
ATOM 3286 N N . ARG B 1 164 ? -6.995 13.538 21.136 1 77.71 164 ARG B N 1
ATOM 3287 C CA . ARG B 1 164 ? -6.007 12.772 21.89 1 77.71 164 ARG B CA 1
ATOM 3288 C C . ARG B 1 164 ? -5.562 13.53 23.136 1 77.71 164 ARG B C 1
ATOM 3290 O O . ARG B 1 164 ? -5.378 12.933 24.199 1 77.71 164 ARG B O 1
ATOM 3297 N N . LEU B 1 165 ? -5.373 14.816 22.953 1 79.61 165 LEU B N 1
ATOM 3298 C CA . LEU B 1 165 ? -4.917 15.64 24.066 1 79.61 165 LEU B CA 1
ATOM 3299 C C . LEU B 1 165 ? -5.964 15.685 25.174 1 79.61 165 LEU B C 1
ATOM 3301 O O . LEU B 1 165 ? -5.631 15.552 26.354 1 79.61 165 LEU B O 1
ATOM 3305 N N . ALA B 1 166 ? -7.145 15.911 24.719 1 81.35 166 ALA B N 1
ATOM 3306 C CA . ALA B 1 166 ? -8.225 15.947 25.701 1 81.35 166 ALA B CA 1
ATOM 3307 C C . ALA B 1 166 ? -8.394 14.591 26.381 1 81.35 166 ALA B C 1
ATOM 3309 O O . ALA B 1 166 ? -8.69 14.522 27.576 1 81.35 166 ALA B O 1
ATOM 3310 N N . ALA B 1 167 ? -8.153 13.584 25.657 1 82.07 167 ALA B N 1
ATOM 3311 C CA . ALA B 1 167 ? -8.262 12.238 26.215 1 82.07 167 ALA B CA 1
ATOM 3312 C C . ALA B 1 167 ? -7.17 11.984 27.25 1 82.07 167 ALA B C 1
ATOM 3314 O O . ALA B 1 167 ? -7.43 11.403 28.306 1 82.07 167 ALA B O 1
ATOM 3315 N N . GLN B 1 168 ? -5.996 12.42 26.897 1 81.43 168 GLN B N 1
ATOM 3316 C CA . GLN B 1 168 ? -4.889 12.289 27.838 1 81.43 168 GLN B CA 1
ATOM 3317 C C . GLN B 1 168 ? -5.146 13.097 29.107 1 81.43 168 GLN B C 1
ATOM 3319 O O . GLN B 1 168 ? -4.854 12.636 30.213 1 81.43 168 GLN B O 1
ATOM 3324 N N . ALA B 1 169 ? -5.652 14.274 28.931 1 85.14 169 ALA B N 1
ATOM 3325 C CA . ALA B 1 169 ? -5.947 15.159 30.055 1 85.14 169 ALA B CA 1
ATOM 3326 C C . ALA B 1 169 ? -7.051 14.579 30.934 1 85.14 169 ALA B C 1
ATOM 3328 O O . ALA B 1 169 ? -7.068 14.802 32.147 1 85.14 169 ALA B O 1
ATOM 3329 N N . ALA B 1 170 ? -7.92 13.854 30.336 1 87.18 170 ALA B N 1
ATOM 3330 C CA . ALA B 1 170 ? -9.027 13.243 31.068 1 87.18 170 ALA B CA 1
ATOM 3331 C C . ALA B 1 170 ? -8.577 11.973 31.784 1 87.18 170 ALA B C 1
ATOM 3333 O O . ALA B 1 170 ? -9.365 11.337 32.488 1 87.18 170 ALA B O 1
ATOM 3334 N N . GLY B 1 171 ? -7.276 11.628 31.633 1 81.05 171 GLY B N 1
ATOM 3335 C CA . GLY B 1 171 ? -6.711 10.503 32.361 1 81.05 171 GLY B CA 1
ATOM 3336 C C . GLY B 1 171 ? -6.778 9.198 31.59 1 81.05 171 GLY B C 1
ATOM 3337 O O . GLY B 1 171 ? -6.491 8.132 32.139 1 81.05 171 GLY B O 1
ATOM 3338 N N . LEU B 1 172 ? -7.264 9.314 30.443 1 82.04 172 LEU B N 1
ATOM 3339 C CA . LEU B 1 172 ? -7.337 8.087 29.657 1 82.04 172 LEU B CA 1
ATOM 3340 C C . LEU B 1 172 ? -5.947 7.642 29.214 1 82.04 172 LEU B C 1
ATOM 3342 O O . LEU B 1 172 ? -5.117 8.471 28.833 1 82.04 172 LEU B O 1
ATOM 3346 N N . PRO B 1 173 ? -5.729 6.354 29.438 1 85.34 173 PRO B N 1
ATOM 3347 C CA . PRO B 1 173 ? -4.436 5.862 28.958 1 85.34 173 PRO B CA 1
ATOM 3348 C C . PRO B 1 173 ? -4.373 5.753 27.437 1 85.34 173 PRO B C 1
ATOM 3350 O O . PRO B 1 173 ? -4.661 4.691 26.878 1 85.34 173 PRO B O 1
ATOM 3353 N N . VAL B 1 174 ? -3.96 6.678 26.8 1 83.12 174 VAL B N 1
ATOM 3354 C CA . VAL B 1 174 ? -3.96 6.828 25.349 1 83.12 174 VAL B CA 1
ATOM 3355 C C . VAL B 1 174 ? -3.126 5.717 24.714 1 83.12 174 VAL B C 1
ATOM 3357 O O . VAL B 1 174 ? -3.487 5.185 23.662 1 83.12 174 VAL B O 1
ATOM 3360 N N . ARG B 1 175 ? -2.139 5.316 25.375 1 81.53 175 ARG B N 1
ATOM 3361 C CA . ARG B 1 175 ? -1.263 4.278 24.843 1 81.53 175 ARG B CA 1
ATOM 3362 C C . ARG B 1 175 ? -2.001 2.949 24.717 1 81.53 175 ARG B C 1
ATOM 3364 O O . ARG B 1 175 ? -1.8 2.21 23.751 1 81.53 175 ARG B O 1
ATOM 3371 N N . TRP B 1 176 ? -2.816 2.725 25.611 1 83.8 176 TRP B N 1
ATOM 3372 C CA . TRP B 1 176 ? -3.575 1.479 25.6 1 83.8 176 TRP B CA 1
ATOM 3373 C C . TRP B 1 176 ? -4.622 1.488 24.491 1 83.8 176 TRP B C 1
ATOM 3375 O O . TRP B 1 176 ? -4.926 0.445 23.907 1 83.8 176 TRP B O 1
ATOM 3385 N N . PHE B 1 177 ? -5.079 2.623 24.172 1 83.8 177 PHE B N 1
ATOM 3386 C CA . PHE B 1 177 ? -6.057 2.718 23.095 1 83.8 177 PHE B CA 1
ATOM 3387 C C . PHE B 1 177 ? -5.378 2.608 21.735 1 83.8 177 PHE B C 1
ATOM 3389 O O . PHE B 1 177 ? -5.936 2.028 20.802 1 83.8 177 PHE B O 1
ATOM 3396 N N . ASP B 1 178 ? -4.207 3.072 21.719 1 82.23 178 ASP B N 1
ATOM 3397 C CA . ASP B 1 178 ? -3.414 2.881 20.509 1 82.23 178 ASP B CA 1
ATOM 3398 C C . ASP B 1 178 ? -3.144 1.399 20.257 1 82.23 178 ASP B C 1
ATOM 3400 O O . ASP B 1 178 ? -3.326 0.911 19.14 1 82.23 178 ASP B O 1
ATOM 3404 N N . LEU B 1 179 ? -2.766 0.831 21.307 1 81.49 179 LEU B N 1
ATOM 3405 C CA . LEU B 1 179 ? -2.472 -0.595 21.216 1 81.49 179 LEU B CA 1
ATOM 3406 C C . LEU B 1 179 ? -3.736 -1.393 20.916 1 81.49 179 LEU B C 1
ATOM 3408 O O . LEU B 1 179 ? -3.704 -2.34 20.127 1 81.49 179 LEU B O 1
ATOM 3412 N N . GLY B 1 180 ? -4.771 -0.994 21.621 1 84.57 180 GLY B N 1
ATOM 3413 C CA . GLY B 1 180 ? -6.038 -1.668 21.383 1 84.57 180 GLY B CA 1
ATOM 3414 C C . GLY B 1 180 ? -6.497 -1.582 19.94 1 84.57 180 GLY B C 1
ATOM 3415 O O . GLY B 1 180 ? -6.91 -2.585 19.354 1 84.57 180 GLY B O 1
ATOM 3416 N N . LEU B 1 181 ? -6.386 -0.429 19.411 1 84.1 181 LEU B N 1
ATOM 3417 C CA . LEU B 1 181 ? -6.79 -0.235 18.023 1 84.1 181 LEU B CA 1
ATOM 3418 C C . LEU B 1 181 ? -5.905 -1.044 17.081 1 84.1 181 LEU B C 1
ATOM 3420 O O . LEU B 1 181 ? -6.399 -1.661 16.134 1 84.1 181 LEU B O 1
ATOM 3424 N N . THR B 1 182 ? -4.676 -1.049 17.407 1 84.48 182 THR B N 1
ATOM 3425 C CA . THR B 1 182 ? -3.726 -1.802 16.596 1 84.48 182 THR B CA 1
ATOM 3426 C C . THR B 1 182 ? -4.037 -3.295 16.645 1 84.48 182 THR B C 1
ATOM 3428 O O . THR B 1 182 ? -3.992 -3.979 15.62 1 84.48 182 THR B O 1
ATOM 3431 N N . VAL B 1 183 ? -4.337 -3.766 17.748 1 87.83 183 VAL B N 1
ATOM 3432 C CA . VAL B 1 183 ? -4.664 -5.176 17.932 1 87.83 183 VAL B CA 1
ATOM 3433 C C . VAL B 1 183 ? -5.939 -5.515 17.163 1 87.83 183 VAL B C 1
ATOM 3435 O O . VAL B 1 183 ? -6.01 -6.547 16.491 1 87.83 183 VAL B O 1
ATOM 3438 N N . ILE B 1 184 ? -6.892 -4.691 17.275 1 88.24 184 ILE B N 1
ATOM 3439 C CA . ILE B 1 184 ? -8.154 -4.868 16.567 1 88.24 184 ILE B CA 1
ATOM 3440 C C . ILE B 1 184 ? -7.898 -4.928 15.063 1 88.24 184 ILE B C 1
ATOM 3442 O O . ILE B 1 184 ? -8.407 -5.816 14.375 1 88.24 184 ILE B O 1
ATOM 3446 N N . LEU B 1 185 ? -7.098 -4.083 14.568 1 87.94 185 LEU B N 1
ATOM 3447 C CA . LEU B 1 185 ? -6.792 -4.025 13.143 1 87.94 185 LEU B CA 1
ATOM 3448 C C . LEU B 1 185 ? -6.028 -5.268 12.7 1 87.94 185 LEU B C 1
ATOM 3450 O O . LEU B 1 185 ? -6.349 -5.865 11.67 1 87.94 185 LEU B O 1
ATOM 3454 N N . ALA B 1 186 ? -5.041 -5.574 13.484 1 87.78 186 ALA B N 1
ATOM 3455 C CA . ALA B 1 186 ? -4.232 -6.748 13.165 1 87.78 186 ALA B CA 1
ATOM 3456 C C . ALA B 1 186 ? -5.09 -8.009 13.123 1 87.78 186 ALA B C 1
ATOM 3458 O O . ALA B 1 186 ? -4.971 -8.817 12.199 1 87.78 186 ALA B O 1
ATOM 3459 N N . MET B 1 187 ? -5.968 -8.15 14.082 1 88.1 187 MET B N 1
ATOM 3460 C CA . MET B 1 187 ? -6.854 -9.309 14.148 1 88.1 187 MET B CA 1
ATOM 3461 C C . MET B 1 187 ? -7.805 -9.335 12.957 1 88.1 187 MET B C 1
ATOM 3463 O O . MET B 1 187 ? -8.038 -10.391 12.366 1 88.1 187 MET B O 1
ATOM 3467 N N . THR B 1 188 ? -8.327 -8.217 12.692 1 87.14 188 THR B N 1
ATOM 3468 C CA . THR B 1 188 ? -9.243 -8.101 11.563 1 87.14 188 THR B CA 1
ATOM 3469 C C . THR B 1 188 ? -8.548 -8.485 10.261 1 87.14 188 THR B C 1
ATOM 3471 O O . THR B 1 188 ? -9.088 -9.259 9.467 1 87.14 188 THR B O 1
ATOM 3474 N N . ILE B 1 189 ? -7.37 -8.029 10.038 1 87.31 189 ILE B N 1
ATOM 3475 C CA . ILE B 1 189 ? -6.626 -8.258 8.804 1 87.31 189 ILE B CA 1
ATOM 3476 C C . ILE B 1 189 ? -6.252 -9.734 8.693 1 87.31 189 ILE B C 1
ATOM 3478 O O . ILE B 1 189 ? -6.44 -10.352 7.642 1 87.31 189 ILE B O 1
ATOM 3482 N N . VAL B 1 190 ? -5.766 -10.31 9.743 1 84.37 190 VAL B N 1
ATOM 3483 C CA . VAL B 1 190 ? -5.293 -11.69 9.738 1 84.37 190 VAL B CA 1
ATOM 3484 C C . VAL B 1 190 ? -6.455 -12.634 9.435 1 84.37 190 VAL B C 1
ATOM 3486 O O . VAL B 1 190 ? -6.331 -13.534 8.602 1 84.37 190 VAL B O 1
ATOM 3489 N N . VAL B 1 191 ? -7.564 -12.438 10.084 1 81.07 191 VAL B N 1
ATOM 3490 C CA . VAL B 1 191 ? -8.706 -13.328 9.906 1 81.07 191 VAL B CA 1
ATOM 3491 C C . VAL B 1 191 ? -9.296 -13.139 8.51 1 81.07 191 VAL B C 1
ATOM 3493 O O . VAL B 1 191 ? -9.7 -14.109 7.864 1 81.07 191 VAL B O 1
ATOM 3496 N N . ALA B 1 192 ? -9.354 -11.954 8.112 1 81.95 192 ALA B N 1
ATOM 3497 C CA . ALA B 1 192 ? -9.932 -11.647 6.806 1 81.95 192 ALA B CA 1
ATOM 3498 C C . ALA B 1 192 ? -9.038 -12.151 5.678 1 81.95 192 ALA B C 1
ATOM 3500 O O . ALA B 1 192 ? -9.529 -12.678 4.676 1 81.95 192 ALA B O 1
ATOM 3501 N N . MET B 1 193 ? -7.803 -12.015 5.814 1 80.14 193 MET B N 1
ATOM 3502 C CA . MET B 1 193 ? -6.867 -12.386 4.757 1 80.14 193 MET B CA 1
ATOM 3503 C C . MET B 1 193 ? -6.939 -13.882 4.468 1 80.14 193 MET B C 1
ATOM 3505 O O . MET B 1 193 ? -6.807 -14.303 3.317 1 80.14 193 MET B O 1
ATOM 3509 N N . LYS B 1 194 ? -7.085 -14.659 5.491 1 73.4 194 LYS B N 1
ATOM 3510 C CA . LYS B 1 194 ? -7.181 -16.105 5.316 1 73.4 194 LYS B CA 1
ATOM 3511 C C . LYS B 1 194 ? -8.412 -16.479 4.496 1 73.4 194 LYS B C 1
ATOM 3513 O O . LYS B 1 194 ? -8.356 -17.381 3.658 1 73.4 194 LYS B O 1
ATOM 3518 N N . ALA B 1 195 ? -9.453 -15.716 4.748 1 70.95 195 ALA B N 1
ATOM 3519 C CA . ALA B 1 195 ? -10.732 -16.091 4.15 1 70.95 195 ALA B CA 1
ATOM 3520 C C . ALA B 1 195 ? -10.903 -15.454 2.774 1 70.95 195 ALA B C 1
ATOM 3522 O O . ALA B 1 195 ? -11.372 -16.104 1.836 1 70.95 195 ALA B O 1
ATOM 3523 N N . VAL B 1 196 ? -10.501 -14.194 2.69 1 74.6 196 VAL B N 1
ATOM 3524 C CA . VAL B 1 196 ? -10.959 -13.461 1.515 1 74.6 196 VAL B CA 1
ATOM 3525 C C . VAL B 1 196 ? -9.763 -12.853 0.785 1 74.6 196 VAL B C 1
ATOM 3527 O O . VAL B 1 196 ? -9.891 -12.385 -0.348 1 74.6 196 VAL B O 1
ATOM 3530 N N . GLY B 1 197 ? -8.628 -12.907 1.378 1 76.32 197 GLY B N 1
ATOM 3531 C CA . GLY B 1 197 ? -7.439 -12.359 0.746 1 76.32 197 GLY B CA 1
ATOM 3532 C C . GLY B 1 197 ? -7.158 -10.923 1.147 1 76.32 197 GLY B C 1
ATOM 3533 O O . GLY B 1 197 ? -8.04 -10.232 1.66 1 76.32 197 GLY B O 1
ATOM 3534 N N . VAL B 1 198 ? -6.036 -10.413 0.836 1 77.82 198 VAL B N 1
ATOM 3535 C CA . VAL B 1 198 ? -5.502 -9.131 1.285 1 77.82 198 VAL B CA 1
ATOM 3536 C C . VAL B 1 198 ? -6.261 -7.99 0.612 1 77.82 198 VAL B C 1
ATOM 3538 O O . VAL B 1 198 ? -6.557 -6.974 1.245 1 77.82 198 VAL B O 1
ATOM 3541 N N . LEU B 1 199 ? -6.632 -8.144 -0.571 1 80.43 199 LEU B N 1
ATOM 3542 C CA . LEU B 1 199 ? -7.26 -7.093 -1.364 1 80.43 199 LEU B CA 1
ATOM 3543 C C . LEU B 1 199 ? -8.602 -6.687 -0.763 1 80.43 199 LEU B C 1
ATOM 3545 O O . LEU B 1 199 ? -8.886 -5.496 -0.615 1 80.43 199 LEU B O 1
ATOM 3549 N N . LEU B 1 200 ? -9.384 -7.66 -0.505 1 81.9 200 LEU B N 1
ATOM 3550 C CA . LEU B 1 200 ? -10.716 -7.381 0.019 1 81.9 200 LEU B CA 1
ATOM 3551 C C . LEU B 1 200 ? -10.633 -6.687 1.374 1 81.9 200 LEU B C 1
ATOM 3553 O O . LEU B 1 200 ? -11.406 -5.767 1.653 1 81.9 200 LEU B O 1
ATOM 3557 N N . VAL B 1 201 ? -9.74 -7.094 2.127 1 86.05 201 VAL B N 1
ATOM 3558 C CA . VAL B 1 201 ? -9.61 -6.537 3.469 1 86.05 201 VAL B CA 1
ATOM 3559 C C . VAL B 1 201 ? -9.29 -5.046 3.381 1 86.05 201 VAL B C 1
ATOM 3561 O O . VAL B 1 201 ? -9.944 -4.225 4.028 1 86.05 201 VAL B O 1
ATOM 3564 N N . ILE B 1 202 ? -8.372 -4.673 2.575 1 88 202 ILE B N 1
ATOM 3565 C CA . ILE B 1 202 ? -7.953 -3.282 2.44 1 88 202 ILE B CA 1
ATOM 3566 C C . ILE B 1 202 ? -9.112 -2.444 1.903 1 88 202 ILE B C 1
ATOM 3568 O O . ILE B 1 202 ? -9.376 -1.348 2.402 1 88 202 ILE B O 1
ATOM 3572 N N . ALA B 1 203 ? -9.793 -2.983 0.97 1 93.52 203 ALA B N 1
ATOM 3573 C CA . ALA B 1 203 ? -10.894 -2.258 0.343 1 93.52 203 ALA B CA 1
ATOM 3574 C C . ALA B 1 203 ? -12.016 -1.993 1.343 1 93.52 203 ALA B C 1
ATOM 3576 O O . ALA B 1 203 ? -12.581 -0.897 1.375 1 93.52 203 ALA B O 1
ATOM 3577 N N . MET B 1 204 ? -12.288 -2.995 2.15 1 93.37 204 MET B N 1
ATOM 3578 C CA . MET B 1 204 ? -13.402 -2.864 3.085 1 93.37 204 MET B CA 1
ATOM 3579 C C . MET B 1 204 ? -13.035 -1.941 4.242 1 93.37 204 MET B C 1
ATOM 3581 O O . MET B 1 204 ? -13.913 -1.354 4.877 1 93.37 204 MET B O 1
ATOM 3585 N N . LEU B 1 205 ? -11.773 -1.791 4.484 1 93.81 205 LEU B N 1
ATOM 3586 C CA . LEU B 1 205 ? -11.295 -0.914 5.547 1 93.81 205 LEU B CA 1
ATOM 3587 C C . LEU B 1 205 ? -11.354 0.547 5.113 1 93.81 205 LEU B C 1
ATOM 3589 O O . LEU B 1 205 ? -11.403 1.447 5.954 1 93.81 205 LEU B O 1
ATOM 3593 N N . ILE B 1 206 ? -11.414 0.762 3.805 1 95.57 206 ILE B N 1
ATOM 3594 C CA . ILE B 1 206 ? -11.206 2.136 3.36 1 95.57 206 ILE B CA 1
ATOM 3595 C C . ILE B 1 206 ? -12.435 2.623 2.596 1 95.57 206 ILE B C 1
ATOM 3597 O O . ILE B 1 206 ? -13.029 3.644 2.95 1 95.57 206 ILE B O 1
ATOM 3601 N N . THR B 1 207 ? -12.931 1.898 1.673 1 96.48 207 THR B N 1
ATOM 3602 C CA . THR B 1 207 ? -13.885 2.39 0.685 1 96.48 207 THR B CA 1
ATOM 3603 C C . THR B 1 207 ? -15.25 2.63 1.325 1 96.48 207 THR B C 1
ATOM 3605 O O . THR B 1 207 ? -15.838 3.701 1.16 1 96.48 207 THR B O 1
ATOM 3608 N N . PRO B 1 208 ? -15.759 1.676 2.066 1 96.78 208 PRO B N 1
ATOM 3609 C CA . PRO B 1 208 ? -17.076 1.934 2.655 1 96.78 208 PRO B CA 1
ATOM 3610 C C . PRO B 1 208 ? -17.064 3.101 3.639 1 96.78 208 PRO B C 1
ATOM 3612 O O . PRO B 1 208 ? -17.914 3.991 3.557 1 96.78 208 PRO B O 1
ATOM 3615 N N . PRO B 1 209 ? -16.113 3.127 4.569 1 96.08 209 PRO B N 1
ATOM 3616 C CA . PRO B 1 209 ? -16.075 4.291 5.459 1 96.08 209 PRO B CA 1
ATOM 3617 C C . PRO B 1 209 ? -15.878 5.604 4.705 1 96.08 209 PRO B C 1
ATOM 3619 O O . PRO B 1 209 ? -16.481 6.62 5.06 1 96.08 209 PRO B O 1
ATOM 3622 N N . ALA B 1 210 ? -15.066 5.635 3.721 1 94.84 210 ALA B N 1
ATOM 3623 C CA . ALA B 1 210 ? -14.84 6.84 2.927 1 94.84 210 ALA B CA 1
ATOM 3624 C C . ALA B 1 210 ? -16.123 7.288 2.233 1 94.84 210 ALA B C 1
ATOM 3626 O O . ALA B 1 210 ? -16.395 8.487 2.131 1 94.84 210 ALA B O 1
ATOM 3627 N N . THR B 1 211 ? -16.816 6.342 1.737 1 95.91 211 THR B N 1
ATOM 3628 C CA . THR B 1 211 ? -18.082 6.646 1.079 1 95.91 211 THR B CA 1
ATOM 3629 C C . THR B 1 211 ? -19.086 7.218 2.076 1 95.91 211 THR B C 1
ATOM 3631 O O . THR B 1 211 ? -19.771 8.199 1.781 1 95.91 211 THR B O 1
ATOM 3634 N N . ALA B 1 212 ? -19.169 6.578 3.2 1 95.49 212 ALA B N 1
ATOM 3635 C CA . ALA B 1 212 ? -20.087 7.038 4.239 1 95.49 212 ALA B CA 1
ATOM 3636 C C . ALA B 1 212 ? -19.723 8.443 4.709 1 95.49 212 ALA B C 1
ATOM 3638 O O . ALA B 1 212 ? -20.605 9.255 4.999 1 95.49 212 ALA B O 1
ATOM 3639 N N . TYR B 1 213 ? -18.432 8.688 4.745 1 92.71 213 TYR B N 1
ATOM 3640 C CA . TYR B 1 213 ? -17.92 9.973 5.208 1 92.71 213 TYR B CA 1
ATOM 3641 C C . TYR B 1 213 ? -18.407 11.107 4.314 1 92.71 213 TYR B C 1
ATOM 3643 O O . TYR B 1 213 ? -18.551 12.245 4.768 1 92.71 213 TYR B O 1
ATOM 3651 N N . LEU B 1 214 ? -18.7 10.831 3.09 1 92.44 214 LEU B N 1
ATOM 3652 C CA . LEU B 1 214 ? -19.158 11.85 2.152 1 92.44 214 LEU B CA 1
ATOM 3653 C C . LEU B 1 214 ? -20.62 12.203 2.404 1 92.44 214 LEU B C 1
ATOM 3655 O O . LEU B 1 214 ? -21.097 13.248 1.955 1 92.44 214 LEU B O 1
ATOM 3659 N N . TRP B 1 215 ? -21.283 11.338 3.151 1 91.83 215 TRP B N 1
ATOM 3660 C CA . TRP B 1 215 ? -22.714 11.525 3.367 1 91.83 215 TRP B CA 1
ATOM 3661 C C . TRP B 1 215 ? -22.989 12.056 4.769 1 91.83 215 TRP B C 1
ATOM 3663 O O . TRP B 1 215 ? -23.937 12.818 4.977 1 91.83 215 TRP B O 1
ATOM 3673 N N . VAL B 1 216 ? -22.202 11.593 5.705 1 89.76 216 VAL B N 1
ATOM 3674 C CA . VAL B 1 216 ? -22.518 11.857 7.105 1 89.76 216 VAL B CA 1
ATOM 3675 C C . VAL B 1 216 ? -21.32 12.509 7.792 1 89.76 216 VAL B C 1
ATOM 3677 O O . VAL B 1 216 ? -20.171 12.164 7.508 1 89.76 216 VAL B O 1
ATOM 3680 N N . ARG B 1 217 ? -21.635 13.389 8.712 1 84.13 217 ARG B N 1
ATOM 3681 C CA . ARG B 1 217 ? -20.578 14.134 9.39 1 84.13 217 ARG B CA 1
ATOM 3682 C C . ARG B 1 217 ? -20.404 13.651 10.826 1 84.13 217 ARG B C 1
ATOM 3684 O O . ARG B 1 217 ? -19.423 13.998 11.488 1 84.13 217 ARG B O 1
ATOM 3691 N N . ARG B 1 218 ? -21.382 12.861 11.255 1 89.83 218 ARG B N 1
ATOM 3692 C CA . ARG B 1 218 ? -21.278 12.309 12.602 1 89.83 218 ARG B CA 1
ATOM 3693 C C . ARG B 1 218 ? -20.684 10.905 12.573 1 89.83 218 ARG B C 1
ATOM 3695 O O . ARG B 1 218 ? -20.965 10.125 11.66 1 89.83 218 ARG B O 1
ATOM 3702 N N . PHE B 1 219 ? -19.997 10.565 13.574 1 91.4 219 PHE B N 1
ATOM 3703 C CA . PHE B 1 219 ? -19.192 9.35 13.563 1 91.4 219 PHE B CA 1
ATOM 3704 C C . PHE B 1 219 ? -20.08 8.112 13.593 1 91.4 219 PHE B C 1
ATOM 3706 O O . PHE B 1 219 ? -19.904 7.196 12.785 1 91.4 219 PHE B O 1
ATOM 3713 N N . VAL B 1 220 ? -21.07 8.024 14.545 1 90.44 220 VAL B N 1
ATOM 3714 C CA . VAL B 1 220 ? -21.872 6.818 14.724 1 90.44 220 VAL B CA 1
ATOM 3715 C C . VAL B 1 220 ? -22.705 6.561 13.47 1 90.44 220 VAL B C 1
ATOM 3717 O O . VAL B 1 220 ? -22.687 5.457 12.921 1 90.44 220 VAL B O 1
ATOM 3720 N N . PRO B 1 221 ? -23.377 7.545 12.954 1 93.46 221 PRO B N 1
ATOM 3721 C CA . PRO B 1 221 ? -24.102 7.334 11.699 1 93.46 221 PRO B CA 1
ATOM 3722 C C . PRO B 1 221 ? -23.177 6.983 10.535 1 93.46 221 PRO B C 1
ATOM 3724 O O . PRO B 1 221 ? -23.561 6.219 9.646 1 93.46 221 PRO B O 1
ATOM 3727 N N . MET B 1 222 ? -22.045 7.574 10.557 1 92.36 222 MET B N 1
ATOM 3728 C CA . MET B 1 222 ? -21.077 7.25 9.514 1 92.36 222 MET B CA 1
ATOM 3729 C C . MET B 1 222 ? -20.689 5.776 9.569 1 92.36 222 MET B C 1
ATOM 3731 O O . MET B 1 222 ? -20.64 5.103 8.538 1 92.36 222 MET B O 1
ATOM 3735 N N . MET B 1 223 ? -20.449 5.345 10.742 1 94.05 223 MET B N 1
ATOM 3736 C CA . MET B 1 223 ? -20.068 3.948 10.931 1 94.05 223 MET B CA 1
ATOM 3737 C C . MET B 1 223 ? -21.194 3.014 10.5 1 94.05 223 MET B C 1
ATOM 3739 O O . MET B 1 223 ? -20.949 2.001 9.842 1 94.05 223 MET B O 1
ATOM 3743 N N . LEU B 1 224 ? -22.398 3.325 10.855 1 95.05 224 LEU B N 1
ATOM 3744 C CA . LEU B 1 224 ? -23.549 2.503 10.497 1 95.05 224 LEU B CA 1
ATOM 3745 C C . LEU B 1 224 ? -23.745 2.473 8.985 1 95.05 224 LEU B C 1
ATOM 3747 O O . LEU B 1 224 ? -24.043 1.422 8.414 1 95.05 224 LEU B O 1
ATOM 3751 N N . LEU B 1 225 ? -23.599 3.57 8.424 1 96.39 225 LEU B N 1
ATOM 3752 C CA . LEU B 1 225 ? -23.714 3.636 6.971 1 96.39 225 LEU B CA 1
ATOM 3753 C C . LEU B 1 225 ? -22.593 2.849 6.301 1 96.39 225 LEU B C 1
ATOM 3755 O O . LEU B 1 225 ? -22.808 2.21 5.269 1 96.39 225 LEU B O 1
ATOM 3759 N N . ALA B 1 226 ? -21.43 2.96 6.838 1 96.92 226 ALA B N 1
ATOM 3760 C CA . ALA B 1 226 ? -20.302 2.196 6.312 1 96.92 226 ALA B CA 1
ATOM 3761 C C . ALA B 1 226 ? -20.579 0.696 6.375 1 96.92 226 ALA B C 1
ATOM 3763 O O . ALA B 1 226 ? -20.257 -0.041 5.44 1 96.92 226 ALA B O 1
ATOM 3764 N N . ILE B 1 227 ? -21.15 0.29 7.448 1 96.42 227 ILE B N 1
ATOM 3765 C CA . ILE B 1 227 ? -21.5 -1.116 7.622 1 96.42 227 ILE B CA 1
ATOM 3766 C C . ILE B 1 227 ? -22.523 -1.527 6.566 1 96.42 227 ILE B C 1
ATOM 3768 O O . ILE B 1 227 ? -22.407 -2.597 5.963 1 96.42 227 ILE B O 1
ATOM 3772 N N . ALA B 1 228 ? -23.413 -0.725 6.34 1 97.41 228 ALA B N 1
ATOM 3773 C CA . ALA B 1 228 ? -24.443 -1.004 5.343 1 97.41 228 ALA B CA 1
ATOM 3774 C C . ALA B 1 228 ? -23.841 -1.1 3.944 1 97.41 228 ALA B C 1
ATOM 3776 O O . ALA B 1 228 ? -24.187 -1.998 3.173 1 97.41 228 ALA B O 1
ATOM 3777 N N . ILE B 1 229 ? -23.009 -0.2 3.618 1 97.1 229 ILE B N 1
ATOM 3778 C CA . ILE B 1 229 ? -22.37 -0.177 2.307 1 97.1 229 ILE B CA 1
ATOM 3779 C C . ILE B 1 229 ? -21.462 -1.395 2.155 1 97.1 229 ILE B C 1
ATOM 3781 O O . ILE B 1 229 ? -21.453 -2.044 1.106 1 97.1 229 ILE B O 1
ATOM 3785 N N . GLY B 1 230 ? -20.65 -1.655 3.207 1 95.93 230 GLY B N 1
ATOM 3786 C CA . GLY B 1 230 ? -19.783 -2.821 3.176 1 95.93 230 GLY B CA 1
ATOM 3787 C C . GLY B 1 230 ? -20.542 -4.126 3.031 1 95.93 230 GLY B C 1
ATOM 3788 O O . GLY B 1 230 ? -20.193 -4.964 2.197 1 95.93 230 GLY B O 1
ATOM 3789 N N . SER B 1 231 ? -21.595 -4.274 3.83 1 95.57 231 SER B N 1
ATOM 3790 C CA . SER B 1 231 ? -22.42 -5.476 3.768 1 95.57 231 SER B CA 1
ATOM 3791 C C . SER B 1 231 ? -23.156 -5.574 2.436 1 95.57 231 SER B C 1
ATOM 3793 O O . SER B 1 231 ? -23.254 -6.656 1.853 1 95.57 231 SER B O 1
ATOM 3795 N N . GLY B 1 232 ? -23.664 -4.485 1.997 1 96.27 232 GLY B N 1
ATOM 3796 C CA . GLY B 1 232 ? -24.341 -4.464 0.71 1 96.27 232 GLY B CA 1
ATOM 3797 C C . GLY B 1 232 ? -23.425 -4.801 -0.451 1 96.27 232 GLY B C 1
ATOM 3798 O O . GLY B 1 232 ? -23.81 -5.542 -1.357 1 96.27 232 GLY B O 1
ATOM 3799 N N . SER B 1 233 ? -22.27 -4.241 -0.42 1 96.06 233 SER B N 1
ATOM 3800 C CA . SER B 1 233 ? -21.299 -4.525 -1.472 1 96.06 233 SER B CA 1
ATOM 3801 C C . SER B 1 233 ? -20.879 -5.99 -1.455 1 96.06 233 SER B C 1
ATOM 3803 O O . SER B 1 233 ? -20.631 -6.582 -2.508 1 96.06 233 SER B O 1
ATOM 3805 N N . SER B 1 234 ? -20.746 -6.52 -0.245 1 93.81 234 SER B N 1
ATOM 3806 C CA . SER B 1 234 ? -20.398 -7.931 -0.12 1 93.81 234 SER B CA 1
ATOM 3807 C C . SER B 1 234 ? -21.487 -8.823 -0.705 1 93.81 234 SER B C 1
ATOM 3809 O O . SER B 1 234 ? -21.192 -9.807 -1.387 1 93.81 234 SER B O 1
ATOM 3811 N N . LEU B 1 235 ? -22.734 -8.48 -0.466 1 93.25 235 LEU B N 1
ATOM 3812 C CA . LEU B 1 235 ? -23.863 -9.249 -0.979 1 93.25 235 LEU B CA 1
ATOM 3813 C C . LEU B 1 235 ? -23.931 -9.165 -2.5 1 93.25 235 LEU B C 1
ATOM 3815 O O . LEU B 1 235 ? -23.989 -10.192 -3.18 1 93.25 235 LEU B O 1
ATOM 3819 N N . VAL B 1 236 ? -23.9 -7.989 -2.994 1 94.82 236 VAL B N 1
ATOM 3820 C CA . VAL B 1 236 ? -24.022 -7.772 -4.432 1 94.82 236 VAL B CA 1
ATOM 3821 C C . VAL B 1 236 ? -22.805 -8.354 -5.148 1 94.82 236 VAL B C 1
ATOM 3823 O O . VAL B 1 236 ? -22.938 -8.99 -6.196 1 94.82 236 VAL B O 1
ATOM 3826 N N . GLY B 1 237 ? -21.636 -8.091 -4.558 1 92.79 237 GLY B N 1
ATOM 3827 C CA . GLY B 1 237 ? -20.414 -8.6 -5.16 1 92.79 237 GLY B CA 1
ATOM 3828 C C . GLY B 1 237 ? -20.377 -10.114 -5.248 1 92.79 237 GLY B C 1
ATOM 3829 O O . GLY B 1 237 ? -19.936 -10.672 -6.254 1 92.79 237 GLY B O 1
ATOM 3830 N N . LEU B 1 238 ? -20.842 -10.751 -4.256 1 90.22 238 LEU B N 1
ATOM 3831 C CA . LEU B 1 238 ? -20.844 -12.21 -4.249 1 90.22 238 LEU B CA 1
ATOM 3832 C C . LEU B 1 238 ? -21.831 -12.757 -5.275 1 90.22 238 LEU B C 1
ATOM 3834 O O . LEU B 1 238 ? -21.563 -13.774 -5.92 1 90.22 238 LEU B O 1
ATOM 3838 N N . TYR B 1 239 ? -22.948 -12.13 -5.371 1 90.67 239 TYR B N 1
ATOM 3839 C CA . TYR B 1 239 ? -23.925 -12.559 -6.366 1 90.67 239 TYR B CA 1
ATOM 3840 C C . TYR B 1 239 ? -23.378 -12.386 -7.778 1 90.67 239 TYR B C 1
ATOM 3842 O O . TYR B 1 239 ? -23.568 -13.252 -8.635 1 90.67 239 TYR B O 1
ATOM 3850 N N . LEU B 1 240 ? -22.722 -11.34 -7.999 1 90.7 240 LEU B N 1
ATOM 3851 C CA . LEU B 1 240 ? -22.109 -11.126 -9.305 1 90.7 240 LEU B CA 1
ATOM 3852 C C . LEU B 1 240 ? -21.023 -12.162 -9.573 1 90.7 240 LEU B C 1
ATOM 3854 O O . LEU B 1 240 ? -20.869 -12.628 -10.704 1 90.7 240 LEU B O 1
ATOM 3858 N N . SER B 1 241 ? -20.237 -12.37 -8.502 1 88.15 241 SER B N 1
ATOM 3859 C CA . SER B 1 241 ? -19.19 -13.38 -8.619 1 88.15 241 SER B CA 1
ATOM 3860 C C . SER B 1 241 ? -19.77 -14.735 -9.008 1 88.15 241 SER B C 1
ATOM 3862 O O . SER B 1 241 ? -19.205 -15.441 -9.846 1 88.15 241 SER B O 1
ATOM 3864 N N . PHE B 1 242 ? -20.893 -15.109 -8.449 1 85.22 242 PHE B N 1
ATOM 3865 C CA . PHE B 1 242 ? -21.529 -16.398 -8.691 1 85.22 242 PHE B CA 1
ATOM 3866 C C . PHE B 1 242 ? -22.092 -16.467 -10.105 1 85.22 242 PHE B C 1
ATOM 3868 O O . PHE B 1 242 ? -21.906 -17.465 -10.805 1 85.22 242 PHE B O 1
ATOM 3875 N N . PHE B 1 243 ? -22.72 -15.48 -10.602 1 87.71 243 PHE B N 1
ATOM 3876 C CA . PHE B 1 243 ? -23.409 -15.508 -11.886 1 87.71 243 PHE B CA 1
ATOM 3877 C C . PHE B 1 243 ? -22.427 -15.295 -13.032 1 87.71 243 PHE B C 1
ATOM 3879 O O . PHE B 1 243 ? -22.593 -15.864 -14.113 1 87.71 243 PHE B O 1
ATOM 3886 N N . TRP B 1 244 ? -21.385 -14.544 -12.824 1 87.97 244 TRP B N 1
ATOM 3887 C CA . TRP B 1 244 ? -20.474 -14.201 -13.911 1 87.97 244 TRP B CA 1
ATOM 3888 C C . TRP B 1 244 ? -19.124 -14.887 -13.727 1 87.97 244 TRP B C 1
ATOM 3890 O O . TRP B 1 244 ? -18.157 -14.563 -14.42 1 87.97 244 TRP B O 1
ATOM 3900 N N . ASP B 1 245 ? -19.017 -15.727 -12.715 1 85.92 245 ASP B N 1
ATOM 3901 C CA . ASP B 1 245 ? -17.806 -16.501 -12.458 1 85.92 245 ASP B CA 1
ATOM 3902 C C . ASP B 1 245 ? -16.596 -15.586 -12.282 1 85.92 245 ASP B C 1
ATOM 3904 O O . ASP B 1 245 ? -15.567 -15.779 -12.932 1 85.92 245 ASP B O 1
ATOM 3908 N N . LEU B 1 246 ? -16.813 -14.551 -11.578 1 86.98 246 LEU B N 1
ATOM 3909 C CA . LEU B 1 246 ? -15.737 -13.632 -11.221 1 86.98 246 LEU B CA 1
ATOM 3910 C C . LEU B 1 246 ? -15.147 -13.988 -9.861 1 86.98 246 LEU B C 1
ATOM 3912 O O . LEU B 1 246 ? -15.81 -14.627 -9.04 1 86.98 246 LEU B O 1
ATOM 3916 N N . PRO B 1 247 ? -13.862 -13.675 -9.703 1 86 247 PRO B N 1
ATOM 3917 C CA . PRO B 1 247 ? -13.354 -13.842 -8.34 1 86 247 PRO B CA 1
ATOM 3918 C C . PRO B 1 247 ? -14.137 -13.025 -7.314 1 86 247 PRO B C 1
ATOM 3920 O O . PRO B 1 247 ? -14.407 -11.842 -7.538 1 86 247 PRO B O 1
ATOM 3923 N N . SER B 1 248 ? -14.518 -13.616 -6.269 1 86.98 248 SER B N 1
ATOM 3924 C CA . SER B 1 248 ? -15.449 -13.033 -5.308 1 86.98 248 SER B CA 1
ATOM 3925 C C . SER B 1 248 ? -14.866 -11.78 -4.663 1 86.98 248 SER B C 1
ATOM 3927 O O . SER B 1 248 ? -15.549 -10.761 -4.546 1 86.98 248 SER B O 1
ATOM 3929 N N . GLY B 1 249 ? -13.579 -11.818 -4.214 1 88.06 249 GLY B N 1
ATOM 3930 C CA . GLY B 1 249 ? -12.949 -10.674 -3.573 1 88.06 249 GLY B CA 1
ATOM 3931 C C . GLY B 1 249 ? -12.961 -9.426 -4.435 1 88.06 249 GLY B C 1
ATOM 3932 O O . GLY B 1 249 ? -13.552 -8.412 -4.06 1 88.06 249 GLY B O 1
ATOM 3933 N N . PRO B 1 250 ? -12.377 -9.565 -5.587 1 91.33 250 PRO B N 1
ATOM 3934 C CA . PRO B 1 250 ? -12.337 -8.421 -6.5 1 91.33 250 PRO B CA 1
ATOM 3935 C C . PRO B 1 250 ? -13.728 -7.914 -6.873 1 91.33 250 PRO B C 1
ATOM 3937 O O . PRO B 1 250 ? -13.93 -6.706 -7.022 1 91.33 250 PRO B O 1
ATOM 3940 N N . ALA B 1 251 ? -14.662 -8.79 -7.031 1 93.21 251 ALA B N 1
ATOM 3941 C CA . ALA B 1 251 ? -16.021 -8.379 -7.378 1 93.21 251 ALA B CA 1
ATOM 3942 C C . ALA B 1 251 ? -16.62 -7.493 -6.29 1 93.21 251 ALA B C 1
ATOM 3944 O O . ALA B 1 251 ? -17.259 -6.481 -6.587 1 93.21 251 ALA B O 1
ATOM 3945 N N . ILE B 1 252 ? -16.434 -7.84 -5.096 1 94 252 ILE B N 1
ATOM 3946 C CA . ILE B 1 252 ? -16.952 -7.07 -3.97 1 94 252 ILE B CA 1
ATOM 3947 C C . ILE B 1 252 ? -16.307 -5.686 -3.951 1 94 252 ILE B C 1
ATOM 3949 O O . ILE B 1 252 ? -16.993 -4.677 -3.772 1 94 252 ILE B O 1
ATOM 3953 N N . VAL B 1 253 ? -15.062 -5.659 -4.172 1 95.01 253 VAL B N 1
ATOM 3954 C CA . VAL B 1 253 ? -14.309 -4.409 -4.15 1 95.01 253 VAL B CA 1
ATOM 3955 C C . VAL B 1 253 ? -14.783 -3.5 -5.281 1 95.01 253 VAL B C 1
ATOM 3957 O O . VAL B 1 253 ? -14.926 -2.289 -5.094 1 95.01 253 VAL B O 1
ATOM 3960 N N . LEU B 1 254 ? -15.023 -4.094 -6.397 1 96.55 254 LEU B N 1
ATOM 3961 C CA . LEU B 1 254 ? -15.473 -3.307 -7.54 1 96.55 254 LEU B CA 1
ATOM 3962 C C . LEU B 1 254 ? -16.849 -2.704 -7.276 1 96.55 254 LEU B C 1
ATOM 3964 O O . LEU B 1 254 ? -17.108 -1.555 -7.64 1 96.55 254 LEU B O 1
ATOM 3968 N N . VAL B 1 255 ? -17.68 -3.463 -6.693 1 96.96 255 VAL B N 1
ATOM 3969 C CA . VAL B 1 255 ? -19.001 -2.947 -6.348 1 96.96 255 VAL B CA 1
ATOM 3970 C C . VAL B 1 255 ? -18.862 -1.782 -5.371 1 96.96 255 VAL B C 1
ATOM 3972 O O . VAL B 1 255 ? -19.49 -0.736 -5.55 1 96.96 255 VAL B O 1
ATOM 3975 N N . ALA B 1 256 ? -18.069 -1.983 -4.335 1 97.02 256 ALA B N 1
ATOM 3976 C CA . ALA B 1 256 ? -17.843 -0.916 -3.364 1 97.02 256 ALA B CA 1
ATOM 3977 C C . ALA B 1 256 ? -17.268 0.326 -4.038 1 97.02 256 ALA B C 1
ATOM 3979 O O . ALA B 1 256 ? -17.628 1.453 -3.687 1 97.02 256 ALA B O 1
ATOM 3980 N N . SER B 1 257 ? -16.395 0.141 -4.966 1 96.79 257 SER B N 1
ATOM 3981 C CA . SER B 1 257 ? -15.777 1.248 -5.688 1 96.79 257 SER B CA 1
ATOM 3982 C C . SER B 1 257 ? -16.799 1.988 -6.545 1 96.79 257 SER B C 1
ATOM 3984 O O . SER B 1 257 ? -16.754 3.215 -6.652 1 96.79 257 SER B O 1
ATOM 3986 N N . VAL B 1 258 ? -17.626 1.262 -7.174 1 97.39 258 VAL B N 1
ATOM 3987 C CA . VAL B 1 258 ? -18.673 1.88 -7.981 1 97.39 258 VAL B CA 1
ATOM 3988 C C . VAL B 1 258 ? -19.576 2.731 -7.091 1 97.39 258 VAL B C 1
ATOM 3990 O O . VAL B 1 258 ? -19.954 3.844 -7.464 1 97.39 258 VAL B O 1
ATOM 3993 N N . VAL B 1 259 ? -19.921 2.21 -5.954 1 97.07 259 VAL B N 1
ATOM 3994 C CA . VAL B 1 259 ? -20.739 2.969 -5.014 1 97.07 259 VAL B CA 1
ATOM 3995 C C . VAL B 1 259 ? -20.024 4.264 -4.636 1 97.07 259 VAL B C 1
ATOM 3997 O O . VAL B 1 259 ? -20.648 5.325 -4.56 1 97.07 259 VAL B O 1
ATOM 4000 N N . PHE B 1 260 ? -18.76 4.211 -4.447 1 97 260 PHE B N 1
ATOM 4001 C CA . PHE B 1 260 ? -17.98 5.395 -4.105 1 97 260 PHE B CA 1
ATOM 4002 C C . PHE B 1 260 ? -18.002 6.404 -5.247 1 97 260 PHE B C 1
ATOM 4004 O O . PHE B 1 260 ? -18.218 7.597 -5.023 1 97 260 PHE B O 1
ATOM 4011 N N . VAL B 1 261 ? -17.743 5.905 -6.432 1 95.57 261 VAL B N 1
ATOM 4012 C CA . VAL B 1 261 ? -17.682 6.785 -7.594 1 95.57 261 VAL B CA 1
ATOM 4013 C C . VAL B 1 261 ? -19.036 7.46 -7.803 1 95.57 261 VAL B C 1
ATOM 4015 O O . VAL B 1 261 ? -19.102 8.66 -8.081 1 95.57 261 VAL B O 1
ATOM 4018 N N . VAL B 1 262 ? -20.078 6.719 -7.69 1 95.5 262 VAL B N 1
ATOM 4019 C CA . VAL B 1 262 ? -21.42 7.272 -7.833 1 95.5 262 VAL B CA 1
ATOM 4020 C C . VAL B 1 262 ? -21.663 8.325 -6.754 1 95.5 262 VAL B C 1
ATOM 4022 O O . VAL B 1 262 ? -22.211 9.394 -7.034 1 95.5 262 VAL B O 1
ATOM 4025 N N . THR B 1 263 ? -21.257 8.019 -5.544 1 94.57 263 THR B N 1
ATOM 4026 C CA . THR B 1 263 ? -21.413 8.957 -4.437 1 94.57 263 THR B CA 1
ATOM 4027 C C . THR B 1 263 ? -20.623 10.237 -4.698 1 94.57 263 THR B C 1
ATOM 4029 O O . THR B 1 263 ? -21.112 11.338 -4.436 1 94.57 263 THR B O 1
ATOM 4032 N N . LEU B 1 264 ? -19.45 10.078 -5.171 1 91.6 264 LEU B N 1
ATOM 4033 C CA . LEU B 1 264 ? -18.6 11.226 -5.468 1 91.6 264 LEU B CA 1
ATOM 4034 C C . LEU B 1 264 ? -19.239 12.116 -6.528 1 91.6 264 LEU B C 1
ATOM 4036 O O . LEU B 1 264 ? -19.12 13.342 -6.469 1 91.6 264 LEU B O 1
ATOM 4040 N N . LEU B 1 265 ? -19.871 11.494 -7.486 1 90.13 265 LEU B N 1
ATOM 4041 C CA . LEU B 1 265 ? -20.463 12.23 -8.599 1 90.13 265 LEU B CA 1
ATOM 4042 C C . LEU B 1 265 ? -21.747 12.929 -8.166 1 90.13 265 LEU B C 1
ATOM 4044 O O . LEU B 1 265 ? -22.081 13.998 -8.682 1 90.13 265 LEU B O 1
ATOM 4048 N N . ILE B 1 266 ? -22.475 12.364 -7.304 1 88.05 266 ILE B N 1
ATOM 4049 C CA . ILE B 1 266 ? -23.777 12.905 -6.927 1 88.05 266 ILE B CA 1
ATOM 4050 C C . ILE B 1 266 ? -23.616 13.867 -5.752 1 88.05 266 ILE B C 1
ATOM 4052 O O . ILE B 1 266 ? -24.424 14.781 -5.575 1 88.05 266 ILE B O 1
ATOM 4056 N N . ASN B 1 267 ? -22.771 13.516 -4.832 1 71.38 267 ASN B N 1
ATOM 4057 C CA . ASN B 1 267 ? -22.699 14.302 -3.605 1 71.38 267 ASN B CA 1
ATOM 4058 C C . ASN B 1 267 ? -21.845 15.553 -3.79 1 71.38 267 ASN B C 1
ATOM 4060 O O . ASN B 1 267 ? -20.629 15.515 -3.593 1 71.38 267 ASN B O 1
ATOM 4064 N N . PRO B 1 268 ? -22.413 16.493 -4.522 1 54.58 268 PRO B N 1
ATOM 4065 C CA . PRO B 1 268 ? -21.813 17.813 -4.729 1 54.58 268 PRO B CA 1
ATOM 4066 C C . PRO B 1 268 ? -21.413 18.491 -3.42 1 54.58 268 PRO B C 1
ATOM 4068 O O . PRO B 1 268 ? -20.689 19.491 -3.435 1 54.58 268 PRO B O 1
ATOM 4071 N N . ARG B 1 269 ? -22.063 18.177 -2.437 1 51.43 269 ARG B N 1
ATOM 4072 C CA . ARG B 1 269 ? -22.025 19.112 -1.318 1 51.43 269 ARG B CA 1
ATOM 4073 C C . ARG B 1 269 ? -20.592 19.514 -0.988 1 51.43 269 ARG B C 1
ATOM 4075 O O . ARG B 1 269 ? -20.332 20.662 -0.619 1 51.43 269 ARG B O 1
ATOM 4082 N N . ARG B 1 270 ? -19.72 18.509 -0.626 1 48.15 270 ARG B N 1
ATOM 4083 C CA . ARG B 1 270 ? -18.544 19.045 0.052 1 48.15 270 ARG B CA 1
ATOM 4084 C C . ARG B 1 270 ? -17.615 19.745 -0.934 1 48.15 270 ARG B C 1
ATOM 4086 O O . ARG B 1 270 ? -16.526 20.187 -0.563 1 48.15 270 ARG B O 1
ATOM 4093 N N . ASN B 1 271 ? -17.87 19.706 -2.169 1 43.87 271 ASN B N 1
ATOM 4094 C CA . ASN B 1 271 ? -17.307 20.727 -3.046 1 43.87 271 ASN B CA 1
ATOM 4095 C C . ASN B 1 271 ? -17.601 22.133 -2.531 1 43.87 271 ASN B C 1
ATOM 4097 O O . ASN B 1 271 ? -16.87 23.076 -2.837 1 43.87 271 ASN B O 1
ATOM 4101 N N . SER B 1 272 ? -18.818 22.44 -2.09 1 39.92 272 SER B N 1
ATOM 4102 C CA . SER B 1 272 ? -19.309 23.789 -1.828 1 39.92 272 SER B CA 1
ATOM 4103 C C . SER B 1 272 ? -18.657 24.383 -0.584 1 39.92 272 SER B C 1
ATOM 4105 O O . SER B 1 272 ? -18.897 25.543 -0.245 1 39.92 272 SER B O 1
ATOM 4107 N N . ARG B 1 273 ? -18.196 23.613 0.469 1 40.2 273 ARG B N 1
ATOM 4108 C CA . ARG B 1 273 ? -17.816 24.494 1.568 1 40.2 273 ARG B CA 1
ATOM 4109 C C . ARG B 1 273 ? -16.588 25.323 1.207 1 40.2 273 ARG B C 1
ATOM 4111 O O . ARG B 1 273 ? -16.066 26.064 2.042 1 40.2 273 ARG B O 1
ATOM 4118 N N . LYS B 1 274 ? -15.756 25.068 0.16 1 40.8 274 LYS B N 1
ATOM 4119 C CA . LYS B 1 274 ? -14.834 26.166 -0.116 1 40.8 274 LYS B CA 1
ATOM 4120 C C . LYS B 1 274 ? -15.591 27.439 -0.484 1 40.8 274 LYS B C 1
ATOM 4122 O O . LYS B 1 274 ? -14.979 28.477 -0.746 1 40.8 274 LYS B O 1
ATOM 4127 N N . GLN B 1 275 ? -16.844 27.547 -1.04 1 33.24 275 GLN B N 1
ATOM 4128 C CA . GLN B 1 275 ? -17.204 28.911 -1.414 1 33.24 275 GLN B CA 1
ATOM 4129 C C . GLN B 1 275 ? -17.462 29.77 -0.18 1 33.24 275 GLN B C 1
ATOM 4131 O O . GLN B 1 275 ? -17.535 30.997 -0.275 1 33.24 275 GLN B O 1
ATOM 4136 N N . ARG B 1 276 ? -17.915 29.179 1.032 1 31.26 276 ARG B N 1
ATOM 4137 C CA . ARG B 1 276 ? -18.125 30.268 1.981 1 31.26 276 ARG B CA 1
ATOM 4138 C C . ARG B 1 276 ? -16.885 30.492 2.84 1 31.26 276 ARG B C 1
ATOM 4140 O O . ARG B 1 276 ? -16.219 29.535 3.24 1 31.26 276 ARG B O 1
#

Organism: Synechococcus elongatus (strain ATCC 33912 / PCC 7942 / FACHB-805) (NCBI:txid1140)

InterPro domains:
  IPR001626 ABC transporter, TroCD-like [PF00950] (9-266)
  IPR001626 ABC transporter, TroCD-like [PTHR30477] (1-272)
  IPR037294 ABC transporter, BtuC-like [G3DSA:1.10.3470.10] (10-271)
  IPR037294 ABC transporter, BtuC-like [SSF81345] (5-264)

Radius of gyration: 22.94 Å; Cα contacts (8 Å, |Δi|>4): 876; chains: 2; bounding box: 76×61×60 Å

pLDDT: mean 85.06, std 11.74, range [31.12, 97.43]

Nearest PDB structures (foldseek):
  7kyp-assembly4_N  TM=8.828E-01  e=2.439E-17  Streptococcus pneumoniae D39
  7kyo-assembly1_C-2  TM=8.805E-01  e=2.581E-16  Streptococcus pneumoniae D39
  2nq2-assembly1_A  TM=7.459E-01  e=1.483E-05  Haemophilus influenzae
  5b58-assembly1_B  TM=6.979E-01  e=3.877E-05  Burkholderia cenocepacia J2315
  5b57-assembly1_A  TM=6.939E-01  e=2.325E-04  Burkholderia cenocepacia J2315

Solvent-accessible surface area (backbone atoms only — not comparable to full-atom values): 26436 Å² total; per-residue (Å²): 110,65,77,73,47,51,56,64,72,36,69,48,46,45,49,29,50,51,46,39,34,49,45,14,34,47,21,3,52,57,13,36,57,28,53,69,61,71,40,37,48,48,57,52,28,29,59,40,16,19,46,25,14,32,36,50,15,53,74,70,71,42,61,45,68,55,19,22,40,51,26,17,50,50,42,51,49,48,29,50,48,42,38,71,53,33,87,50,50,66,50,48,29,36,43,41,48,23,37,36,29,32,22,50,12,53,46,46,40,55,59,45,41,76,78,40,87,70,78,60,60,57,53,54,52,26,48,44,76,68,55,46,72,66,53,47,49,54,40,49,50,53,48,48,53,46,50,49,51,49,63,74,39,38,67,60,46,49,43,40,60,75,32,52,66,60,29,44,73,72,66,44,64,58,67,57,52,51,49,48,52,47,50,47,50,29,51,50,47,51,52,33,17,65,44,36,3,50,63,35,44,44,26,26,26,31,38,25,21,55,43,21,50,73,77,34,90,49,68,69,63,15,34,53,45,1,25,51,45,21,29,48,18,31,52,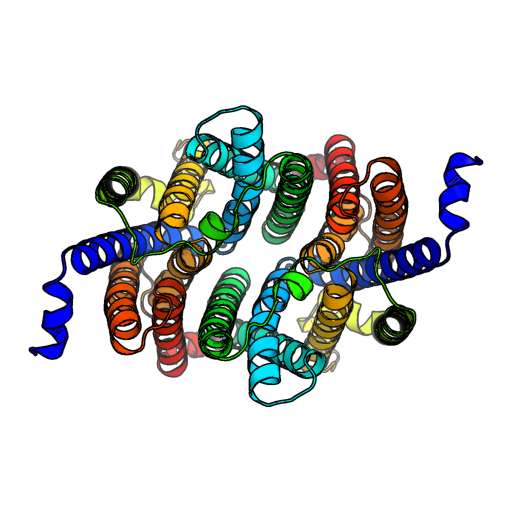53,9,40,53,47,13,67,76,65,72,41,57,43,40,34,33,19,35,44,44,41,41,48,53,35,52,53,45,61,71,65,50,55,60,65,52,51,63,74,75,109,111,64,76,72,47,50,55,64,71,35,70,49,47,47,47,30,50,51,48,40,33,48,45,14,35,48,21,3,51,58,13,36,57,28,52,70,59,71,40,38,48,49,57,53,28,28,58,41,16,19,47,24,14,31,36,49,16,53,75,70,71,42,62,45,70,57,20,23,39,51,25,17,49,50,42,52,48,49,28,49,50,42,39,71,52,32,87,49,51,66,49,47,28,38,42,40,48,22,37,36,28,32,22,50,11,52,47,46,41,56,59,45,41,74,78,39,89,69,77,60,61,56,52,55,52,26,49,45,74,68,53,46,74,65,52,47,50,54,41,48,50,52,47,48,52,46,51,50,51,47,64,73,39,39,67,60,48,52,43,41,60,76,32,51,67,62,28,44,74,71,65,44,63,58,67,57,52,51,49,49,51,49,49,47,50,30,52,51,46,49,50,34,19,63,43,37,2,51,62,35,44,45,28,26,26,32,37,25,21,54,42,22,50,73,76,33,92,49,68,68,64,16,35,54,45,2,25,48,45,20,30,48,17,31,53,54,9,42,52,47,12,66,76,67,71,40,58,43,41,34,34,20,35,44,43,40,42,48,54,34,52,52,45,62,71,65,50,55,61,66,51,51,62,75,76,108

Foldseek 3Di:
DCLLCVLVVDPLSVLLLLLLLLLLLLLLLLLLLCVLLVNLCLLVLLLLLLLLQQLVCVVVVHDSLVSSLVSLLVLLVQLVCCVVVHVDDSVVSSVVSSVVSNVNNVVSQVVVCVPPPDPCVCLAAPASSPQDPVLSVVSCVLSVVLVVVCVVCVVLSVCCSNDVPVSVVVVHPSVVSSSSSSSSSSSSQSSSSNNGHSQLSSLSSHLLLVLLVLVDVDSVSSSVSSSVLSSVLLSVLSSCCVVVVNRSSVSSSVSSVVSSVVSVVPSCPVVPVVVD/DCLLCVLVVDPLSVLLLLLLLLLLLLLLLLLLLCVLLVNLCLLVLLLLLLLLQQLVCVVVVHDSLVSSLVSLLVLLVQLVCCVVVHVDDSVVSSVVSSVVSNVNNVVSCVVVCVPPVDPCVCLAAAASSPQDPVLSVVSCVLSVVLVVVCVVCVVLSVCCSNDVPVSVVVVHPSVVSSSSSSSSSSSSQSSSSNHGHSQLSSLSSHLLLVLLVLVDVDSVSSSVSSSVLSSVLLSVLSSCCVVVVNRSSVSSSVSSVVSSVVSVVPSCPVVPVVVD

Sequence (552 aa):
MEVLLEPLQYAFMQRSLAVALLIGILGAMAGSYLMVQRLALLGDAISHSVLAGLAAAFAMGLPLAFGAFVAGLLSAASIDLIRTRSPLKADAAMGIVLSAFFALGVTLITLIQKQNKIDLNHFLFGNLLAVSPADLRDTAIVAGLVAIAIVLFHKELQFYCFDRLAAQAAGLPVRWFDLGLTVILAMTIVVAMKAVGVLLVIAMLITPPATAYLWVRRFVPMMLLAIAIGSGSSLVGLYLSFFWDLPSGPAIVLVASVVFVVTLLINPRRNSRKQRMEVLLEPLQYAFMQRSLAVALLIGILGAMAGSYLMVQRLALLGDAISHSVLAGLAAAFAMGLPLAFGAFVAGLLSAASIDLIRTRSPLKADAAMGIVLSAFFALGVTLITLIQKQNKIDLNHFLFGNLLAVSPADLRDTAIVAGLVAIAIVLFHKELQFYCFDRLAAQAAGLPVRWFDLGLTVILAMTIVVAMKAVGVLLVIAMLITPPATAYLWVRRFVPMMLLAIAIGSGSSLVGLYLSFFWDLPSGPAIVLVASVVFVVTLLINPRRNSRKQR

Secondary structure (DSSP, 8-state):
-HHHHGGGGSHHHHHHHHHHHHHHHHHHHHHHHHHHHT-TTHHHHHHHHHHHHHHHHHHHT--HHHHHHHHHHHHHHHHHHHHHHSS--HHHHHHHHHHHHHHHHHHHHHHHHTTS---THHHHH--GGG--HHHHHHHHHHHHHHHHHHHHTHHHHHHHHH-HHHHHHTT--HHHHHHHHHHHHHHHHHHHHHHH-HHHHHHHHHHHHHHHHTT--SHHHHHHHHHHHHHHHHHHHHHHHHHHT--HHHHHHHHHHHHHHHHHHH--GGGGGGT-/-HHHHGGGGSHHHHHHHHHHHHHHHHHHHHHHHHHHHT-TTHHHHHHHHHHHHHHHHHHHT--HHHHHHHHHHHHHHHHHHHHHHSS--HHHHHHHHHHHHHHHHHHHHHHHHTTS---THHHHH--GGG--HHHHHHHHHHHHHHHHHHHHTHHHHHHHHH-HHHHHHTT--HHHHHHHHHHHHHHHHHHHHHHH-HHHHHHHHHHHHHHHHTT--SHHHHHHHHHHHHHHHHHHHHHHHHHHT--HHHHHHHHHHHHHHHHHHH--GGGGGGT-